Protein AF-0000000075241272 (afdb_homodimer)

Organism: NCBI:txid1561998

Radius of gyration: 40.74 Å; Cα contacts (8 Å, |Δi|>4): 513; chains: 2; bounding box: 91×80×160 Å

Secondary structure (DSSP, 8-state):
-HHHHHHHHHHHHHHHHHHH---SSEEEEE-HHHHHHHHHHT--HHHHHHHHHTS-EEEEE-HHHHHHHHHHGGGGHHHHHHHTTSEEP----SSPPPHHHHHHHHHHHHHHSS---EEE---HHHHHHHHTSTT--EEEEETTEEEEPPPPHHHHHHHHHHHHHHHHHHHHHHHHHHHH--------------GGGG----------------------------------/-HHHHHHHHHHHHHHHHHHH---SSEEEEE-HHHHHHHHHHT--HHHHHHHHHTS-EEEEE-HHHHHHHHHHGGGGHHHHHHHTTSEEP----SSPPPHHHHHHHHHHHHHHSSS--EEE---HHHHHHHHTSTT--EEEEETTEEEEPPPPHHHHHHHHHHHHHHHHHHHHHHHHHHHH--------------GGGG----------------------------------

InterPro domains:
  IPR006984 Fcf1/UTP23 [PF04900] (51-149)
  IPR029060 PIN-like domain superfamily [SSF88723] (24-150)
  IPR057776 UTP23, sensor motif region [PF24779] (184-202)

Structure (mmCIF, N/CA/C/O backbone):
data_AF-0000000075241272-model_v1
#
loop_
_entity.id
_entity.type
_entity.pdbx_description
1 polymer 'rRNA-processing protein UTP23 homolog'
#
loop_
_atom_site.group_PDB
_atom_site.id
_atom_site.type_symbol
_atom_site.label_atom_id
_atom_site.label_alt_id
_atom_site.label_comp_id
_atom_site.label_asym_id
_atom_site.label_entity_id
_atom_site.label_seq_id
_atom_site.pdbx_PDB_ins_code
_atom_site.Cartn_x
_atom_site.Cartn_y
_atom_site.Cartn_z
_atom_site.occupancy
_atom_site.B_iso_or_equiv
_atom_site.auth_seq_id
_atom_site.auth_comp_id
_atom_site.auth_asym_id
_atom_site.auth_atom_id
_atom_site.pdbx_PDB_model_num
ATOM 1 N N . MET A 1 1 ? 4.535 7.137 -20.078 1 69.31 1 MET A N 1
ATOM 2 C CA . MET A 1 1 ? 4.387 6.492 -18.781 1 69.31 1 MET A CA 1
ATOM 3 C C . MET A 1 1 ? 4.023 5.02 -18.938 1 69.31 1 MET A C 1
ATOM 5 O O . MET A 1 1 ? 4.617 4.156 -18.297 1 69.31 1 MET A O 1
ATOM 9 N N . LYS A 1 2 ? 3.197 4.777 -20 1 72.38 2 LYS A N 1
ATOM 10 C CA . LYS A 1 2 ? 2.754 3.408 -20.25 1 72.38 2 LYS A CA 1
ATOM 11 C C . LYS A 1 2 ? 3.891 2.557 -20.812 1 72.38 2 LYS A C 1
ATOM 13 O O . LYS A 1 2 ? 4.109 1.432 -20.359 1 72.38 2 LYS A O 1
ATOM 18 N N . VAL A 1 3 ? 4.551 3.158 -21.688 1 79.25 3 VAL A N 1
ATOM 19 C CA . VAL A 1 3 ? 5.648 2.443 -22.328 1 79.25 3 VAL A CA 1
ATOM 20 C C . VAL A 1 3 ? 6.715 2.094 -21.297 1 79.25 3 VAL A C 1
ATOM 22 O O . VAL A 1 3 ? 7.25 0.983 -21.297 1 79.25 3 VAL A O 1
ATOM 25 N N . LYS A 1 4 ? 7.008 2.971 -20.359 1 89.5 4 LYS A N 1
ATOM 26 C CA . LYS A 1 4 ? 8.023 2.729 -19.344 1 89.5 4 LYS A CA 1
ATOM 27 C C . LYS A 1 4 ? 7.598 1.605 -18.391 1 89.5 4 LYS A C 1
ATOM 29 O O . LYS A 1 4 ? 8.43 0.802 -17.969 1 89.5 4 LYS A O 1
ATOM 34 N N . ARG A 1 5 ? 6.34 1.539 -18.203 1 91.69 5 ARG A N 1
ATOM 35 C CA . ARG A 1 5 ? 5.789 0.512 -17.328 1 91.69 5 ARG A CA 1
ATOM 36 C C . ARG A 1 5 ? 5.945 -0.875 -17.938 1 91.69 5 ARG A C 1
ATOM 38 O O . ARG A 1 5 ? 6.355 -1.818 -17.266 1 91.69 5 ARG A O 1
ATOM 45 N N . LEU A 1 6 ? 5.68 -0.965 -19.219 1 94.31 6 LEU A N 1
ATOM 46 C CA . LEU A 1 6 ? 5.781 -2.244 -19.906 1 94.31 6 LEU A CA 1
ATOM 47 C C . LEU A 1 6 ? 7.238 -2.664 -20.062 1 94.31 6 LEU A C 1
ATOM 49 O O . LEU A 1 6 ? 7.566 -3.846 -19.938 1 94.31 6 LEU A O 1
ATOM 53 N N . LYS A 1 7 ? 8.07 -1.716 -20.359 1 94.81 7 LYS A N 1
ATOM 54 C CA . LYS A 1 7 ? 9.5 -2.002 -20.469 1 94.81 7 LYS A CA 1
ATOM 55 C C . LYS A 1 7 ? 10.055 -2.551 -19.156 1 94.81 7 LYS A C 1
ATOM 57 O O . LYS A 1 7 ? 10.836 -3.5 -19.156 1 94.81 7 LYS A O 1
ATOM 62 N N . ARG A 1 8 ? 9.633 -1.967 -18.031 1 96.56 8 ARG A N 1
ATOM 63 C CA . ARG A 1 8 ? 10.055 -2.432 -16.703 1 96.56 8 ARG A CA 1
ATOM 64 C C . ARG A 1 8 ? 9.562 -3.852 -16.453 1 96.56 8 ARG A C 1
ATOM 66 O O . ARG A 1 8 ? 10.312 -4.695 -15.953 1 96.56 8 ARG A O 1
ATOM 73 N N . ALA A 1 9 ? 8.328 -4.051 -16.766 1 97.12 9 ALA A N 1
ATOM 74 C CA . ALA A 1 9 ? 7.758 -5.379 -16.578 1 97.12 9 ALA A CA 1
ATOM 75 C C . ALA A 1 9 ? 8.539 -6.43 -17.375 1 97.12 9 ALA A C 1
ATOM 77 O O . ALA A 1 9 ? 8.852 -7.5 -16.844 1 97.12 9 ALA A O 1
ATOM 78 N N . ASN A 1 10 ? 8.836 -6.094 -18.578 1 96.19 10 ASN A N 1
ATOM 79 C CA . ASN A 1 10 ? 9.578 -7.012 -19.422 1 96.19 10 ASN A CA 1
ATOM 80 C C . ASN A 1 10 ? 10.969 -7.301 -18.859 1 96.19 10 ASN A C 1
ATOM 82 O O . ASN A 1 10 ? 11.445 -8.438 -18.922 1 96.19 10 ASN A O 1
ATOM 86 N N . ARG A 1 11 ? 11.602 -6.285 -18.359 1 97 11 ARG A N 1
ATOM 87 C CA . ARG A 1 11 ? 12.922 -6.457 -17.766 1 97 11 ARG A CA 1
ATOM 88 C C . ARG A 1 11 ? 12.852 -7.398 -16.562 1 97 11 ARG A C 1
ATOM 90 O O . ARG A 1 11 ? 13.688 -8.281 -16.406 1 97 11 ARG A O 1
ATOM 97 N N . LEU A 1 12 ? 11.844 -7.223 -15.766 1 98 12 LEU A N 1
ATOM 98 C CA . LEU A 1 12 ? 11.68 -8.039 -14.57 1 98 12 LEU A CA 1
ATOM 99 C C . LEU A 1 12 ? 11.367 -9.484 -14.945 1 98 12 LEU A C 1
ATOM 101 O O . LEU A 1 12 ? 11.953 -10.414 -14.391 1 98 12 LEU A O 1
ATOM 105 N N . LEU A 1 13 ? 10.484 -9.648 -15.914 1 97.56 13 LEU A N 1
ATOM 106 C CA . LEU A 1 13 ? 10.102 -11 -16.328 1 97.56 13 LEU A CA 1
ATOM 107 C C . LEU A 1 13 ? 11.273 -11.711 -16.984 1 97.56 13 LEU A C 1
ATOM 109 O O . LEU A 1 13 ? 11.438 -12.922 -16.828 1 97.56 13 LEU A O 1
ATOM 113 N N . THR A 1 14 ? 12.07 -10.953 -17.719 1 96.38 14 THR A N 1
ATOM 114 C CA . THR A 1 14 ? 13.266 -11.508 -18.328 1 96.38 14 THR A CA 1
ATOM 115 C C . THR A 1 14 ? 14.25 -11.992 -17.266 1 96.38 14 THR A C 1
ATOM 117 O O . THR A 1 14 ? 14.836 -13.07 -17.406 1 96.38 14 THR A O 1
ATOM 120 N N . PHE A 1 15 ? 14.43 -11.227 -16.266 1 97.31 15 PHE A N 1
ATOM 121 C CA . PHE A 1 15 ? 15.281 -11.633 -15.148 1 97.31 15 PHE A CA 1
ATOM 122 C C . PHE A 1 15 ? 14.82 -12.969 -14.57 1 97.31 15 PHE A C 1
ATOM 124 O O . PHE A 1 15 ? 15.633 -13.883 -14.391 1 97.31 15 PHE A O 1
ATOM 131 N N . TYR A 1 16 ? 13.484 -13.172 -14.328 1 96.94 16 TYR A N 1
ATOM 132 C CA . TYR A 1 16 ? 12.938 -14.383 -13.719 1 96.94 16 TYR A CA 1
ATOM 133 C C . TYR A 1 16 ? 12.992 -15.555 -14.695 1 96.94 16 TYR A C 1
ATOM 135 O O . TYR A 1 16 ? 13.172 -16.703 -14.281 1 96.94 16 TYR A O 1
ATOM 143 N N . LYS A 1 17 ? 12.82 -15.203 -15.922 1 95.06 17 LYS A N 1
ATOM 144 C CA . LYS A 1 17 ? 12.914 -16.234 -16.969 1 95.06 17 LYS A CA 1
ATOM 145 C C . LYS A 1 17 ? 14.305 -16.859 -16.984 1 95.06 17 LYS A C 1
ATOM 147 O O . LYS A 1 17 ? 14.438 -18.094 -16.922 1 95.06 17 LYS A O 1
ATOM 152 N N . TYR A 1 18 ? 15.297 -16.062 -16.922 1 93.75 18 TYR A N 1
ATOM 153 C CA . TYR A 1 18 ? 16.656 -16.547 -17.109 1 93.75 18 TYR A CA 1
ATOM 154 C C . TYR A 1 18 ? 17.234 -17.109 -15.82 1 93.75 18 TYR A C 1
ATOM 156 O O . TYR A 1 18 ? 18 -18.078 -15.844 1 93.75 18 TYR A O 1
ATOM 164 N N . ASN A 1 19 ? 16.875 -16.578 -14.75 1 93.25 19 ASN A N 1
ATOM 165 C CA . ASN A 1 19 ? 17.469 -17 -13.492 1 93.25 19 ASN A CA 1
ATOM 166 C C . ASN A 1 19 ? 16.656 -18.109 -12.828 1 93.25 19 ASN A C 1
ATOM 168 O O . ASN A 1 19 ? 17.188 -18.922 -12.078 1 93.25 19 ASN A O 1
ATOM 172 N N . PHE A 1 20 ? 15.359 -18.25 -13.125 1 94.69 20 PHE A N 1
ATOM 173 C CA . PHE A 1 20 ? 14.516 -19.156 -12.352 1 94.69 20 PHE A CA 1
ATOM 174 C C . PHE A 1 20 ? 13.555 -19.906 -13.258 1 94.69 20 PHE A C 1
ATOM 176 O O . PHE A 1 20 ? 12.609 -20.547 -12.781 1 94.69 20 PHE A O 1
ATOM 183 N N . LYS A 1 21 ? 13.68 -19.766 -14.531 1 93.81 21 LYS A N 1
ATOM 184 C CA . LYS A 1 21 ? 12.898 -20.5 -15.531 1 93.81 21 LYS A CA 1
ATOM 185 C C . LYS A 1 21 ? 11.414 -20.172 -15.398 1 93.81 21 LYS A C 1
ATOM 187 O O . LYS A 1 21 ? 10.57 -21.062 -15.477 1 93.81 21 LYS A O 1
ATOM 192 N N . PHE A 1 22 ? 11.133 -18.953 -15.086 1 96.06 22 PHE A N 1
ATOM 193 C CA . PHE A 1 22 ? 9.758 -18.469 -15.078 1 96.06 22 PHE A CA 1
ATOM 194 C C . PHE A 1 22 ? 9.281 -18.188 -16.5 1 96.06 22 PHE A C 1
ATOM 196 O O . PHE A 1 22 ? 9.5 -17.078 -17.016 1 96.06 22 PHE A O 1
ATOM 203 N N . LEU A 1 23 ? 8.555 -19.141 -17.062 1 95.5 23 LEU A N 1
ATOM 204 C CA . LEU A 1 23 ? 8.211 -19.109 -18.484 1 95.5 23 LEU A CA 1
ATOM 205 C C . LEU A 1 23 ? 6.699 -19.047 -18.672 1 95.5 23 LEU A C 1
ATOM 207 O O . LEU A 1 23 ? 5.941 -19.5 -17.828 1 95.5 23 LEU A O 1
ATOM 211 N N . PRO A 1 24 ? 6.273 -18.5 -19.812 1 95.44 24 PRO A N 1
ATOM 212 C CA . PRO A 1 24 ? 4.848 -18.547 -20.141 1 95.44 24 PRO A CA 1
ATOM 213 C C . PRO A 1 24 ? 4.375 -19.953 -20.516 1 95.44 24 PRO A C 1
ATOM 215 O O . PRO A 1 24 ? 5.176 -20.797 -20.938 1 95.44 24 PRO A O 1
ATOM 218 N N . PRO A 1 25 ? 3.08 -20.188 -20.484 1 97.31 25 PRO A N 1
ATOM 219 C CA . PRO A 1 25 ? 2.057 -19.281 -19.938 1 97.31 25 PRO A CA 1
ATOM 220 C C . PRO A 1 25 ? 2.254 -18.984 -18.453 1 97.31 25 PRO A C 1
ATOM 222 O O . PRO A 1 25 ? 2.512 -19.891 -17.672 1 97.31 25 PRO A O 1
ATOM 225 N N . TYR A 1 26 ? 2.152 -17.781 -18.125 1 98.12 26 TYR A N 1
ATOM 226 C CA . TYR A 1 26 ? 2.352 -17.375 -16.734 1 98.12 26 TYR A CA 1
ATOM 227 C C . TYR A 1 26 ? 1.168 -17.781 -15.867 1 98.12 26 TYR A C 1
ATOM 229 O O . TYR A 1 26 ? 0.014 -17.672 -16.297 1 98.12 26 TYR A O 1
ATOM 237 N N . ARG A 1 27 ? 1.448 -18.297 -14.727 1 98.25 27 ARG A N 1
ATOM 238 C CA . ARG A 1 27 ? 0.434 -18.609 -13.727 1 98.25 27 ARG A CA 1
ATOM 239 C C . ARG A 1 27 ? 0.416 -17.578 -12.609 1 98.25 27 ARG A C 1
ATOM 241 O O . ARG A 1 27 ? 1.373 -17.469 -11.844 1 98.25 27 ARG A O 1
ATOM 248 N N . VAL A 1 28 ? -0.649 -16.844 -12.539 1 98.69 28 VAL A N 1
ATOM 249 C CA . VAL A 1 28 ? -0.776 -15.781 -11.547 1 98.69 28 VAL A CA 1
ATOM 250 C C . VAL A 1 28 ? -1.727 -16.219 -10.43 1 98.69 28 VAL A C 1
ATOM 252 O O . VAL A 1 28 ? -2.912 -16.453 -10.68 1 98.69 28 VAL A O 1
ATOM 255 N N . LEU A 1 29 ? -1.22 -16.406 -9.242 1 98.56 29 LEU A N 1
ATOM 256 C CA . LEU A 1 29 ? -2.029 -16.734 -8.07 1 98.56 29 LEU A CA 1
ATOM 257 C C . LEU A 1 29 ? -2.555 -15.469 -7.398 1 98.56 29 LEU A C 1
ATOM 259 O O . LEU A 1 29 ? -1.774 -14.664 -6.887 1 98.56 29 LEU A O 1
ATOM 263 N N . VAL A 1 30 ? -3.822 -15.352 -7.359 1 98.44 30 VAL A N 1
ATOM 264 C CA . VAL A 1 30 ? -4.465 -14.141 -6.863 1 98.44 30 VAL A CA 1
ATOM 265 C C . VAL A 1 30 ? -5.098 -14.414 -5.5 1 98.44 30 VAL A C 1
ATOM 267 O O . VAL A 1 30 ? -5.762 -15.438 -5.309 1 98.44 30 VAL A O 1
ATOM 270 N N . ASP A 1 31 ? -4.891 -13.523 -4.559 1 97.81 31 ASP A N 1
ATOM 271 C CA . ASP A 1 31 ? -5.527 -13.703 -3.258 1 97.81 31 ASP A CA 1
ATOM 272 C C . ASP A 1 31 ? -6.719 -12.758 -3.098 1 97.81 31 ASP A C 1
ATOM 274 O O . ASP A 1 31 ? -7.09 -12.055 -4.039 1 97.81 31 ASP A O 1
ATOM 278 N N . GLY A 1 32 ? -7.328 -12.828 -1.951 1 97.06 32 GLY A N 1
ATOM 279 C CA . GLY A 1 32 ? -8.531 -12.055 -1.695 1 97.06 32 GLY A CA 1
ATOM 280 C C . GLY A 1 32 ? -8.281 -10.562 -1.644 1 97.06 32 GLY A C 1
ATOM 281 O O . GLY A 1 32 ? -9.086 -9.773 -2.139 1 97.06 32 GLY A O 1
ATOM 282 N N . THR A 1 33 ? -7.188 -10.117 -1.096 1 95.25 33 THR A N 1
ATOM 283 C CA . THR A 1 33 ? -6.883 -8.703 -0.965 1 95.25 33 THR A CA 1
ATOM 284 C C . THR A 1 33 ? -6.672 -8.062 -2.336 1 95.25 33 THR A C 1
ATOM 286 O O . THR A 1 33 ? -7.074 -6.922 -2.564 1 95.25 33 THR A O 1
ATOM 289 N N . PHE A 1 34 ? -6.078 -8.844 -3.166 1 98 34 PHE A N 1
ATOM 290 C CA . PHE A 1 34 ? -5.848 -8.375 -4.527 1 98 34 PHE A CA 1
ATOM 291 C C . PHE A 1 34 ? -7.168 -8.211 -5.27 1 98 34 PHE A C 1
ATOM 293 O O . PHE A 1 34 ? -7.383 -7.195 -5.945 1 98 34 PHE A O 1
ATOM 300 N N . CYS A 1 35 ? -8.062 -9.148 -5.137 1 97.81 35 CYS A N 1
ATOM 301 C CA . CYS A 1 35 ? -9.375 -9.078 -5.758 1 97.81 35 CYS A CA 1
ATOM 302 C C . CYS A 1 35 ? -10.18 -7.906 -5.211 1 97.81 35 CYS A C 1
ATOM 304 O O . CYS A 1 35 ? -10.875 -7.219 -5.961 1 97.81 35 CYS A O 1
ATOM 306 N N . ASN A 1 36 ? -10.062 -7.734 -3.971 1 93.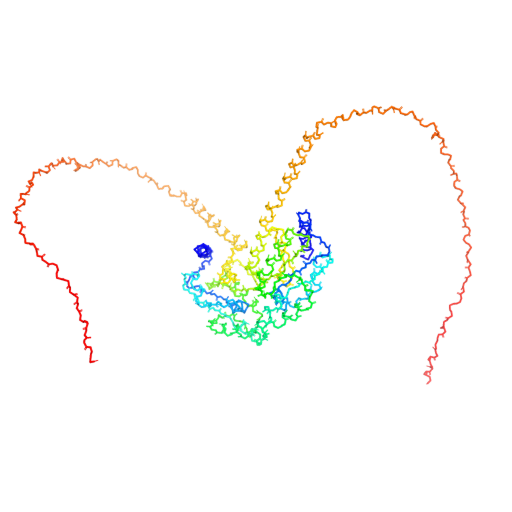69 36 ASN A N 1
ATOM 307 C CA . ASN A 1 36 ? -10.773 -6.621 -3.359 1 93.69 36 ASN A CA 1
ATOM 308 C C . ASN A 1 36 ? -10.25 -5.277 -3.861 1 93.69 36 ASN A C 1
ATOM 310 O O . ASN A 1 36 ? -11.031 -4.355 -4.113 1 93.69 36 ASN A O 1
ATOM 314 N N . ALA A 1 37 ? -8.961 -5.195 -3.967 1 94.81 37 ALA A N 1
ATOM 315 C CA . ALA A 1 37 ? -8.367 -3.975 -4.504 1 94.81 37 ALA A CA 1
ATOM 316 C C . ALA A 1 37 ? -8.812 -3.73 -5.941 1 94.81 37 ALA A C 1
ATOM 318 O O . ALA A 1 37 ? -9.102 -2.594 -6.328 1 94.81 37 ALA A O 1
ATOM 319 N N . ALA A 1 38 ? -8.812 -4.805 -6.684 1 96.88 38 ALA A N 1
ATOM 320 C CA . ALA A 1 38 ? -9.273 -4.707 -8.07 1 96.88 38 ALA A CA 1
ATOM 321 C C . ALA A 1 38 ? -10.703 -4.184 -8.141 1 96.88 38 ALA A C 1
ATOM 323 O O . ALA A 1 38 ? -11.031 -3.355 -8.992 1 96.88 38 ALA A O 1
ATOM 324 N N . LEU A 1 39 ? -11.531 -4.637 -7.254 1 93 39 LEU A N 1
ATOM 325 C CA . LEU A 1 39 ? -12.922 -4.223 -7.18 1 93 39 LEU A CA 1
ATOM 326 C C . LEU A 1 39 ? -13.039 -2.74 -6.848 1 93 39 LEU A C 1
ATOM 328 O O . LEU A 1 39 ? -13.805 -2.016 -7.484 1 93 39 LEU A O 1
ATOM 332 N N . GLN A 1 40 ? -12.266 -2.354 -5.93 1 87 40 GLN A N 1
ATOM 333 C CA . GLN A 1 40 ? -12.32 -0.967 -5.48 1 87 40 GLN A CA 1
ATOM 334 C C . GLN A 1 40 ? -11.836 -0.018 -6.574 1 87 40 GLN A C 1
ATOM 336 O O . GLN A 1 40 ? -12.367 1.081 -6.73 1 87 40 GLN A O 1
ATOM 341 N N . GLU A 1 41 ? -10.82 -0.5 -7.301 1 91.12 41 GLU A N 1
ATOM 342 C CA . GLU A 1 41 ? -10.227 0.332 -8.336 1 91.12 41 GLU A CA 1
ATOM 343 C C . GLU A 1 41 ? -10.898 0.097 -9.688 1 91.12 41 GLU A C 1
ATOM 345 O O . GLU A 1 41 ? -10.5 0.686 -10.695 1 91.12 41 GLU A O 1
ATOM 350 N N . LYS A 1 42 ? -11.875 -0.811 -9.719 1 92.81 42 LYS A N 1
ATOM 351 C CA . LYS A 1 42 ? -12.648 -1.129 -10.914 1 92.81 42 LYS A CA 1
ATOM 352 C C . LYS A 1 42 ? -11.734 -1.621 -12.039 1 92.81 42 LYS A C 1
ATOM 354 O O . LYS A 1 42 ? -11.844 -1.161 -13.18 1 92.81 42 LYS A O 1
ATOM 359 N N . LEU A 1 43 ? -10.852 -2.463 -11.633 1 96.12 43 LEU A N 1
ATOM 360 C CA . LEU A 1 43 ? -9.922 -3.057 -12.586 1 96.12 43 LEU A CA 1
ATOM 361 C C . LEU A 1 43 ? -10.414 -4.422 -13.047 1 96.12 43 LEU A C 1
ATOM 363 O O . LEU A 1 43 ? -10.836 -5.246 -12.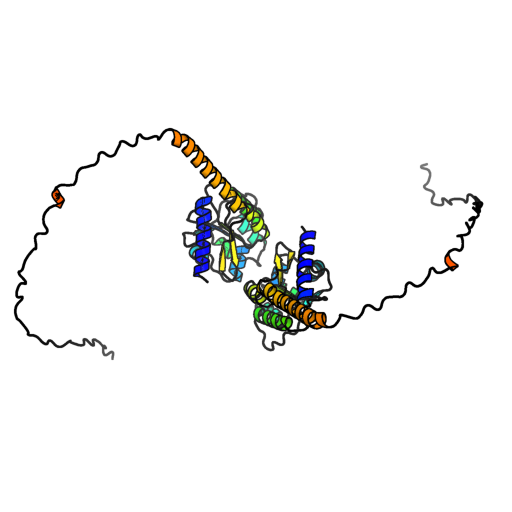234 1 96.12 43 LEU A O 1
ATOM 367 N N . ASN A 1 44 ? -10.445 -4.645 -14.344 1 96.44 44 ASN A N 1
ATOM 368 C CA . ASN A 1 44 ? -10.695 -5.965 -14.906 1 96.44 44 ASN A CA 1
ATOM 369 C C . ASN A 1 44 ? -9.422 -6.801 -14.984 1 96.44 44 ASN A C 1
ATOM 371 O O . ASN A 1 44 ? -8.633 -6.652 -15.914 1 96.44 44 ASN A O 1
ATOM 375 N N . LEU A 1 45 ? -9.289 -7.672 -14.117 1 97.56 45 LEU A N 1
ATOM 376 C CA . LEU A 1 45 ? -8.055 -8.43 -13.977 1 97.56 45 LEU A CA 1
ATOM 377 C C . LEU A 1 45 ? -7.836 -9.344 -15.18 1 97.56 45 LEU A C 1
ATOM 379 O O . LEU A 1 45 ? -6.703 -9.492 -15.648 1 97.56 45 LEU A O 1
ATOM 383 N N . ALA A 1 46 ? -8.859 -9.961 -15.641 1 96.38 46 ALA A N 1
ATOM 384 C CA . ALA A 1 46 ? -8.773 -10.898 -16.75 1 96.38 46 ALA A CA 1
ATOM 385 C C . ALA A 1 46 ? -8.289 -10.203 -18.016 1 96.38 46 ALA A C 1
ATOM 387 O O . ALA A 1 46 ? -7.684 -10.836 -18.891 1 96.38 46 ALA A O 1
ATOM 388 N N . GLU A 1 47 ? -8.508 -8.953 -18.078 1 96.31 47 GLU A N 1
ATOM 389 C CA . GLU A 1 47 ? -8.078 -8.18 -19.234 1 96.31 47 GLU A CA 1
ATOM 390 C C . GLU A 1 47 ? -6.73 -7.512 -18.984 1 96.31 47 GLU A C 1
ATOM 392 O O . GLU A 1 47 ? -5.848 -7.551 -19.844 1 96.31 47 GLU A O 1
ATOM 397 N N . GLN A 1 48 ? -6.535 -6.957 -17.812 1 97 48 GLN A N 1
ATOM 398 C CA . GLN A 1 48 ? -5.395 -6.09 -17.547 1 97 48 GLN A CA 1
ATOM 399 C C . GLN A 1 48 ? -4.121 -6.902 -17.328 1 97 48 GLN A C 1
ATOM 401 O O . GLN A 1 48 ? -3.045 -6.508 -17.781 1 97 48 GLN A O 1
ATOM 406 N N . ILE A 1 49 ? -4.254 -8.078 -16.719 1 98.06 49 ILE A N 1
ATOM 407 C CA . ILE A 1 49 ? -3.057 -8.812 -16.328 1 98.06 49 ILE A CA 1
ATOM 408 C C . ILE A 1 49 ? -2.395 -9.422 -17.547 1 98.06 49 ILE A C 1
ATOM 410 O O . ILE A 1 49 ? -1.194 -9.25 -17.781 1 98.06 49 ILE A O 1
ATOM 414 N N . PRO A 1 50 ? -3.141 -10.117 -18.438 1 97.31 50 PRO A N 1
ATOM 415 C CA . PRO A 1 50 ? -2.504 -10.633 -19.641 1 97.31 50 PRO A CA 1
ATOM 416 C C . PRO A 1 50 ? -1.912 -9.531 -20.516 1 97.31 50 PRO A C 1
ATOM 418 O O . PRO A 1 50 ? -0.85 -9.719 -21.125 1 97.31 50 PRO A O 1
ATOM 421 N N . LYS A 1 51 ? -2.531 -8.391 -20.562 1 95.56 51 LYS A N 1
ATOM 422 C CA . LYS A 1 51 ? -2.025 -7.262 -21.344 1 95.56 51 LYS A CA 1
ATOM 423 C C . LYS A 1 51 ? -0.722 -6.734 -20.75 1 95.56 51 LYS A C 1
ATOM 425 O O . LYS A 1 51 ? 0.198 -6.371 -21.484 1 95.56 51 LYS A O 1
ATOM 430 N N . TYR A 1 52 ? -0.707 -6.707 -19.469 1 97.62 52 TYR A N 1
ATOM 431 C CA . TYR A 1 52 ? 0.463 -6.188 -18.766 1 97.62 52 TYR A CA 1
ATOM 432 C C . TYR A 1 52 ? 1.645 -7.141 -18.891 1 97.62 52 TYR A C 1
ATOM 434 O O . TYR A 1 52 ? 2.787 -6.707 -19.062 1 97.62 52 TYR A O 1
ATOM 442 N N . LEU A 1 53 ? 1.383 -8.414 -18.859 1 97.25 53 LEU A N 1
ATOM 443 C CA . LEU A 1 53 ? 2.449 -9.414 -18.922 1 97.25 53 LEU A CA 1
ATOM 444 C C . LEU A 1 53 ? 2.818 -9.727 -20.359 1 97.25 53 LEU A C 1
ATOM 446 O O . LEU A 1 53 ? 3.863 -10.328 -20.625 1 97.25 53 LEU A O 1
ATOM 450 N N . THR A 1 54 ? 2.076 -9.352 -21.297 1 94 54 THR A N 1
ATOM 451 C CA . THR A 1 54 ? 2.273 -9.438 -22.75 1 94 54 THR A CA 1
ATOM 452 C C . THR A 1 54 ? 2.469 -10.891 -23.172 1 94 54 THR A C 1
ATOM 454 O O . THR A 1 54 ? 3.203 -11.172 -24.125 1 94 54 THR A O 1
ATOM 457 N N . GLU A 1 55 ? 2.066 -11.844 -22.406 1 94.81 55 GLU A N 1
ATOM 458 C CA . GLU A 1 55 ? 2.125 -13.273 -22.688 1 94.81 55 GLU A CA 1
ATOM 459 C C . GLU A 1 55 ? 0.859 -13.984 -22.203 1 94.81 55 GLU A C 1
ATOM 461 O O . GLU A 1 55 ? 0.048 -13.398 -21.484 1 94.81 55 GLU A O 1
ATOM 466 N N . GLU A 1 56 ? 0.687 -15.188 -22.703 1 96.31 56 GLU A N 1
ATOM 467 C CA . GLU A 1 56 ? -0.418 -15.992 -22.203 1 96.31 56 GLU A CA 1
ATOM 468 C C . GLU A 1 56 ? -0.344 -16.141 -20.688 1 96.31 56 GLU A C 1
ATOM 470 O O . GLU A 1 56 ? 0.735 -16.359 -20.125 1 96.31 56 GLU A O 1
ATOM 475 N N . THR A 1 57 ? -1.502 -15.969 -20.094 1 97.69 57 THR A N 1
ATOM 476 C CA . THR A 1 57 ? -1.531 -15.938 -18.641 1 97.69 57 THR A CA 1
ATOM 477 C C . THR A 1 57 ? -2.723 -16.719 -18.094 1 97.69 57 THR A C 1
ATOM 479 O O . THR A 1 57 ? -3.822 -16.641 -18.656 1 97.69 57 THR A O 1
ATOM 482 N N . HIS A 1 58 ? -2.514 -17.516 -17.078 1 98.12 58 HIS A N 1
ATOM 483 C CA . HIS A 1 58 ? -3.561 -18.203 -16.328 1 98.12 58 HIS A CA 1
ATOM 484 C C . HIS A 1 58 ? -3.793 -17.547 -14.977 1 98.12 58 HIS A C 1
ATOM 486 O O . HIS A 1 58 ? -2.898 -17.531 -14.133 1 98.12 58 HIS A O 1
ATOM 492 N N . LEU A 1 59 ? -4.945 -16.969 -14.867 1 98.56 59 LEU A N 1
ATOM 493 C CA . LEU A 1 59 ? -5.324 -16.438 -13.562 1 98.56 59 LEU A CA 1
ATOM 494 C C . LEU A 1 59 ? -5.855 -17.547 -12.664 1 98.56 59 LEU A C 1
ATOM 496 O O . LEU A 1 59 ? -6.758 -18.297 -13.055 1 98.56 59 LEU A O 1
ATOM 500 N N . MET A 1 60 ? -5.219 -17.609 -11.484 1 98.69 60 MET A N 1
ATOM 501 C CA . MET A 1 60 ? -5.547 -18.75 -10.625 1 98.69 60 MET A CA 1
ATOM 502 C C . MET A 1 60 ? -5.777 -18.281 -9.188 1 98.69 60 MET A C 1
ATOM 504 O O . MET A 1 60 ? -5.379 -17.188 -8.812 1 98.69 60 MET A O 1
ATOM 508 N N . THR A 1 61 ? -6.453 -19.047 -8.438 1 98.5 61 THR A N 1
ATOM 509 C CA . THR A 1 61 ? -6.633 -18.906 -6.996 1 98.5 61 THR A CA 1
ATOM 510 C C . THR A 1 61 ? -6.66 -20.281 -6.32 1 98.5 61 THR A C 1
ATOM 512 O O . THR A 1 61 ? -6.316 -21.297 -6.941 1 98.5 61 THR A O 1
ATOM 515 N N . THR A 1 62 ? -6.844 -20.328 -5.039 1 98 62 THR A N 1
ATOM 516 C CA . THR A 1 62 ? -6.879 -21.594 -4.32 1 98 62 THR A CA 1
ATOM 517 C C . THR A 1 62 ? -8.164 -21.719 -3.516 1 98 62 THR A C 1
ATOM 519 O O . THR A 1 62 ? -8.883 -20.734 -3.312 1 98 62 THR A O 1
ATOM 522 N N . ASN A 1 63 ? -8.367 -22.953 -3.137 1 96.69 63 ASN A N 1
ATOM 523 C CA . ASN A 1 63 ? -9.523 -23.188 -2.277 1 96.69 63 ASN A CA 1
ATOM 524 C C . ASN A 1 63 ? -9.375 -22.484 -0.932 1 96.69 63 ASN A C 1
ATOM 526 O O . ASN A 1 63 ? -10.367 -22.031 -0.353 1 96.69 63 ASN A O 1
ATOM 530 N N . CYS A 1 64 ? -8.164 -22.375 -0.445 1 98.06 64 CYS A N 1
ATOM 531 C CA . CYS A 1 64 ? -7.914 -21.688 0.821 1 98.06 64 CYS A CA 1
ATOM 532 C C . CYS A 1 64 ? -8.289 -20.219 0.733 1 98.06 64 CYS A C 1
ATOM 534 O O . CYS A 1 64 ? -8.883 -19.672 1.664 1 98.06 64 CYS A O 1
ATOM 536 N N . VAL A 1 65 ? -8.008 -19.625 -0.403 1 97.81 65 VAL A N 1
ATOM 537 C CA . VAL A 1 65 ? -8.344 -18.219 -0.62 1 97.81 65 VAL A CA 1
ATOM 538 C C . VAL A 1 65 ? -9.859 -18.047 -0.689 1 97.81 65 VAL A C 1
ATOM 540 O O . VAL A 1 65 ? -10.422 -17.156 -0.058 1 97.81 65 VAL A O 1
ATOM 543 N N . LEU A 1 66 ? -10.531 -18.938 -1.401 1 97.31 66 LEU A N 1
ATOM 544 C CA . LEU A 1 66 ? -11.984 -18.875 -1.561 1 97.31 66 LEU A CA 1
ATOM 545 C C . LEU A 1 66 ? -12.688 -19.062 -0.222 1 97.31 66 LEU A C 1
ATOM 547 O O . LEU A 1 66 ? -13.617 -18.328 0.107 1 97.31 66 LEU A O 1
ATOM 551 N N . LYS A 1 67 ? -12.211 -19.969 0.546 1 96.44 67 LYS A N 1
ATOM 552 C CA . LYS A 1 67 ? -12.812 -20.25 1.846 1 96.44 67 LYS A CA 1
ATOM 553 C C . LYS A 1 67 ? -12.633 -19.062 2.797 1 96.44 67 LYS A C 1
ATOM 555 O O . LYS A 1 67 ? -13.531 -18.75 3.574 1 96.44 67 LYS A O 1
ATOM 560 N N . GLU A 1 68 ? -11.453 -18.484 2.709 1 95.44 68 GLU A N 1
ATOM 561 C CA . GLU A 1 68 ? -11.203 -17.312 3.537 1 95.44 68 GLU A CA 1
ATOM 562 C C . GLU A 1 68 ? -12.141 -16.172 3.176 1 95.44 68 GLU A C 1
ATOM 564 O O . GLU A 1 68 ? -12.68 -15.5 4.059 1 95.44 68 GLU A O 1
ATOM 569 N N . LEU A 1 69 ? -12.359 -15.953 1.891 1 95.75 69 LEU A N 1
ATOM 570 C CA . LEU A 1 69 ? -13.242 -14.891 1.418 1 95.75 69 LEU A CA 1
ATOM 571 C C . LEU A 1 69 ? -14.688 -15.156 1.842 1 95.75 69 LEU A C 1
ATOM 573 O O . LEU A 1 69 ? -15.414 -14.219 2.199 1 95.75 69 LEU A O 1
ATOM 577 N N . GLU A 1 70 ? -15.07 -16.391 1.822 1 95.44 70 GLU A N 1
ATOM 578 C CA . GLU A 1 70 ? -16.422 -16.766 2.236 1 95.44 70 GLU A CA 1
ATOM 579 C C . GLU A 1 70 ? -16.641 -16.484 3.717 1 95.44 70 GLU A C 1
ATOM 581 O O . GLU A 1 70 ? -17.734 -16.047 4.113 1 95.44 70 GLU A O 1
ATOM 586 N N . LYS A 1 71 ? -15.609 -16.672 4.461 1 92.94 71 LYS A N 1
ATOM 587 C CA . LYS A 1 71 ? -15.695 -16.453 5.902 1 92.94 71 LYS A CA 1
ATOM 588 C C . LYS A 1 71 ? -15.914 -14.984 6.227 1 92.94 71 LYS A C 1
ATOM 590 O O . LYS A 1 71 ? -16.547 -14.656 7.23 1 92.94 71 LYS A O 1
ATOM 595 N N . PHE A 1 72 ? -15.391 -14.07 5.414 1 87 72 PHE A N 1
ATOM 596 C CA . PHE A 1 72 ? -15.5 -12.641 5.672 1 87 72 PHE A CA 1
ATOM 597 C C . PHE A 1 72 ? -16.906 -12.141 5.383 1 87 72 PHE A C 1
ATOM 599 O O . PHE A 1 72 ? -17.281 -11.055 5.828 1 87 72 PHE A O 1
ATOM 606 N N . GLY A 1 73 ? -17.75 -12.875 4.621 1 82.88 73 GLY A N 1
ATOM 607 C CA . GLY A 1 73 ? -19.156 -12.555 4.457 1 82.88 73 GLY A CA 1
ATOM 608 C C . GLY A 1 73 ? -19.406 -11.5 3.393 1 82.88 73 GLY A C 1
ATOM 609 O O . GLY A 1 73 ? -18.703 -11.453 2.379 1 82.88 73 GLY A O 1
ATOM 610 N N . PRO A 1 74 ? -20.422 -10.656 3.646 1 84.38 74 PRO A N 1
ATOM 611 C CA . PRO A 1 74 ? -20.922 -9.758 2.604 1 84.38 74 PRO A CA 1
ATOM 612 C C . PRO A 1 74 ? -19.938 -8.641 2.258 1 84.38 74 PRO A C 1
ATOM 614 O O . PRO A 1 74 ? -19.938 -8.133 1.134 1 84.38 74 PRO A O 1
ATOM 617 N N . LEU A 1 75 ? -19.125 -8.344 3.143 1 79.25 75 LEU A N 1
ATOM 618 C CA . LEU A 1 75 ? -18.188 -7.242 2.926 1 79.25 75 LEU A CA 1
ATOM 619 C C . LEU A 1 75 ? -17.219 -7.566 1.795 1 79.25 75 LEU A C 1
ATOM 621 O O . LEU A 1 75 ? -16.797 -6.668 1.063 1 79.25 75 LEU A O 1
ATOM 625 N N . LEU A 1 76 ? -16.938 -8.867 1.639 1 88.81 76 LEU A N 1
ATOM 626 C CA . LEU A 1 76 ? -15.969 -9.242 0.62 1 88.81 76 LEU A CA 1
ATOM 627 C C . LEU A 1 76 ? -16.609 -10.125 -0.444 1 88.81 76 LEU A C 1
ATOM 629 O O . LEU A 1 76 ? -15.914 -10.891 -1.122 1 88.81 76 LEU A O 1
ATOM 633 N N . TYR A 1 77 ? -17.906 -10 -0.516 1 92.31 77 TYR A N 1
ATOM 634 C CA . TYR A 1 77 ? -18.625 -10.828 -1.481 1 92.31 77 TYR A CA 1
ATOM 635 C C . TYR A 1 77 ? -18.188 -10.5 -2.906 1 92.31 77 TYR A C 1
ATOM 637 O O . TYR A 1 77 ? -18.016 -11.398 -3.732 1 92.31 77 TYR A O 1
ATOM 645 N N . GLY A 1 78 ? -18.094 -9.242 -3.232 1 92.88 78 GLY A N 1
ATOM 646 C CA . GLY A 1 78 ? -17.641 -8.867 -4.559 1 92.88 78 GLY A CA 1
ATOM 647 C C . GLY A 1 78 ? -16.281 -9.461 -4.918 1 92.88 78 GLY A C 1
ATOM 648 O O . GLY A 1 78 ? -16.094 -9.969 -6.027 1 92.88 78 GLY A O 1
ATOM 649 N N . ALA A 1 79 ? -15.367 -9.438 -3.986 1 95.5 79 ALA A N 1
ATOM 650 C CA . ALA A 1 79 ? -14.047 -10.031 -4.188 1 95.5 79 ALA A CA 1
ATOM 651 C C . ALA A 1 79 ? -14.148 -11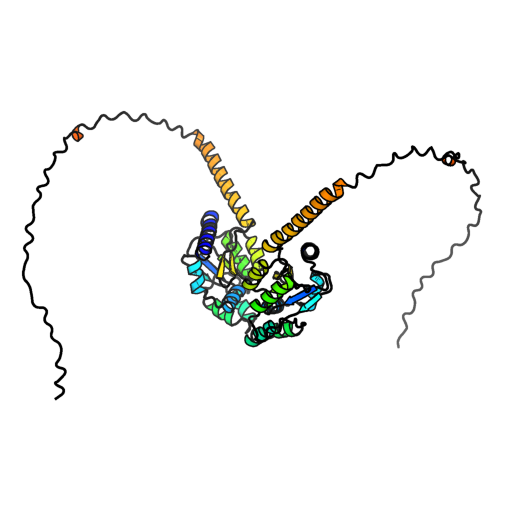.539 -4.398 1 95.5 79 ALA A C 1
ATOM 653 O O . ALA A 1 79 ? -13.422 -12.102 -5.227 1 95.5 79 ALA A O 1
ATOM 654 N N . LEU A 1 80 ? -15.031 -12.148 -3.67 1 97.12 80 LEU A N 1
ATOM 655 C CA . LEU A 1 80 ? -15.258 -13.586 -3.805 1 97.12 80 LEU A CA 1
ATOM 656 C C . LEU A 1 80 ? -15.75 -13.922 -5.207 1 97.12 80 LEU A C 1
ATOM 658 O O . LEU A 1 80 ? -15.289 -14.898 -5.812 1 97.12 80 LEU A O 1
ATOM 662 N N . VAL A 1 81 ? -16.609 -13.102 -5.711 1 97.12 81 VAL A N 1
ATOM 663 C CA . VAL A 1 81 ? -17.172 -13.328 -7.039 1 97.12 81 VAL A CA 1
ATOM 664 C C . VAL A 1 81 ? -16.078 -13.234 -8.086 1 97.12 81 VAL A C 1
ATOM 666 O O . VAL A 1 81 ? -16.016 -14.039 -9.016 1 97.12 81 VAL A O 1
ATOM 669 N N . ILE A 1 82 ? -15.188 -12.328 -7.934 1 97.5 82 ILE A N 1
ATOM 670 C CA . ILE A 1 82 ? -14.07 -12.164 -8.859 1 97.5 82 ILE A CA 1
ATOM 671 C C . ILE A 1 82 ? -13.156 -13.383 -8.781 1 97.5 82 ILE A C 1
ATOM 673 O O . ILE A 1 82 ? -12.805 -13.961 -9.812 1 97.5 82 ILE A O 1
ATOM 677 N N . ALA A 1 83 ? -12.812 -13.836 -7.586 1 98.06 83 ALA A N 1
ATOM 678 C CA . ALA A 1 83 ? -11.883 -14.945 -7.371 1 98.06 83 ALA A CA 1
ATOM 679 C C . ALA A 1 83 ? -12.445 -16.25 -7.926 1 98.06 83 ALA A C 1
ATOM 681 O O . ALA A 1 83 ? -11.703 -17.078 -8.453 1 98.06 83 ALA A O 1
ATOM 682 N N . LYS A 1 84 ? -13.711 -16.391 -7.871 1 97.75 84 LYS A N 1
ATOM 683 C CA . LYS A 1 84 ? -14.367 -17.625 -8.289 1 97.75 84 LYS A CA 1
ATOM 684 C C . LYS A 1 84 ? -14.312 -17.781 -9.805 1 97.75 84 LYS A C 1
ATOM 686 O O . LYS A 1 84 ? -14.555 -18.875 -10.328 1 97.75 84 LYS A O 1
ATOM 691 N N . GLN A 1 85 ? -14.023 -16.734 -10.461 1 97.44 85 GLN A N 1
ATOM 692 C CA . GLN A 1 85 ? -13.93 -16.797 -11.914 1 97.44 85 GLN A CA 1
ATOM 693 C C . GLN A 1 85 ? -12.602 -17.406 -12.359 1 97.44 85 GLN A C 1
ATOM 695 O O . GLN A 1 85 ? -12.438 -17.766 -13.531 1 97.44 85 GLN A O 1
ATOM 700 N N . PHE A 1 86 ? -11.734 -17.531 -11.492 1 98.19 86 PHE A N 1
ATOM 701 C CA . PHE A 1 86 ? -10.383 -17.938 -11.859 1 98.19 86 PHE A CA 1
ATOM 702 C C . PHE A 1 86 ? -10.195 -19.438 -11.633 1 98.19 86 PHE A C 1
ATOM 704 O O . PHE A 1 86 ? -10.969 -20.062 -10.914 1 98.19 86 PHE A O 1
ATOM 711 N N . GLU A 1 87 ? -9.172 -19.953 -12.336 1 98 87 GLU A N 1
ATOM 712 C CA . GLU A 1 87 ? -8.828 -21.359 -12.18 1 98 87 GLU A CA 1
ATOM 713 C C . GLU A 1 87 ? -8.359 -21.656 -10.758 1 98 87 GLU A C 1
ATOM 715 O O . GLU A 1 87 ? -7.793 -20.797 -10.094 1 98 87 GLU A O 1
ATOM 720 N N . ILE A 1 88 ? -8.562 -22.906 -10.375 1 97.5 88 ILE A N 1
ATOM 721 C CA . ILE A 1 88 ? -8.188 -23.297 -9.023 1 97.5 88 ILE A CA 1
ATOM 722 C C . ILE A 1 88 ? -6.852 -24.047 -9.062 1 97.5 88 ILE A C 1
ATOM 724 O O . ILE A 1 88 ? -6.715 -25.047 -9.758 1 97.5 88 ILE A O 1
ATOM 728 N N . ALA A 1 89 ? -5.863 -23.469 -8.398 1 96.69 89 ALA A N 1
ATOM 729 C CA . ALA A 1 89 ? -4.586 -24.156 -8.234 1 96.69 89 ALA A CA 1
ATOM 730 C C . ALA A 1 89 ? -4.656 -25.203 -7.117 1 96.69 89 ALA A C 1
ATOM 732 O O . ALA A 1 89 ? -5.27 -24.953 -6.074 1 96.69 89 ALA A O 1
ATOM 733 N N . GLU A 1 90 ? -4 -26.266 -7.328 1 92.5 90 GLU A N 1
ATOM 734 C CA . GLU A 1 90 ? -3.998 -27.328 -6.324 1 92.5 90 GLU A CA 1
ATOM 735 C C . GLU A 1 90 ? -2.992 -27.031 -5.215 1 92.5 90 GLU A C 1
ATOM 737 O O . GLU A 1 90 ? -1.781 -27.047 -5.445 1 92.5 90 GLU A O 1
ATOM 742 N N . CYS A 1 91 ? -3.396 -26.656 -3.988 1 90.44 91 CYS A N 1
ATOM 743 C CA . CYS A 1 91 ? -2.498 -26.391 -2.865 1 90.44 91 CYS A CA 1
ATOM 744 C C . CYS A 1 91 ? -2.471 -27.594 -1.911 1 90.44 91 CYS A C 1
ATOM 746 O O . CYS A 1 91 ? -1.577 -27.688 -1.07 1 90.44 91 CYS A O 1
ATOM 748 N N . ASN A 1 92 ? -3.18 -28.562 -1.971 1 86.12 92 ASN A N 1
ATOM 749 C CA . ASN A 1 92 ? -3.275 -29.828 -1.242 1 86.12 92 ASN A CA 1
ATOM 750 C C . ASN A 1 92 ? -3.414 -29.594 0.26 1 86.12 92 ASN A C 1
ATOM 752 O O . ASN A 1 92 ? -2.844 -30.344 1.062 1 86.12 92 ASN A O 1
ATOM 756 N N . HIS A 1 93 ? -4.008 -28.453 0.636 1 90.5 93 HIS A N 1
ATOM 757 C CA . HIS A 1 93 ? -4.352 -28.25 2.039 1 90.5 93 HIS A CA 1
ATOM 758 C C . HIS A 1 93 ? -5.734 -28.828 2.355 1 90.5 93 HIS A C 1
ATOM 760 O O . HIS A 1 93 ? -6.746 -28.312 1.87 1 90.5 93 HIS A O 1
ATOM 766 N N . HIS A 1 94 ? -5.84 -29.906 3.062 1 88.81 94 HIS A N 1
ATOM 767 C CA . HIS A 1 94 ? -7.105 -30.578 3.355 1 88.81 94 HIS A CA 1
ATOM 768 C C . HIS A 1 94 ? -7.977 -29.719 4.27 1 88.81 94 HIS A C 1
ATOM 770 O O . HIS A 1 94 ? -9.195 -29.688 4.113 1 88.81 94 HIS A O 1
ATOM 776 N N . THR A 1 95 ? -7.27 -29.125 5.242 1 91 95 THR A N 1
ATOM 777 C CA . THR A 1 95 ? -7.934 -28.109 6.051 1 91 95 THR A CA 1
ATOM 778 C C . THR A 1 95 ? -7.516 -26.703 5.605 1 91 95 THR A C 1
ATOM 780 O O . THR A 1 95 ? -6.324 -26.422 5.488 1 91 95 THR A O 1
ATOM 783 N N . PRO A 1 96 ? -8.539 -26.031 5.309 1 89.56 96 PRO A N 1
ATOM 784 C CA . PRO A 1 96 ? -8.203 -24.688 4.824 1 89.56 96 PRO A CA 1
ATOM 785 C C . PRO A 1 96 ? -7.293 -23.922 5.785 1 89.56 96 PRO A C 1
ATOM 787 O O . PRO A 1 96 ? -7.547 -23.906 6.992 1 89.56 96 PRO A O 1
ATOM 790 N N . LYS A 1 97 ? -6.246 -23.422 5.23 1 93.88 97 LYS A N 1
ATOM 791 C CA . LYS A 1 97 ? -5.34 -22.547 5.957 1 93.88 97 LYS A CA 1
ATOM 792 C C . LYS A 1 97 ? -5.594 -21.078 5.598 1 93.88 97 LYS A C 1
ATOM 794 O O . LYS A 1 97 ? -6.363 -20.781 4.676 1 93.88 97 LYS A O 1
ATOM 799 N N . ALA A 1 98 ? -4.961 -20.25 6.402 1 95.88 98 ALA A N 1
ATOM 800 C CA . ALA A 1 98 ? -4.988 -18.844 6.008 1 95.88 98 ALA A CA 1
ATOM 801 C C . ALA A 1 98 ? -4.434 -18.656 4.598 1 95.88 98 ALA A C 1
ATOM 803 O O . ALA A 1 98 ? -3.449 -19.297 4.223 1 95.88 98 ALA A O 1
ATOM 804 N N . ALA A 1 99 ? -5.145 -17.859 3.885 1 96.56 99 ALA A N 1
ATOM 805 C CA . ALA A 1 99 ? -4.75 -17.641 2.496 1 96.56 99 ALA A CA 1
ATOM 806 C C . ALA A 1 99 ? -3.271 -17.281 2.398 1 96.56 99 ALA A C 1
ATOM 808 O O . ALA A 1 99 ? -2.572 -17.734 1.493 1 96.56 99 ALA A O 1
ATOM 809 N N . SER A 1 100 ? -2.785 -16.484 3.311 1 97.12 100 SER A N 1
ATOM 810 C CA . SER A 1 100 ? -1.388 -16.062 3.303 1 97.12 100 SER A CA 1
ATOM 811 C C . SER A 1 100 ? -0.45 -17.25 3.463 1 97.12 100 SER A C 1
ATOM 813 O O . SER A 1 100 ? 0.553 -17.359 2.756 1 97.12 100 SER A O 1
ATOM 815 N N . ASP A 1 101 ? -0.753 -18.141 4.348 1 97.19 101 ASP A N 1
ATOM 816 C CA . ASP A 1 101 ? 0.065 -19.344 4.566 1 97.19 101 ASP A CA 1
ATOM 817 C C . ASP A 1 101 ? 0.013 -20.266 3.361 1 97.19 101 ASP A C 1
ATOM 819 O O . ASP A 1 101 ? 1.026 -20.859 2.984 1 97.19 101 ASP A O 1
ATOM 823 N N . CYS A 1 102 ? -1.116 -20.375 2.807 1 98.25 102 CYS A N 1
ATOM 824 C CA . CYS A 1 102 ? -1.315 -21.219 1.637 1 98.25 102 CYS A CA 1
ATOM 825 C C . CYS A 1 102 ? -0.469 -20.75 0.464 1 98.25 102 CYS A C 1
ATOM 827 O O . CYS A 1 102 ? 0.28 -21.531 -0.127 1 98.25 102 CYS A O 1
ATOM 829 N N . LEU A 1 103 ? -0.579 -19.453 0.189 1 98.12 103 LEU A N 1
ATOM 830 C CA . LEU A 1 103 ? 0.141 -18.891 -0.952 1 98.12 103 LEU A CA 1
ATOM 831 C C . LEU A 1 103 ? 1.647 -18.938 -0.72 1 98.12 103 LEU A C 1
ATOM 833 O O . LEU A 1 103 ? 2.416 -19.188 -1.654 1 98.12 103 LEU A O 1
ATOM 837 N N . ALA A 1 104 ? 2.078 -18.688 0.495 1 97.75 104 ALA A N 1
ATOM 838 C CA . ALA A 1 104 ? 3.498 -18.812 0.816 1 97.75 104 ALA A CA 1
ATOM 839 C C . ALA A 1 104 ? 3.98 -20.25 0.605 1 97.75 104 ALA A C 1
ATOM 841 O O . ALA A 1 104 ? 5.086 -20.469 0.103 1 97.75 104 ALA A O 1
ATOM 842 N N . HIS A 1 105 ? 3.143 -21.141 0.992 1 97.12 105 HIS A N 1
ATOM 843 C CA . HIS A 1 105 ? 3.471 -22.547 0.806 1 97.12 105 HIS A CA 1
ATOM 844 C C . HIS A 1 105 ? 3.623 -22.891 -0.673 1 97.12 105 HIS A C 1
ATOM 846 O O . HIS A 1 105 ? 4.574 -23.578 -1.063 1 97.12 105 HIS A O 1
ATOM 852 N N . LEU A 1 106 ? 2.717 -22.422 -1.471 1 97.19 106 LEU A N 1
ATOM 853 C CA . LEU A 1 106 ? 2.768 -22.688 -2.904 1 97.19 106 LEU A CA 1
ATOM 854 C C . LEU A 1 106 ? 3.986 -22.016 -3.535 1 97.19 106 LEU A C 1
ATOM 856 O O . LEU A 1 106 ? 4.613 -22.594 -4.43 1 97.19 106 LEU A O 1
ATOM 860 N N . ALA A 1 107 ? 4.285 -20.797 -3.076 1 97.5 107 ALA A N 1
ATOM 861 C CA . ALA A 1 107 ? 5.469 -20.094 -3.568 1 97.5 107 ALA A CA 1
ATOM 862 C C . ALA A 1 107 ? 6.738 -20.891 -3.279 1 97.5 107 ALA A C 1
ATOM 864 O O . ALA A 1 107 ? 7.613 -21.016 -4.141 1 97.5 107 ALA A O 1
ATOM 865 N N . ARG A 1 108 ? 6.871 -21.453 -2.098 1 96.19 108 ARG A N 1
ATOM 866 C CA . ARG A 1 108 ? 8.031 -22.25 -1.722 1 96.19 108 ARG A CA 1
ATOM 867 C C . ARG A 1 108 ? 8.141 -23.5 -2.594 1 96.19 108 ARG A C 1
ATOM 869 O O . ARG A 1 108 ? 9.234 -23.859 -3.039 1 96.19 108 ARG A O 1
ATOM 876 N N . ARG A 1 109 ? 7.035 -24.109 -2.805 1 95.31 109 ARG A N 1
ATOM 877 C CA . ARG A 1 109 ? 7.012 -25.297 -3.65 1 95.31 109 ARG A CA 1
ATOM 878 C C . ARG A 1 109 ? 7.414 -24.953 -5.082 1 95.31 109 ARG A C 1
ATOM 880 O O . ARG A 1 109 ? 8.141 -25.719 -5.723 1 95.31 109 ARG A O 1
ATOM 887 N N . ALA A 1 110 ? 6.93 -23.828 -5.512 1 94.56 110 ALA A N 1
ATOM 888 C CA . ALA A 1 110 ? 7.227 -23.391 -6.871 1 94.56 110 ALA A CA 1
ATOM 889 C C . ALA A 1 110 ? 8.711 -23.062 -7.031 1 94.56 110 ALA A C 1
ATOM 891 O O . ALA A 1 110 ? 9.289 -23.266 -8.102 1 94.56 110 ALA A O 1
ATOM 892 N N . ALA A 1 111 ? 9.297 -22.469 -5.988 1 89.31 111 ALA A N 1
ATOM 893 C CA . ALA A 1 111 ? 10.711 -22.094 -6.031 1 89.31 111 ALA A CA 1
ATOM 894 C C . ALA A 1 111 ? 11.586 -23.297 -6.348 1 89.31 111 ALA A C 1
ATOM 896 O O . ALA A 1 111 ? 12.594 -23.172 -7.055 1 89.31 111 ALA A O 1
ATOM 897 N N . SER A 1 112 ? 11.18 -24.438 -5.895 1 86.44 112 SER A N 1
ATOM 898 C CA . SER A 1 112 ? 11.977 -25.641 -6.078 1 86.44 112 SER A CA 1
ATOM 899 C C . SER A 1 112 ? 11.375 -26.547 -7.145 1 86.44 112 SER A C 1
ATOM 901 O O . SER A 1 112 ? 11.984 -27.531 -7.543 1 86.44 112 SER A O 1
ATOM 903 N N . GLY A 1 113 ? 10.25 -26.156 -7.598 1 87.69 113 GLY A N 1
ATOM 904 C CA . GLY A 1 113 ? 9.531 -27.062 -8.484 1 87.69 113 GLY A CA 1
ATOM 905 C C . GLY A 1 113 ? 9.516 -26.578 -9.93 1 87.69 113 GLY A C 1
ATOM 906 O O . GLY A 1 113 ? 10.172 -25.594 -10.266 1 87.69 113 GLY A O 1
ATOM 907 N N . LYS A 1 114 ? 8.781 -27.375 -10.68 1 88 114 LYS A N 1
ATOM 908 C CA . LYS A 1 114 ? 8.672 -27.109 -12.109 1 88 114 LYS A CA 1
ATOM 909 C C . LYS A 1 114 ? 7.613 -26.047 -12.383 1 88 114 LYS A C 1
ATOM 911 O O . LYS A 1 114 ? 7.801 -25.188 -13.242 1 88 114 LYS A O 1
ATOM 916 N N . THR A 1 115 ? 6.578 -26.094 -11.57 1 92.25 115 THR A N 1
ATOM 917 C CA . THR A 1 115 ? 5.5 -25.141 -11.75 1 92.25 115 THR A CA 1
ATOM 918 C C . THR A 1 115 ? 5.812 -23.828 -11.023 1 92.25 115 THR A C 1
ATOM 920 O O . THR A 1 115 ? 6.035 -23.828 -9.812 1 92.25 115 THR A O 1
ATOM 923 N N . LYS A 1 116 ? 5.828 -22.734 -11.789 1 96.31 116 LYS A N 1
ATOM 924 C CA . LYS A 1 116 ? 6.164 -21.438 -11.227 1 96.31 116 LYS A CA 1
ATOM 925 C C . LYS A 1 116 ? 4.926 -20.547 -11.125 1 96.31 116 LYS A C 1
ATOM 927 O O . LYS A 1 116 ? 4.023 -20.625 -11.961 1 96.31 116 LYS A O 1
ATOM 932 N N . TYR A 1 117 ? 4.914 -19.75 -10.102 1 97.94 117 TYR A N 1
ATOM 933 C CA . TYR A 1 117 ? 3.779 -18.859 -9.875 1 97.94 117 TYR A CA 1
ATOM 934 C C . TYR A 1 117 ? 4.242 -17.422 -9.711 1 97.94 117 TYR A C 1
ATOM 936 O O . TYR A 1 117 ? 5.316 -17.172 -9.164 1 97.94 117 TYR A O 1
ATOM 944 N N . LEU A 1 118 ? 3.516 -16.531 -10.219 1 98.56 118 LEU A N 1
ATOM 945 C CA . LEU A 1 118 ? 3.498 -15.125 -9.852 1 98.56 118 LEU A CA 1
ATOM 946 C C . LEU A 1 118 ? 2.402 -14.844 -8.828 1 98.56 118 LEU A C 1
ATOM 948 O O . LEU A 1 118 ? 1.243 -15.203 -9.039 1 98.56 118 LEU A O 1
ATOM 952 N N . ILE A 1 119 ? 2.734 -14.281 -7.73 1 98.81 119 ILE A N 1
ATOM 953 C CA . ILE A 1 119 ? 1.761 -14.109 -6.66 1 98.81 119 ILE A CA 1
ATOM 954 C C . ILE A 1 119 ? 1.254 -12.672 -6.652 1 98.81 119 ILE A C 1
ATOM 956 O O . ILE A 1 119 ? 2.049 -11.727 -6.629 1 98.81 119 ILE A O 1
ATOM 960 N N . ALA A 1 120 ? -0.04 -12.469 -6.711 1 98.88 120 ALA A N 1
ATOM 961 C CA . ALA A 1 120 ? -0.701 -11.164 -6.695 1 98.88 120 ALA A CA 1
ATOM 962 C C . ALA A 1 120 ? -1.414 -10.93 -5.367 1 98.88 120 ALA A C 1
ATOM 964 O O . ALA A 1 120 ? -2.377 -11.625 -5.039 1 98.88 120 ALA A O 1
ATOM 965 N N . THR A 1 121 ? -0.967 -9.969 -4.613 1 98.62 121 THR A N 1
ATOM 966 C CA . THR A 1 121 ? -1.502 -9.742 -3.275 1 98.62 121 THR A CA 1
ATOM 967 C C . THR A 1 121 ? -1.303 -8.289 -2.854 1 98.62 121 THR A C 1
ATOM 969 O O . THR A 1 121 ? -0.384 -7.617 -3.33 1 98.62 121 THR A O 1
ATOM 972 N N . GLN A 1 122 ? -2.193 -7.816 -2.062 1 96.62 122 GLN A N 1
ATOM 973 C CA . GLN A 1 122 ? -2.053 -6.512 -1.429 1 96.62 122 GLN A CA 1
ATOM 974 C C . GLN A 1 122 ? -1.658 -6.652 0.039 1 96.62 122 GLN A C 1
ATOM 976 O O . GLN A 1 122 ? -1.557 -5.656 0.759 1 96.62 122 GLN A O 1
ATOM 981 N N . ASP A 1 123 ? -1.452 -7.93 0.45 1 95.38 123 ASP A N 1
ATOM 982 C CA . ASP A 1 123 ? -1.115 -8.211 1.842 1 95.38 123 ASP A CA 1
ATOM 983 C C . ASP A 1 123 ? 0.358 -7.922 2.121 1 95.38 123 ASP A C 1
ATOM 985 O O . ASP A 1 123 ? 1.238 -8.641 1.647 1 95.38 123 ASP A O 1
ATOM 989 N N . ASP A 1 124 ? 0.583 -6.969 2.984 1 94.88 124 ASP A N 1
ATOM 990 C CA . ASP A 1 124 ? 1.953 -6.547 3.264 1 94.88 124 ASP A CA 1
ATOM 991 C C . ASP A 1 124 ? 2.738 -7.66 3.955 1 94.88 124 ASP A C 1
ATOM 993 O O . ASP A 1 124 ? 3.92 -7.863 3.666 1 94.88 124 ASP A O 1
ATOM 997 N N . GLU A 1 125 ? 2.107 -8.32 4.879 1 95.69 125 GLU A N 1
ATOM 998 C CA . GLU A 1 125 ? 2.791 -9.391 5.598 1 95.69 125 GLU A CA 1
ATOM 999 C C . GLU A 1 125 ? 3.18 -10.531 4.656 1 95.69 125 GLU A C 1
ATOM 1001 O O . GLU A 1 125 ? 4.305 -11.031 4.711 1 95.69 125 GLU A O 1
ATOM 1006 N N . LEU A 1 126 ? 2.242 -10.906 3.846 1 97.69 126 LEU A N 1
ATOM 1007 C CA . LEU A 1 126 ? 2.527 -11.945 2.861 1 97.69 126 LEU A CA 1
ATOM 1008 C C . LEU A 1 126 ? 3.621 -11.492 1.897 1 97.69 126 LEU A C 1
ATOM 1010 O O . LEU A 1 126 ? 4.516 -12.273 1.562 1 97.69 126 LEU A O 1
ATOM 1014 N N . THR A 1 127 ? 3.543 -10.242 1.448 1 97.94 127 THR A N 1
ATOM 1015 C CA . THR A 1 127 ? 4.531 -9.703 0.525 1 97.94 127 THR A CA 1
ATOM 1016 C C . THR A 1 127 ? 5.938 -9.812 1.113 1 97.94 127 THR A C 1
ATOM 1018 O O . THR A 1 127 ? 6.871 -10.227 0.428 1 97.94 127 THR A O 1
ATOM 1021 N N . GLU A 1 128 ? 6.113 -9.477 2.34 1 97 128 GLU A N 1
ATOM 1022 C CA . GLU A 1 128 ? 7.418 -9.555 2.992 1 97 128 GLU A CA 1
ATOM 1023 C C . GLU A 1 128 ? 7.902 -11 3.076 1 97 128 GLU A C 1
ATOM 1025 O O . GLU A 1 128 ? 9.086 -11.273 2.883 1 97 128 GLU A O 1
ATOM 1030 N N . LYS A 1 129 ? 6.984 -11.852 3.361 1 97.69 129 LYS A N 1
ATOM 1031 C CA . LYS A 1 129 ? 7.324 -13.266 3.387 1 97.69 129 LYS A CA 1
ATOM 1032 C C . LYS A 1 129 ? 7.758 -13.758 2.008 1 97.69 129 LYS A C 1
ATOM 1034 O O . LYS A 1 129 ? 8.75 -14.477 1.881 1 97.69 129 LYS A O 1
ATOM 1039 N N . LEU A 1 130 ? 7.02 -13.344 1.024 1 98.38 130 LEU A N 1
ATOM 1040 C CA . LEU A 1 130 ? 7.301 -13.773 -0.343 1 98.38 130 LEU A CA 1
ATOM 1041 C C . LEU A 1 130 ? 8.656 -13.242 -0.808 1 98.38 130 LEU A C 1
ATOM 1043 O O . LEU A 1 130 ? 9.344 -13.906 -1.585 1 98.38 130 LEU A O 1
ATOM 1047 N N . ARG A 1 131 ? 9.039 -12.07 -0.337 1 97.75 131 ARG A N 1
ATOM 1048 C CA . ARG A 1 131 ? 10.305 -11.453 -0.713 1 97.75 131 ARG A CA 1
ATOM 1049 C C . ARG A 1 131 ? 11.484 -12.258 -0.173 1 97.75 131 ARG A C 1
ATOM 1051 O O . ARG A 1 131 ? 12.617 -12.117 -0.652 1 97.75 131 ARG A O 1
ATOM 1058 N N . THR A 1 132 ? 11.227 -13.055 0.793 1 97.38 132 THR A N 1
ATOM 1059 C CA . THR A 1 132 ? 12.281 -13.883 1.366 1 97.38 132 THR A CA 1
ATOM 1060 C C . THR A 1 132 ? 12.398 -15.203 0.612 1 97.38 132 THR A C 1
ATOM 1062 O O . THR A 1 132 ? 13.367 -15.938 0.792 1 97.38 132 THR A O 1
ATOM 1065 N N . ILE A 1 133 ? 11.406 -15.531 -0.165 1 97.38 133 ILE A N 1
ATOM 1066 C CA . ILE A 1 133 ? 11.43 -16.75 -0.963 1 97.38 133 ILE A CA 1
ATOM 1067 C C . ILE A 1 133 ? 12.102 -16.469 -2.309 1 97.38 133 ILE A C 1
ATOM 1069 O O . ILE A 1 133 ? 11.531 -15.781 -3.158 1 97.38 133 ILE A O 1
ATOM 1073 N N . VAL A 1 134 ? 13.211 -17.047 -2.494 1 96 134 VAL A N 1
ATOM 1074 C CA . VAL A 1 134 ? 14.031 -16.781 -3.674 1 96 134 VAL A CA 1
ATOM 1075 C C . VAL A 1 134 ? 13.266 -17.203 -4.93 1 96 134 VAL A C 1
ATOM 1077 O O . VAL A 1 134 ? 12.688 -18.297 -4.98 1 96 134 VAL A O 1
ATOM 1080 N N . GLY A 1 135 ? 13.219 -16.297 -5.918 1 95.94 135 GLY A N 1
ATOM 1081 C CA . GLY A 1 135 ? 12.688 -16.641 -7.227 1 95.94 135 GLY A CA 1
ATOM 1082 C C . GLY A 1 135 ? 11.188 -16.453 -7.34 1 95.94 135 GLY A C 1
ATOM 1083 O O . GLY A 1 135 ? 10.539 -17.031 -8.211 1 95.94 135 GLY A O 1
ATOM 1084 N N . THR A 1 136 ? 10.633 -15.633 -6.449 1 97.62 136 THR A N 1
ATOM 1085 C CA . THR A 1 136 ? 9.18 -15.461 -6.43 1 97.62 136 THR A CA 1
ATOM 1086 C C . THR A 1 136 ? 8.805 -14.062 -6.914 1 97.62 136 THR A C 1
ATOM 1088 O O . THR A 1 136 ? 8.93 -13.086 -6.172 1 97.62 136 THR A O 1
ATOM 1091 N N . PRO A 1 137 ? 8.312 -13.953 -8.125 1 98.31 137 PRO A N 1
ATOM 1092 C CA . PRO A 1 137 ? 7.801 -12.648 -8.562 1 98.31 137 PRO A CA 1
ATOM 1093 C C . PRO A 1 137 ? 6.496 -12.266 -7.867 1 98.31 137 PRO A C 1
ATOM 1095 O O . PRO A 1 137 ? 5.652 -13.125 -7.609 1 98.31 137 PRO A O 1
ATOM 1098 N N . ILE A 1 138 ? 6.305 -11.016 -7.582 1 98.81 138 ILE A N 1
ATOM 1099 C CA . ILE A 1 138 ? 5.137 -10.508 -6.871 1 98.81 138 ILE A CA 1
ATOM 1100 C C . ILE A 1 138 ? 4.48 -9.398 -7.684 1 98.81 138 ILE A C 1
ATOM 1102 O O . ILE A 1 138 ? 5.168 -8.594 -8.32 1 98.81 138 ILE A O 1
ATOM 1106 N N . MET A 1 139 ? 3.207 -9.336 -7.66 1 98.69 139 MET A N 1
ATOM 1107 C CA . MET A 1 139 ? 2.406 -8.328 -8.352 1 98.69 139 MET A CA 1
ATOM 1108 C C . MET A 1 139 ? 1.459 -7.633 -7.383 1 98.69 139 MET A C 1
ATOM 1110 O O . MET A 1 139 ? 0.928 -8.258 -6.465 1 98.69 139 MET A O 1
ATOM 1114 N N . TYR A 1 140 ? 1.206 -6.359 -7.566 1 98.19 140 TYR A N 1
ATOM 1115 C CA . TYR A 1 140 ? 0.292 -5.586 -6.73 1 98.19 140 TYR A CA 1
ATOM 1116 C C . TYR A 1 140 ? -0.426 -4.52 -7.551 1 98.19 140 TYR A C 1
ATOM 1118 O O . TYR A 1 140 ? -0.124 -4.328 -8.734 1 98.19 140 TYR A O 1
ATOM 1126 N N . ILE A 1 141 ? -1.365 -3.93 -6.969 1 97.12 141 ILE A N 1
ATOM 1127 C CA . ILE A 1 141 ? -2.117 -2.854 -7.605 1 97.12 141 ILE A CA 1
ATOM 1128 C C . ILE A 1 141 ? -1.747 -1.518 -6.969 1 97.12 141 ILE A C 1
ATOM 1130 O O . ILE A 1 141 ? -1.753 -1.386 -5.742 1 97.12 141 ILE A O 1
ATOM 1134 N N . LYS A 1 142 ? -1.351 -0.609 -7.781 1 93.88 142 LYS A N 1
ATOM 1135 C CA . LYS A 1 142 ? -1.056 0.764 -7.383 1 93.88 142 LYS A CA 1
ATOM 1136 C C . LYS A 1 142 ? -1.396 1.745 -8.5 1 93.88 142 LYS A C 1
ATOM 1138 O O . LYS A 1 142 ? -1.139 1.471 -9.68 1 93.88 142 LYS A O 1
ATOM 1143 N N . PHE A 1 143 ? -2.047 2.91 -8.211 1 91.69 143 PHE A N 1
ATOM 1144 C CA . PHE A 1 143 ? -2.402 3.949 -9.172 1 91.69 143 PHE A CA 1
ATOM 1145 C C . PHE A 1 143 ? -3.361 3.41 -10.227 1 91.69 143 PHE A C 1
ATOM 1147 O O . PHE A 1 143 ? -3.186 3.664 -11.414 1 91.69 143 PHE A O 1
ATOM 1154 N N . LYS A 1 144 ? -4.199 2.568 -9.695 1 90.44 144 LYS A N 1
ATOM 1155 C CA . LYS A 1 144 ? -5.234 1.991 -10.547 1 90.44 144 LYS A CA 1
ATOM 1156 C C . LYS A 1 144 ? -4.625 1.165 -11.672 1 90.44 144 LYS A C 1
ATOM 1158 O O . LYS A 1 144 ? -5.137 1.16 -12.797 1 90.44 144 LYS A O 1
ATOM 1163 N N . THR A 1 145 ? -3.465 0.609 -11.359 1 95.44 145 THR A N 1
ATOM 1164 C CA . THR A 1 145 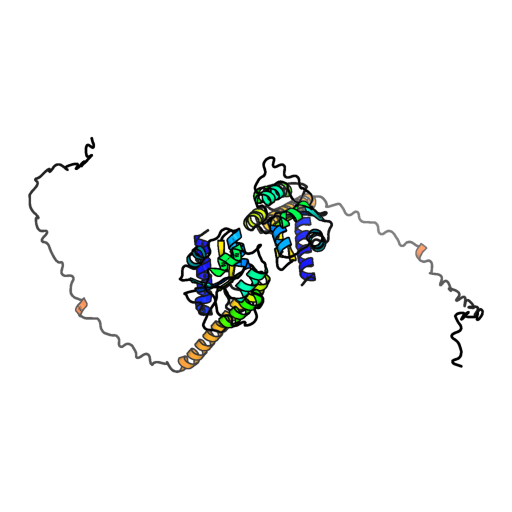? -2.77 -0.224 -12.336 1 95.44 145 THR A CA 1
ATOM 1165 C C . THR A 1 145 ? -2.094 -1.408 -11.648 1 95.44 145 THR A C 1
ATOM 1167 O O . THR A 1 145 ? -1.812 -1.36 -10.453 1 95.44 145 THR A O 1
ATOM 1170 N N . VAL A 1 146 ? -1.972 -2.492 -12.453 1 97.12 146 VAL A N 1
ATOM 1171 C CA . VAL A 1 146 ? -1.238 -3.656 -11.969 1 97.12 146 VAL A CA 1
ATOM 1172 C C . VAL A 1 146 ? 0.258 -3.455 -12.195 1 97.12 146 VAL A C 1
ATOM 1174 O O . VAL A 1 146 ? 0.673 -2.949 -13.242 1 97.12 146 VAL A O 1
ATOM 1177 N N . LEU A 1 147 ? 1.061 -3.779 -11.156 1 97.62 147 LEU A N 1
ATOM 1178 C CA . LEU A 1 147 ? 2.504 -3.584 -11.234 1 97.62 147 LEU A CA 1
ATOM 1179 C C . LEU A 1 147 ? 3.248 -4.789 -10.664 1 97.62 147 LEU A C 1
ATOM 1181 O O . LEU A 1 147 ? 2.779 -5.418 -9.719 1 97.62 147 LEU A O 1
ATOM 1185 N N . LEU A 1 148 ? 4.422 -5.074 -11.281 1 98.44 148 LEU A N 1
ATOM 1186 C CA . LEU A 1 148 ? 5.332 -6.074 -10.727 1 98.44 148 LEU A CA 1
ATOM 1187 C C . LEU A 1 148 ? 6.25 -5.453 -9.68 1 98.44 148 LEU A C 1
ATOM 1189 O O . LEU A 1 148 ? 6.73 -4.332 -9.859 1 98.44 148 LEU A O 1
ATOM 1193 N N . ASP A 1 149 ? 6.422 -6.172 -8.648 1 98.12 149 ASP A N 1
ATOM 1194 C CA . ASP A 1 149 ? 7.363 -5.742 -7.617 1 98.12 149 ASP A CA 1
ATOM 1195 C C . ASP A 1 149 ? 8.805 -5.859 -8.102 1 98.12 149 ASP A C 1
ATOM 1197 O O . ASP A 1 149 ? 9.102 -6.656 -9 1 98.12 149 ASP A O 1
ATOM 1201 N N . ASN A 1 150 ? 9.695 -5.098 -7.516 1 97.19 150 ASN A N 1
ATOM 1202 C CA . ASN A 1 150 ? 11.117 -5.246 -7.785 1 97.19 150 ASN A CA 1
ATOM 1203 C C . ASN A 1 150 ? 11.641 -6.598 -7.309 1 97.19 150 ASN A C 1
ATOM 1205 O O . ASN A 1 150 ? 11.047 -7.223 -6.43 1 97.19 150 ASN A O 1
ATOM 1209 N N . VAL A 1 151 ? 12.688 -6.945 -7.961 1 97.56 151 VAL A N 1
ATOM 1210 C CA . VAL A 1 151 ? 13.344 -8.18 -7.535 1 97.56 151 VAL A CA 1
ATOM 1211 C C . VAL A 1 151 ? 13.844 -8.031 -6.102 1 97.56 151 VAL A C 1
ATOM 1213 O O . VAL A 1 151 ? 14.508 -7.047 -5.766 1 97.56 151 VAL A O 1
ATOM 1216 N N . SER A 1 152 ? 13.484 -8.93 -5.27 1 97 152 SER A N 1
ATOM 1217 C CA . SER A 1 152 ? 13.852 -8.844 -3.861 1 97 152 SER A CA 1
ATOM 1218 C C . SER A 1 152 ? 15.359 -9.023 -3.672 1 97 152 SER A C 1
ATOM 1220 O O . SER A 1 152 ? 16.031 -9.594 -4.531 1 97 152 SER A O 1
ATOM 1222 N N . GLU A 1 153 ? 15.859 -8.57 -2.553 1 96 153 GLU A N 1
ATOM 1223 C CA . GLU A 1 153 ? 17.281 -8.734 -2.236 1 96 153 GLU A CA 1
ATOM 1224 C C . GLU A 1 153 ? 17.641 -10.211 -2.133 1 96 153 GLU A C 1
ATOM 1226 O O . GLU A 1 153 ? 18.719 -10.625 -2.576 1 96 153 GLU A O 1
ATOM 1231 N N . ALA A 1 154 ? 16.797 -10.992 -1.524 1 95.5 154 ALA A N 1
ATOM 1232 C CA . ALA A 1 154 ? 17.031 -12.43 -1.406 1 95.5 154 ALA A CA 1
ATOM 1233 C C . ALA A 1 154 ? 17.141 -13.078 -2.781 1 95.5 154 ALA A C 1
ATOM 1235 O O . ALA A 1 154 ? 18.031 -13.906 -3.006 1 95.5 154 ALA A O 1
ATOM 1236 N N . THR A 1 155 ? 16.312 -12.672 -3.697 1 95.38 155 THR A N 1
ATOM 1237 C CA . THR A 1 155 ? 16.312 -13.227 -5.043 1 95.38 155 THR A CA 1
ATOM 1238 C C . THR A 1 155 ? 17.562 -12.789 -5.812 1 95.38 155 THR A C 1
ATOM 1240 O O . THR A 1 155 ? 18.156 -13.586 -6.547 1 95.38 155 THR A O 1
ATOM 1243 N N . LYS A 1 156 ? 17.938 -11.523 -5.676 1 94.62 156 LYS A N 1
ATOM 1244 C CA . LYS A 1 156 ? 19.156 -11.039 -6.312 1 94.62 156 LYS A CA 1
ATOM 1245 C C . LYS A 1 156 ? 20.375 -11.828 -5.832 1 94.62 156 LYS A C 1
ATOM 1247 O O . LYS A 1 156 ? 21.203 -12.25 -6.641 1 94.62 156 LYS A O 1
ATOM 1252 N N . ALA A 1 157 ? 20.453 -12.031 -4.586 1 92.25 157 ALA A N 1
ATOM 1253 C CA . ALA A 1 157 ? 21.578 -12.75 -3.99 1 92.25 157 ALA A CA 1
ATOM 1254 C C . ALA A 1 157 ? 21.594 -14.219 -4.418 1 92.25 157 ALA A C 1
ATOM 1256 O O . ALA A 1 157 ? 22.656 -14.805 -4.613 1 92.25 157 ALA A O 1
ATOM 1257 N N . GLY A 1 158 ? 20.484 -14.75 -4.465 1 87.75 158 GLY A N 1
ATOM 1258 C CA . GLY A 1 158 ? 20.359 -16.156 -4.832 1 87.75 158 GLY A CA 1
ATOM 1259 C C . GLY A 1 158 ? 20.688 -16.422 -6.293 1 87.75 158 GLY A C 1
ATOM 1260 O O . GLY A 1 158 ? 20.984 -17.547 -6.668 1 87.75 158 GLY A O 1
ATOM 1261 N N . SER A 1 159 ? 20.5 -15.438 -7.129 1 83.5 159 SER A N 1
ATOM 1262 C CA . SER A 1 159 ? 20.766 -15.594 -8.555 1 83.5 159 SER A CA 1
ATOM 1263 C C . SER A 1 159 ? 22.266 -15.578 -8.836 1 83.5 159 SER A C 1
ATOM 1265 O O . SER A 1 159 ? 22.719 -16.172 -9.82 1 83.5 159 SER A O 1
ATOM 1267 N N . THR A 1 160 ? 23.109 -14.734 -8.164 1 73.25 160 THR A N 1
ATOM 1268 C CA . THR A 1 160 ? 24.547 -14.617 -8.367 1 73.25 160 THR A CA 1
ATOM 1269 C C . THR A 1 160 ? 25.25 -15.93 -8.031 1 73.25 160 THR A C 1
ATOM 1271 O O . THR A 1 160 ? 26.266 -16.266 -8.648 1 73.25 160 THR A O 1
ATOM 1274 N N . LYS A 1 161 ? 24.719 -16.516 -7.129 1 61.47 161 LYS A N 1
ATOM 1275 C CA . LYS A 1 161 ? 25.422 -17.734 -6.699 1 61.47 161 LYS A CA 1
ATOM 1276 C C . LYS A 1 161 ? 25.453 -18.766 -7.816 1 61.47 161 LYS A C 1
ATOM 1278 O O . LYS A 1 161 ? 26.469 -19.438 -8.016 1 61.47 161 LYS A O 1
ATOM 1283 N N . ASP A 1 162 ? 24.375 -18.734 -8.508 1 56.59 162 ASP A N 1
ATOM 1284 C CA . ASP A 1 162 ? 24.375 -19.734 -9.57 1 56.59 162 ASP A CA 1
ATOM 1285 C C . ASP A 1 162 ? 25.25 -19.281 -10.742 1 56.59 162 ASP A C 1
ATOM 1287 O O . ASP A 1 162 ? 25.875 -20.109 -11.414 1 56.59 162 ASP A O 1
ATOM 1291 N N . GLU A 1 163 ? 25.266 -17.891 -10.914 1 56.31 163 GLU A N 1
ATOM 1292 C CA . GLU A 1 163 ? 26.125 -17.391 -11.977 1 56.31 163 GLU A CA 1
ATOM 1293 C C . GLU A 1 163 ? 27.594 -17.641 -11.664 1 56.31 163 GLU A C 1
ATOM 1295 O O . GLU A 1 163 ? 28.375 -18 -12.555 1 56.31 163 GLU A O 1
ATOM 1300 N N . ASN A 1 164 ? 27.891 -17.359 -10.398 1 56.88 164 ASN A N 1
ATOM 1301 C CA . ASN A 1 164 ? 29.266 -17.609 -9.992 1 56.88 164 ASN A CA 1
ATOM 1302 C C . ASN A 1 164 ? 29.609 -19.094 -10.094 1 56.88 164 ASN A C 1
ATOM 1304 O O . ASN A 1 164 ? 30.734 -19.453 -10.461 1 56.88 164 ASN A O 1
ATOM 1308 N N . GLU A 1 165 ? 28.625 -19.844 -9.766 1 55.41 165 GLU A N 1
ATOM 1309 C CA . GLU A 1 165 ? 28.891 -21.281 -9.859 1 55.41 165 GLU A CA 1
ATOM 1310 C C . GLU A 1 165 ? 29.031 -21.734 -11.312 1 55.41 165 GLU A C 1
ATOM 1312 O O . GLU A 1 165 ? 29.891 -22.547 -11.641 1 55.41 165 GLU A O 1
ATOM 1317 N N . ILE A 1 166 ? 28.219 -21.062 -12.109 1 55.81 166 ILE A N 1
ATOM 1318 C CA . ILE A 1 166 ? 28.297 -21.406 -13.523 1 55.81 166 ILE A CA 1
ATOM 1319 C C . ILE A 1 166 ? 29.625 -20.891 -14.102 1 55.81 166 ILE A C 1
ATOM 1321 O O . ILE A 1 166 ? 30.281 -21.594 -14.875 1 55.81 166 ILE A O 1
ATOM 1325 N N . LYS A 1 167 ? 29.969 -19.688 -13.617 1 58.59 167 LYS A N 1
ATOM 1326 C CA . LYS A 1 167 ? 31.266 -19.172 -14.062 1 58.59 167 LYS A CA 1
ATOM 1327 C C . LYS A 1 167 ? 32.406 -20.047 -13.578 1 58.59 167 LYS A C 1
ATOM 1329 O O . LYS A 1 167 ? 33.344 -20.328 -14.32 1 58.59 167 LYS A O 1
ATOM 1334 N N . LYS A 1 168 ? 32.25 -20.469 -12.344 1 61.09 168 LYS A N 1
ATOM 1335 C CA . LYS A 1 168 ? 33.281 -21.312 -11.781 1 61.09 168 LYS A CA 1
ATOM 1336 C C . LYS A 1 168 ? 33.344 -22.656 -12.508 1 61.09 168 LYS A C 1
ATOM 1338 O O . LYS A 1 168 ? 34.438 -23.172 -12.773 1 61.09 168 LYS A O 1
ATOM 1343 N N . LEU A 1 169 ? 32.281 -23.047 -12.812 1 60.66 169 LEU A N 1
ATOM 1344 C CA . LEU A 1 169 ? 32.219 -24.312 -13.547 1 60.66 169 LEU A CA 1
ATOM 1345 C C . LEU A 1 169 ? 32.781 -24.141 -14.961 1 60.66 169 LEU A C 1
ATOM 1347 O O . LEU A 1 169 ? 33.5 -25 -15.453 1 60.66 169 LEU A O 1
ATOM 1351 N N . LYS A 1 170 ? 32.469 -22.938 -15.555 1 59.97 170 LYS A N 1
ATOM 1352 C CA . LYS A 1 170 ? 33 -22.641 -16.875 1 59.97 170 LYS A CA 1
ATOM 1353 C C . LYS A 1 170 ? 34.531 -22.453 -16.828 1 59.97 170 LYS A C 1
ATOM 1355 O O . LYS A 1 170 ? 35.219 -22.922 -17.719 1 59.97 170 LYS A O 1
ATOM 1360 N N . GLU A 1 171 ? 34.938 -21.781 -15.797 1 61.53 171 GLU A N 1
ATOM 1361 C CA . GLU A 1 171 ? 36.375 -21.578 -15.617 1 61.53 171 GLU A CA 1
ATOM 1362 C C . GLU A 1 171 ? 37.094 -22.906 -15.352 1 61.53 171 GLU A C 1
ATOM 1364 O O . GLU A 1 171 ? 38.188 -23.125 -15.859 1 61.53 171 GLU A O 1
ATOM 1369 N N . LEU A 1 172 ? 36.5 -23.734 -14.57 1 62.84 172 LEU A N 1
ATOM 1370 C CA . LEU A 1 172 ? 37.062 -25.062 -14.289 1 62.84 172 LEU A CA 1
ATOM 1371 C C . LEU A 1 172 ? 37.094 -25.906 -15.555 1 62.84 172 LEU A C 1
ATOM 1373 O O . LEU A 1 172 ? 38.062 -26.625 -15.789 1 62.84 172 LEU A O 1
ATOM 1377 N N . LYS A 1 173 ? 36.094 -25.812 -16.359 1 58.28 173 LYS A N 1
ATOM 1378 C CA . LYS A 1 173 ? 36.062 -26.5 -17.641 1 58.28 173 LYS A CA 1
ATOM 1379 C C . LYS A 1 173 ? 37.125 -25.938 -18.594 1 58.28 173 LYS A C 1
ATOM 1381 O O . LYS A 1 173 ? 37.781 -26.703 -19.297 1 58.28 173 LYS A O 1
ATOM 1386 N N . LYS A 1 174 ? 37.188 -24.594 -18.609 1 59.75 174 LYS A N 1
ATOM 1387 C CA . LYS A 1 174 ? 38.219 -23.969 -19.422 1 59.75 174 LYS A CA 1
ATOM 1388 C C . LYS A 1 174 ? 39.625 -24.422 -18.984 1 59.75 174 LYS A C 1
ATOM 1390 O O . LYS A 1 174 ? 40.5 -24.641 -19.812 1 59.75 174 LYS A O 1
ATOM 1395 N N . GLU A 1 175 ? 39.688 -24.391 -17.703 1 56.69 175 GLU A N 1
ATOM 1396 C CA . GLU A 1 175 ? 40.969 -24.812 -17.172 1 56.69 175 GLU A CA 1
ATOM 1397 C C . GLU A 1 175 ? 41.25 -26.281 -17.5 1 56.69 175 GLU A C 1
ATOM 1399 O O . GLU A 1 175 ? 42.406 -26.656 -17.734 1 56.69 175 GLU A O 1
ATOM 1404 N N . ILE A 1 176 ? 40.188 -27.047 -17.438 1 55.41 176 ILE A N 1
ATOM 1405 C CA . ILE A 1 176 ? 40.344 -28.469 -17.75 1 55.41 176 ILE A CA 1
ATOM 1406 C C . ILE A 1 176 ? 40.469 -28.656 -19.25 1 55.41 176 ILE A C 1
ATOM 1408 O O . ILE A 1 176 ? 41.344 -29.422 -19.719 1 55.41 176 ILE A O 1
ATOM 1412 N N . ILE A 1 177 ? 39.5 -27.938 -19.922 1 51.97 177 ILE A N 1
ATOM 1413 C CA . ILE A 1 177 ? 39.531 -28.094 -21.375 1 51.97 177 ILE A CA 1
ATOM 1414 C C . ILE A 1 177 ? 40.688 -27.266 -21.938 1 51.97 177 ILE A C 1
ATOM 1416 O O . ILE A 1 177 ? 41.219 -27.594 -23 1 51.97 177 ILE A O 1
ATOM 1420 N N . GLY A 1 178 ? 40.938 -26.172 -21.297 1 49.75 178 GLY A N 1
ATOM 1421 C CA . GLY A 1 178 ? 42.062 -25.391 -21.812 1 49.75 178 GLY A CA 1
ATOM 1422 C C . GLY A 1 178 ? 43.344 -26.188 -21.922 1 49.75 178 GLY A C 1
ATOM 1423 O O . GLY A 1 178 ? 44.344 -25.688 -22.438 1 49.75 178 GLY A O 1
ATOM 1424 N N . VAL A 1 179 ? 43.438 -27.219 -21.094 1 44.12 179 VAL A N 1
ATOM 1425 C CA . VAL A 1 179 ? 44.719 -27.891 -21.234 1 44.12 179 VAL A CA 1
ATOM 1426 C C . VAL A 1 179 ? 44.812 -28.516 -22.625 1 44.12 179 VAL A C 1
ATOM 1428 O O . VAL A 1 179 ? 45.875 -28.5 -23.25 1 44.12 179 VAL A O 1
ATOM 1431 N N . GLU A 1 180 ? 43.781 -29.297 -23.047 1 40.06 180 GLU A N 1
ATOM 1432 C CA . GLU A 1 180 ? 44.125 -30.203 -24.141 1 40.06 180 GLU A CA 1
ATOM 1433 C C . GLU A 1 180 ? 44.062 -29.5 -25.484 1 40.06 180 GLU A C 1
ATOM 1435 O O . GLU A 1 180 ? 44.531 -30.031 -26.5 1 40.06 180 GLU A O 1
ATOM 1440 N N . GLU A 1 181 ? 43.219 -28.484 -25.578 1 39.62 181 GLU A N 1
ATOM 1441 C CA . GLU A 1 181 ? 42.938 -28.188 -26.969 1 39.62 181 GLU A CA 1
ATOM 1442 C C . GLU A 1 181 ? 44.094 -27.453 -27.625 1 39.62 181 GLU A C 1
ATOM 1444 O O . GLU A 1 181 ? 44.156 -26.219 -27.594 1 39.62 181 GLU A O 1
ATOM 1449 N N . VAL A 1 182 ? 45.281 -27.656 -27.172 1 37.62 182 VAL A N 1
ATOM 1450 C CA . VAL A 1 182 ? 46.375 -27.172 -27.984 1 37.62 182 VAL A CA 1
ATOM 1451 C C . VAL A 1 182 ? 46.25 -27.688 -29.406 1 37.62 182 VAL A C 1
ATOM 1453 O O . VAL A 1 182 ? 46.5 -28.859 -29.688 1 37.62 182 VAL A O 1
ATOM 1456 N N . ILE A 1 183 ? 45.094 -27.547 -30.016 1 35.19 183 ILE A N 1
ATOM 1457 C CA . ILE A 1 183 ? 45.031 -27.922 -31.422 1 35.19 183 ILE A CA 1
ATOM 1458 C C . ILE A 1 183 ? 46.156 -27.234 -32.188 1 35.19 183 ILE A C 1
ATOM 1460 O O . ILE A 1 183 ? 46.312 -26.016 -32.094 1 35.19 183 ILE A O 1
ATOM 1464 N N . LYS A 1 184 ? 47.188 -28 -32.531 1 36.69 184 LYS A N 1
ATOM 1465 C CA . LYS A 1 184 ? 48.25 -27.688 -33.469 1 36.69 184 LYS A CA 1
ATOM 1466 C C . LYS A 1 184 ? 47.75 -26.906 -34.656 1 36.69 184 LYS A C 1
ATOM 1468 O O . LYS A 1 184 ? 46.875 -27.375 -35.406 1 36.69 184 LYS A O 1
ATOM 1473 N N . LYS A 1 185 ? 47.594 -25.562 -34.438 1 35.41 185 LYS A N 1
ATOM 1474 C CA . LYS A 1 185 ? 47.312 -24.641 -35.531 1 35.41 185 LYS A CA 1
ATOM 1475 C C . LYS A 1 185 ? 48.156 -24.969 -36.781 1 35.41 185 LYS A C 1
ATOM 1477 O O . LYS A 1 185 ? 49.375 -24.906 -36.719 1 35.41 185 LYS A O 1
ATOM 1482 N N . LYS A 1 186 ? 47.719 -26.016 -37.562 1 32.38 186 LYS A N 1
ATOM 1483 C CA . LYS A 1 186 ? 48.344 -26.297 -38.844 1 32.38 186 LYS A CA 1
ATOM 1484 C C . LYS A 1 186 ? 48.562 -25.031 -39.625 1 32.38 186 LYS A C 1
ATOM 1486 O O . LYS A 1 186 ? 47.656 -24.203 -39.75 1 32.38 186 LYS A O 1
ATOM 1491 N N . LYS A 1 187 ? 49.75 -24.516 -39.781 1 34.47 187 LYS A N 1
ATOM 1492 C CA . LYS A 1 187 ? 50.219 -23.422 -40.594 1 34.47 187 LYS A CA 1
ATOM 1493 C C . LYS A 1 187 ? 49.5 -23.328 -41.938 1 34.47 187 LYS A C 1
ATOM 1495 O O . LYS A 1 187 ? 49.344 -24.344 -42.625 1 34.47 187 LYS A O 1
ATOM 1500 N N . LYS A 1 188 ? 48.531 -22.359 -41.969 1 33.75 188 LYS A N 1
ATOM 1501 C CA . LYS A 1 188 ? 47.781 -21.984 -43.188 1 33.75 188 LYS A CA 1
ATOM 1502 C C . LYS A 1 188 ? 48.719 -21.891 -44.375 1 33.75 188 LYS A C 1
ATOM 1504 O O . LYS A 1 188 ? 49.688 -21.172 -44.375 1 33.75 188 LYS A O 1
ATOM 1509 N N . LYS A 1 189 ? 48.938 -22.953 -45.125 1 33.03 189 LYS A N 1
ATOM 1510 C CA . LYS A 1 189 ? 49.688 -22.844 -46.344 1 33.03 189 LYS A CA 1
ATOM 1511 C C . LYS A 1 189 ? 49.188 -21.656 -47.188 1 33.03 189 LYS A C 1
ATOM 1513 O O . LYS A 1 189 ? 48 -21.375 -47.219 1 33.03 189 LYS A O 1
ATOM 1518 N N . LYS A 1 190 ? 50 -20.547 -47.406 1 36.75 190 LYS A N 1
ATOM 1519 C CA . LYS A 1 190 ? 49.875 -19.359 -48.281 1 36.75 190 LYS A CA 1
ATOM 1520 C C . LYS A 1 190 ? 49.188 -19.703 -49.594 1 36.75 190 LYS A C 1
ATOM 1522 O O . LYS A 1 190 ? 49.688 -20.5 -50.375 1 36.75 190 LYS A O 1
ATOM 1527 N N . GLY A 1 191 ? 47.812 -19.984 -49.562 1 31.09 191 GLY A N 1
ATOM 1528 C CA . GLY A 1 191 ? 47.062 -20.266 -50.781 1 31.09 191 GLY A CA 1
ATOM 1529 C C . GLY A 1 191 ? 47.312 -19.25 -51.875 1 31.09 191 GLY A C 1
ATOM 1530 O O . GLY A 1 191 ? 47.562 -18.078 -51.594 1 31.09 191 GLY A O 1
ATOM 1531 N N . GLY A 1 192 ? 48.062 -19.484 -52.969 1 40.06 192 GLY A N 1
ATOM 1532 C CA . GLY A 1 192 ? 48.406 -18.703 -54.156 1 40.06 192 GLY A CA 1
ATOM 1533 C C . GLY A 1 192 ? 47.219 -18 -54.75 1 40.06 192 GLY A C 1
ATOM 1534 O O . GLY A 1 192 ? 46.062 -18.297 -54.406 1 40.06 192 GLY A O 1
ATOM 1535 N N . ALA A 1 193 ? 47.344 -16.703 -55.344 1 42.44 193 ALA A N 1
ATOM 1536 C CA . ALA A 1 193 ? 46.5 -15.727 -56.031 1 42.44 193 ALA A CA 1
ATOM 1537 C C . ALA A 1 193 ? 45.562 -16.406 -57.031 1 42.44 193 ALA A C 1
ATOM 1539 O O . ALA A 1 193 ? 45.938 -17.406 -57.656 1 42.44 193 ALA A O 1
ATOM 1540 N N . ASN A 1 194 ? 44.312 -16.391 -56.812 1 42.56 194 ASN A N 1
ATOM 1541 C CA . ASN A 1 194 ? 43.312 -16.953 -57.719 1 42.56 194 ASN A CA 1
ATOM 1542 C C . ASN A 1 194 ? 43.469 -16.438 -59.125 1 42.56 194 ASN A C 1
ATOM 1544 O O . ASN A 1 194 ? 43.625 -15.234 -59.344 1 42.56 194 ASN A O 1
ATOM 1548 N N . PRO A 1 195 ? 43.812 -17.125 -60.125 1 43.47 195 PRO A N 1
ATOM 1549 C CA . PRO A 1 195 ? 44.188 -16.766 -61.5 1 43.47 195 PRO A CA 1
ATOM 1550 C C . PRO A 1 195 ? 43.062 -15.984 -62.219 1 43.47 195 PRO A C 1
ATOM 1552 O O . PRO A 1 195 ? 43.344 -15.234 -63.156 1 43.47 195 PRO A O 1
ATOM 1555 N N . LEU A 1 196 ? 41.812 -16.359 -61.75 1 41.91 196 LEU A N 1
ATOM 1556 C CA . LEU A 1 196 ? 40.75 -15.945 -62.688 1 41.91 196 LEU A CA 1
ATOM 1557 C C . LEU A 1 196 ? 40.531 -14.438 -62.625 1 41.91 196 LEU A C 1
ATOM 1559 O O . LEU A 1 196 ? 39.719 -13.891 -63.375 1 41.91 196 LEU A O 1
ATOM 1563 N N . SER A 1 197 ? 40.906 -13.836 -61.562 1 37.34 197 SER A N 1
ATOM 1564 C CA . SER A 1 197 ? 40.438 -12.469 -61.438 1 37.34 197 SER A CA 1
ATOM 1565 C C . SER A 1 197 ? 41.094 -11.547 -62.469 1 37.34 197 SER A C 1
ATOM 1567 O O . SER A 1 197 ? 40.906 -10.328 -62.406 1 37.34 197 SER A O 1
ATOM 1569 N N . CYS A 1 198 ? 42.062 -11.992 -63.031 1 37.66 198 CYS A N 1
ATOM 1570 C CA . CYS A 1 198 ? 42.719 -10.992 -63.844 1 37.66 198 CYS A CA 1
ATOM 1571 C C . CYS A 1 198 ? 41.875 -10.594 -65.062 1 37.66 198 CYS A C 1
ATOM 1573 O O . CYS A 1 198 ? 42.375 -10.016 -66 1 37.66 198 CYS A O 1
ATOM 1575 N N . LYS A 1 199 ? 40.781 -11.32 -65.062 1 33.91 199 LYS A N 1
ATOM 1576 C CA . LYS A 1 199 ? 40.281 -11.102 -66.438 1 33.91 199 LYS A CA 1
ATOM 1577 C C . LYS A 1 199 ? 39.812 -9.656 -66.625 1 33.91 199 LYS A C 1
ATOM 1579 O O . LYS A 1 199 ? 39.25 -9.055 -65.688 1 33.91 199 LYS A O 1
ATOM 1584 N N . LYS A 1 200 ? 40.312 -8.945 -67.562 1 30.16 200 LYS A N 1
ATOM 1585 C CA . LYS A 1 200 ? 40.312 -7.578 -68.062 1 30.16 200 LYS A CA 1
ATOM 1586 C C . LYS A 1 200 ? 38.906 -7.086 -68.312 1 30.16 200 LYS A C 1
ATOM 1588 O O . LYS A 1 200 ? 38 -7.871 -68.625 1 30.16 200 LYS A O 1
ATOM 1593 N N . LYS A 1 201 ? 38.562 -5.902 -67.75 1 32.56 201 LYS A N 1
ATOM 1594 C CA . LYS A 1 201 ? 37.375 -5.074 -67.688 1 32.56 201 LYS A CA 1
ATOM 1595 C C . LYS A 1 201 ? 36.812 -4.875 -69.125 1 32.56 201 LYS A C 1
ATOM 1597 O O . LYS A 1 201 ? 37.469 -4.293 -69.938 1 32.56 201 LYS A O 1
ATOM 1602 N N . LEU A 1 202 ? 36.125 -5.961 -69.75 1 26.69 202 LEU A N 1
ATOM 1603 C CA . LEU A 1 202 ? 35.656 -5.777 -71.125 1 26.69 202 LEU A CA 1
ATOM 1604 C C . LEU A 1 202 ? 34.656 -4.625 -71.188 1 26.69 202 LEU A C 1
ATOM 1606 O O . LEU A 1 202 ? 33.719 -4.559 -70.438 1 26.69 202 LEU A O 1
ATOM 1610 N N . MET A 1 203 ? 35.031 -3.441 -71.688 1 25.81 203 MET A N 1
ATOM 1611 C CA . MET A 1 203 ? 34.375 -2.16 -71.938 1 25.81 203 MET A CA 1
ATOM 1612 C C . MET A 1 203 ? 33.125 -2.354 -72.812 1 25.81 203 MET A C 1
ATOM 1614 O O . MET A 1 203 ? 33.188 -2.789 -73.938 1 25.81 203 MET A O 1
ATOM 1618 N N . LYS A 1 204 ? 32.125 -3.078 -72.188 1 27.05 204 LYS A N 1
ATOM 1619 C CA . LYS A 1 204 ? 31 -3.305 -73.062 1 27.05 204 LYS A CA 1
ATOM 1620 C C . LYS A 1 204 ? 30.484 -1.991 -73.688 1 27.05 204 LYS A C 1
ATOM 1622 O O . LYS A 1 204 ? 30.25 -1.028 -72.938 1 27.05 204 LYS A O 1
ATOM 1627 N N . ALA A 1 205 ? 30.641 -1.755 -74.875 1 23.81 205 ALA A N 1
ATOM 1628 C CA . ALA A 1 205 ? 30.422 -0.679 -75.875 1 23.81 205 ALA A CA 1
ATOM 1629 C C . ALA A 1 205 ? 28.984 -0.17 -75.812 1 23.81 205 ALA A C 1
ATOM 1631 O O . ALA A 1 205 ? 28.125 -0.814 -75.188 1 23.81 205 ALA A O 1
ATOM 1632 N N . THR A 1 206 ? 28.391 0.23 -76.938 1 21.89 206 THR A N 1
ATOM 1633 C CA . THR A 1 206 ? 27.812 1.364 -77.688 1 21.89 206 THR A CA 1
ATOM 1634 C C . THR A 1 206 ? 26.297 1.337 -77.562 1 21.89 206 THR A C 1
ATOM 1636 O O . THR A 1 206 ? 25.656 2.379 -77.375 1 21.89 206 THR A O 1
ATOM 1639 N N . VAL A 1 207 ? 25.422 0.27 -77.875 1 25.41 207 VAL A N 1
ATOM 1640 C CA . VAL A 1 207 ? 24.531 0.592 -79 1 25.41 207 VAL A CA 1
ATOM 1641 C C . VAL A 1 207 ? 23.25 1.217 -78.438 1 25.41 207 VAL A C 1
ATOM 1643 O O . VAL A 1 207 ? 22.516 0.592 -77.688 1 25.41 207 VAL A O 1
ATOM 1646 N N . GLU A 1 208 ? 23.25 2.404 -78 1 24.09 208 GLU A N 1
ATOM 1647 C CA . GLU A 1 208 ? 22.047 3.109 -77.5 1 24.09 208 GLU A CA 1
ATOM 1648 C C . GLU A 1 208 ? 20.922 3.006 -78.562 1 24.09 208 GLU A C 1
ATOM 1650 O O . GLU A 1 208 ? 21.062 3.463 -79.688 1 24.09 208 GLU A O 1
ATOM 1655 N N . ALA A 1 209 ? 20.203 1.921 -78.5 1 24.36 209 ALA A N 1
ATOM 1656 C CA . ALA A 1 209 ? 19.156 1.741 -79.5 1 24.36 209 ALA A CA 1
ATOM 1657 C C . ALA A 1 209 ? 18.188 2.928 -79.5 1 24.36 209 ALA A C 1
ATOM 1659 O O . ALA A 1 209 ? 17.844 3.447 -78.438 1 24.36 209 ALA A O 1
ATOM 1660 N N . VAL A 1 210 ? 17.844 3.533 -80.562 1 23.47 210 VAL A N 1
ATOM 1661 C CA . VAL A 1 210 ? 17.125 4.617 -81.25 1 23.47 210 VAL A CA 1
ATOM 1662 C C . VAL A 1 210 ? 15.625 4.441 -81 1 23.47 210 VAL A C 1
ATOM 1664 O O . VAL A 1 210 ? 14.992 3.588 -81.625 1 23.47 210 VAL A O 1
ATOM 1667 N N . ARG A 1 211 ? 15.18 4.148 -79.688 1 22.61 211 ARG A N 1
ATOM 1668 C CA . ARG A 1 211 ? 13.734 3.924 -79.688 1 22.61 211 ARG A CA 1
ATOM 1669 C C . ARG A 1 211 ? 12.992 5.078 -80.312 1 22.61 211 ARG A C 1
ATOM 1671 O O . ARG A 1 211 ? 13.219 6.242 -80 1 22.61 211 ARG A O 1
ATOM 1678 N N . THR A 1 212 ? 12.148 4.789 -81.25 1 20.19 212 THR A N 1
ATOM 1679 C CA . THR A 1 212 ? 11.344 5.406 -82.312 1 20.19 212 THR A CA 1
ATOM 1680 C C . THR A 1 212 ? 10.203 6.23 -81.75 1 20.19 212 THR A C 1
ATOM 1682 O O . THR A 1 212 ? 9.852 6.047 -80.562 1 20.19 212 THR A O 1
ATOM 1685 N N . GLY A 1 213 ? 9.008 6.523 -82.5 1 19.61 213 GLY A N 1
ATOM 1686 C CA . GLY A 1 213 ? 8.242 7.676 -82.938 1 19.61 213 GLY A CA 1
ATOM 1687 C C . GLY A 1 213 ? 7.105 8.039 -82 1 19.61 213 GLY A C 1
ATOM 1688 O O . GLY A 1 213 ? 6.945 9.203 -81.625 1 19.61 213 GLY A O 1
ATOM 1689 N N . GLU A 1 214 ? 5.953 7.195 -81.688 1 21.45 214 GLU A N 1
ATOM 1690 C CA . GLU A 1 214 ? 4.656 7.723 -82.125 1 21.45 214 GLU A CA 1
ATOM 1691 C C . GLU A 1 214 ? 3.992 8.516 -81 1 21.45 214 GLU A C 1
ATOM 1693 O O . GLU A 1 214 ? 3.988 8.078 -79.812 1 21.45 214 GLU A O 1
ATOM 1698 N N . ARG A 1 215 ? 3.541 9.766 -81.125 1 21.94 215 ARG A N 1
ATOM 1699 C CA . ARG A 1 215 ? 3.088 10.93 -80.375 1 21.94 215 ARG A CA 1
ATOM 1700 C C . ARG A 1 215 ? 1.714 10.68 -79.75 1 21.94 215 ARG A C 1
ATOM 1702 O O . ARG A 1 215 ? 1.354 11.305 -78.75 1 21.94 215 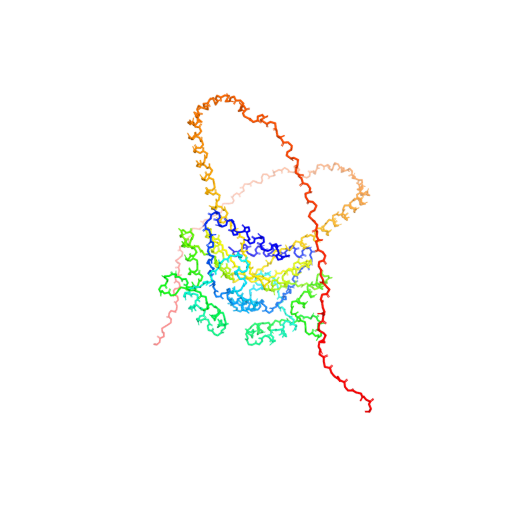ARG A O 1
ATOM 1709 N N . THR A 1 216 ? 0.606 9.852 -80.125 1 21.12 216 THR A N 1
ATOM 1710 C CA . THR A 1 216 ? -0.602 10.625 -80.438 1 21.12 216 THR A CA 1
ATOM 1711 C C . THR A 1 216 ? -1.334 10.945 -79.125 1 21.12 216 THR A C 1
ATOM 1713 O O . THR A 1 216 ? -1.729 12.086 -78.875 1 21.12 216 THR A O 1
ATOM 1716 N N . ALA A 1 217 ? -2.25 10.031 -78.438 1 22.25 217 ALA A N 1
ATOM 1717 C CA . ALA A 1 217 ? -3.689 10.195 -78.25 1 22.25 217 ALA A CA 1
ATOM 1718 C C . ALA A 1 217 ? -4.004 10.766 -76.875 1 22.25 217 ALA A C 1
ATOM 1720 O O . ALA A 1 217 ? -3.461 10.312 -75.875 1 22.25 217 ALA A O 1
ATOM 1721 N N . THR A 1 218 ? -4.887 11.883 -76.688 1 22.77 218 THR A N 1
ATOM 1722 C CA . THR A 1 218 ? -5.301 12.883 -75.688 1 22.77 218 THR A CA 1
ATOM 1723 C C . THR A 1 218 ? -6.387 12.32 -74.812 1 22.77 218 THR A C 1
ATOM 1725 O O . THR A 1 218 ? -6.949 13.047 -73.938 1 22.77 218 THR A O 1
ATOM 1728 N N . GLY A 1 219 ? -6.691 11.047 -74.438 1 20.95 219 GLY A N 1
ATOM 1729 C CA . GLY A 1 219 ? -8.031 10.656 -74.062 1 20.95 219 GLY A CA 1
ATOM 1730 C C . GLY A 1 219 ? -8.398 11.156 -72.688 1 20.95 219 GLY A C 1
ATOM 1731 O O . GLY A 1 219 ? -7.527 11.352 -71.812 1 20.95 219 GLY A O 1
ATOM 1732 N N . LYS A 1 220 ? -9.773 11.742 -72.438 1 26.95 220 LYS A N 1
ATOM 1733 C CA . LYS A 1 220 ? -10.633 12.438 -71.5 1 26.95 220 LYS A CA 1
ATOM 1734 C C . LYS A 1 220 ? -10.969 11.539 -70.312 1 26.95 220 LYS A C 1
ATOM 1736 O O . LYS A 1 220 ? -11.32 10.375 -70.5 1 26.95 220 LYS A O 1
ATOM 1741 N N . ARG A 1 221 ? -10.742 11.828 -69.062 1 28.05 221 ARG A N 1
ATOM 1742 C CA . ARG A 1 221 ? -10.797 11.117 -67.812 1 28.05 221 ARG A CA 1
ATOM 1743 C C . ARG A 1 221 ? -12.227 11.062 -67.25 1 28.05 221 ARG A C 1
ATOM 1745 O O . ARG A 1 221 ? -12.867 12.094 -67.062 1 28.05 221 ARG A O 1
ATOM 1752 N N . LYS A 1 222 ? -13.164 10.156 -67.5 1 27.61 222 LYS A N 1
ATOM 1753 C CA . LYS A 1 222 ? -14.57 9.891 -67.25 1 27.61 222 LYS A CA 1
ATOM 1754 C C . LYS A 1 222 ? -14.812 9.797 -65.75 1 27.61 222 LYS A C 1
ATOM 1756 O O . LYS A 1 222 ? -14.148 9.023 -65.062 1 27.61 222 LYS A O 1
ATOM 1761 N N . ARG A 1 223 ? -15.461 10.812 -65 1 28.52 223 ARG A N 1
ATOM 1762 C CA . ARG A 1 223 ? -15.852 11.078 -63.656 1 28.52 223 ARG A CA 1
ATOM 1763 C C . ARG A 1 223 ? -17.031 10.203 -63.25 1 28.52 223 ARG A C 1
ATOM 1765 O O . ARG A 1 223 ? -18.094 10.266 -63.875 1 28.52 223 ARG A O 1
ATOM 1772 N N . THR A 1 224 ? -17.031 8.969 -62.781 1 23.16 224 THR A N 1
ATOM 1773 C CA . THR A 1 224 ? -18.109 7.988 -62.656 1 23.16 224 THR A CA 1
ATOM 1774 C C . THR A 1 224 ? -18.984 8.32 -61.438 1 23.16 224 THR A C 1
ATOM 1776 O O . THR A 1 224 ? -18.562 8.164 -60.281 1 23.16 224 THR A O 1
ATOM 1779 N N . LYS A 1 225 ? -19.703 9.492 -61.312 1 28.59 225 LYS A N 1
ATOM 1780 C CA . LYS A 1 225 ? -20.594 9.789 -60.188 1 28.59 225 LYS A CA 1
ATOM 1781 C C . LYS A 1 225 ? -21.781 8.836 -60.188 1 28.59 225 LYS A C 1
ATOM 1783 O O . LYS A 1 225 ? -22.609 8.844 -61.094 1 28.59 225 LYS A O 1
ATOM 1788 N N . LYS A 1 226 ? -21.734 7.594 -59.719 1 26.97 226 LYS A N 1
ATOM 1789 C CA . LYS A 1 226 ? -22.859 6.684 -59.938 1 26.97 226 LYS A CA 1
ATOM 1790 C C . LYS A 1 226 ? -24.109 7.176 -59.188 1 26.97 226 LYS A C 1
ATOM 1792 O O . LYS A 1 226 ? -24.016 8.055 -58.344 1 26.97 226 LYS A O 1
ATOM 1797 N N . LYS A 1 227 ? -24.984 6.293 -58.469 1 25.56 227 LYS A N 1
ATOM 1798 C CA . LYS A 1 227 ? -26.328 5.738 -58.531 1 25.56 227 LYS A CA 1
ATOM 1799 C C . LYS A 1 227 ? -27.219 6.336 -57.438 1 25.56 227 LYS A C 1
ATOM 1801 O O . LYS A 1 227 ? -27 6.082 -56.25 1 25.56 227 LYS A O 1
ATOM 1806 N N . ALA A 1 228 ? -27.422 7.641 -57.219 1 31.58 228 ALA A N 1
ATOM 1807 C CA . ALA A 1 228 ? -28.375 8.086 -56.219 1 31.58 228 ALA A CA 1
ATOM 1808 C C . ALA A 1 228 ? -29.781 7.574 -56.531 1 31.58 228 ALA A C 1
ATOM 1810 O O . ALA A 1 228 ? -30.375 7.961 -57.531 1 31.58 228 ALA A O 1
ATOM 1811 N N . THR A 1 229 ? -30.172 6.324 -56.344 1 26.69 229 THR A N 1
ATOM 1812 C CA . THR A 1 229 ? -31.453 5.742 -56.688 1 26.69 229 THR A CA 1
ATOM 1813 C C . THR A 1 229 ? -32.594 6.496 -56 1 26.69 229 THR A C 1
ATOM 1815 O O . THR A 1 229 ? -32.531 6.805 -54.812 1 26.69 229 THR A O 1
ATOM 1818 N N . THR A 1 230 ? -33.625 6.957 -56.719 1 27.55 230 THR A N 1
ATOM 1819 C CA . THR A 1 230 ? -34.875 7.695 -56.844 1 27.55 230 THR A CA 1
ATOM 1820 C C . THR A 1 230 ? -35.969 7.066 -55.938 1 27.55 230 THR A C 1
ATOM 1822 O O . THR A 1 230 ? -36.469 5.984 -56.25 1 27.55 230 THR A O 1
ATOM 1825 N N . VAL A 1 231 ? -35.812 6.73 -54.625 1 28.98 231 VAL A N 1
ATOM 1826 C CA . VAL A 1 231 ? -37.031 6.148 -54.062 1 28.98 231 VAL A CA 1
ATOM 1827 C C . VAL A 1 231 ? -38.219 7.055 -54.344 1 28.98 231 VAL A C 1
ATOM 1829 O O . VAL A 1 231 ? -38.062 8.273 -54.5 1 28.98 231 VAL A O 1
ATOM 1832 N N . GLU A 1 232 ? -39.656 6.5 -54.344 1 24.84 232 GLU A N 1
ATOM 1833 C CA . GLU A 1 232 ? -41 7.062 -54.344 1 24.84 232 GLU A CA 1
ATOM 1834 C C . GLU A 1 232 ? -41.125 8.203 -53.312 1 24.84 232 GLU A C 1
ATOM 1836 O O . GLU A 1 232 ? -40.594 8.102 -52.219 1 24.84 232 GLU A O 1
ATOM 1841 N N . MET B 1 1 ? 12.086 -4.18 17.094 1 69.31 1 MET B N 1
ATOM 1842 C CA . MET B 1 1 ? 11.367 -3.693 15.922 1 69.31 1 MET B CA 1
ATOM 1843 C C . MET B 1 1 ? 10.57 -2.438 16.25 1 69.31 1 MET B C 1
ATOM 1845 O O . MET B 1 1 ? 10.617 -1.452 15.516 1 69.31 1 MET B O 1
ATOM 1849 N N . LYS B 1 2 ? 10.023 -2.475 17.5 1 72.5 2 LYS B N 1
ATOM 1850 C CA . LYS B 1 2 ? 9.211 -1.341 17.953 1 72.5 2 LYS B CA 1
ATOM 1851 C C . LYS B 1 2 ? 10.078 -0.116 18.219 1 72.5 2 LYS B C 1
ATOM 1853 O O . LYS B 1 2 ? 9.75 0.991 17.781 1 72.5 2 LYS B O 1
ATOM 1858 N N . VAL B 1 3 ? 11.133 -0.406 18.828 1 80.19 3 VAL B N 1
ATOM 1859 C CA . VAL B 1 3 ? 12.039 0.68 19.188 1 80.19 3 VAL B CA 1
ATOM 1860 C C . VAL B 1 3 ? 12.578 1.341 17.922 1 80.19 3 VAL B C 1
ATOM 1862 O O . VAL B 1 3 ? 12.664 2.568 17.828 1 80.19 3 VAL B O 1
ATOM 1865 N N . LYS B 1 4 ? 12.883 0.587 16.891 1 89.69 4 LYS B N 1
ATOM 1866 C CA . LYS B 1 4 ? 13.422 1.127 15.648 1 89.69 4 LYS B CA 1
ATOM 1867 C C . LYS B 1 4 ? 12.383 1.98 14.922 1 89.69 4 LYS B C 1
ATOM 1869 O O . LYS B 1 4 ? 12.719 3.008 14.336 1 89.69 4 LYS B O 1
ATOM 1874 N N . ARG B 1 5 ? 11.18 1.577 15.086 1 91.62 5 ARG B N 1
ATOM 1875 C CA . ARG B 1 5 ? 10.078 2.299 14.453 1 91.62 5 ARG B CA 1
ATOM 1876 C C . ARG B 1 5 ? 9.906 3.68 15.078 1 91.62 5 ARG B C 1
ATOM 1878 O O . ARG B 1 5 ? 9.75 4.672 14.367 1 91.62 5 ARG B O 1
ATOM 1885 N N . LEU B 1 6 ? 9.977 3.736 16.391 1 94.5 6 LEU B N 1
ATOM 1886 C CA . LEU B 1 6 ? 9.805 5 17.094 1 94.5 6 LEU B CA 1
ATOM 1887 C C . LEU B 1 6 ? 11 5.918 16.859 1 94.5 6 LEU B C 1
ATOM 1889 O O . LEU B 1 6 ? 10.844 7.133 16.719 1 94.5 6 LEU B O 1
ATOM 1893 N N . LYS B 1 7 ? 12.18 5.34 16.844 1 94.88 7 LYS B N 1
ATOM 1894 C CA . LYS B 1 7 ? 13.383 6.121 16.578 1 94.88 7 LYS B CA 1
ATOM 1895 C C . LYS B 1 7 ? 13.312 6.77 15.195 1 94.88 7 LYS B C 1
ATOM 1897 O O . LYS B 1 7 ? 13.68 7.934 15.031 1 94.88 7 LYS B O 1
ATOM 1902 N N . ARG B 1 8 ? 12.82 6.02 14.211 1 96.56 8 ARG B N 1
ATOM 1903 C CA . ARG B 1 8 ? 12.672 6.539 12.859 1 96.56 8 ARG B CA 1
ATOM 1904 C C . ARG B 1 8 ? 11.656 7.676 12.82 1 96.56 8 ARG B C 1
ATOM 1906 O O . ARG B 1 8 ? 11.891 8.703 12.18 1 96.56 8 ARG B O 1
ATOM 1913 N N . ALA B 1 9 ? 10.562 7.438 13.477 1 97.25 9 ALA B N 1
ATOM 1914 C CA . ALA B 1 9 ? 9.531 8.469 13.523 1 97.25 9 ALA B CA 1
ATOM 1915 C C . ALA B 1 9 ? 10.07 9.758 14.125 1 97.25 9 ALA B C 1
ATOM 1917 O O . ALA B 1 9 ? 9.82 10.852 13.602 1 97.25 9 ALA B O 1
ATOM 1918 N N . ASN B 1 10 ? 10.789 9.609 15.172 1 96.25 10 ASN B N 1
ATOM 1919 C CA . ASN B 1 10 ? 11.367 10.781 15.836 1 96.25 10 ASN B CA 1
ATOM 1920 C C . ASN B 1 10 ? 12.344 11.508 14.922 1 96.25 10 ASN B C 1
ATOM 1922 O O . ASN B 1 10 ? 12.383 12.742 14.906 1 96.25 10 ASN B O 1
ATOM 1926 N N . ARG B 1 11 ? 13.148 10.766 14.219 1 97.06 11 ARG B N 1
ATOM 1927 C CA . ARG B 1 11 ? 14.094 11.359 13.281 1 97.06 11 ARG B CA 1
ATOM 1928 C C . ARG B 1 11 ? 13.367 12.156 12.203 1 97.06 11 ARG B C 1
ATOM 1930 O O . ARG B 1 11 ? 13.766 13.273 11.867 1 97.06 11 ARG B O 1
ATOM 1937 N N . LEU B 1 12 ? 12.32 11.594 11.719 1 98 12 LEU B N 1
ATOM 1938 C CA . LEU B 1 12 ? 11.547 12.242 10.664 1 98 12 LEU B CA 1
ATOM 1939 C C . LEU B 1 12 ? 10.859 13.5 11.188 1 98 12 LEU B C 1
ATOM 1941 O O . LEU B 1 12 ? 10.906 14.555 10.539 1 98 12 LEU B O 1
ATOM 1945 N N . LEU B 1 13 ? 10.273 13.391 12.359 1 97.62 13 LEU B N 1
ATOM 1946 C CA . LEU B 1 13 ? 9.57 14.531 12.93 1 97.62 13 LEU B CA 1
ATOM 1947 C C . LEU B 1 13 ? 10.547 15.648 13.289 1 97.62 13 LEU B C 1
ATOM 1949 O O . LEU B 1 13 ? 10.219 16.828 13.156 1 97.62 13 LEU B O 1
ATOM 1953 N N . THR B 1 14 ? 11.727 15.234 13.727 1 96.62 14 THR B N 1
ATOM 1954 C CA . THR B 1 14 ? 12.766 16.203 14.023 1 96.62 14 THR B CA 1
ATOM 1955 C C . THR B 1 14 ? 13.18 16.969 12.758 1 96.62 14 THR B C 1
ATOM 1957 O O . THR B 1 14 ? 13.367 18.188 12.789 1 96.62 14 THR B O 1
ATOM 1960 N N . PHE B 1 15 ? 13.312 16.297 11.711 1 97.5 15 PHE B N 1
ATOM 1961 C CA . PHE B 1 15 ? 13.617 16.922 10.422 1 97.5 15 PHE B CA 1
ATOM 1962 C C . PHE B 1 15 ? 12.57 17.984 10.078 1 97.5 15 PHE B C 1
ATOM 1964 O O . PHE B 1 15 ? 12.914 19.109 9.727 1 97.5 15 PHE B O 1
ATOM 1971 N N . TYR B 1 16 ? 11.25 17.672 10.203 1 97.19 16 TYR B N 1
ATOM 1972 C CA . TYR B 1 16 ? 10.172 18.578 9.836 1 97.19 16 TYR B CA 1
ATOM 1973 C C . TYR B 1 16 ? 10.07 19.75 10.82 1 97.19 16 TYR B C 1
ATOM 1975 O O . TYR B 1 16 ? 9.711 20.859 10.445 1 97.19 16 TYR B O 1
ATOM 1983 N N . LYS B 1 17 ? 10.367 19.406 12.031 1 95.38 17 LYS B N 1
ATOM 1984 C CA . LYS B 1 17 ? 10.375 20.453 13.055 1 95.38 17 LYS B CA 1
ATOM 1985 C C . LYS B 1 17 ? 11.398 21.531 12.719 1 95.38 17 LYS B C 1
ATOM 1987 O O . LYS B 1 17 ? 11.062 22.719 12.695 1 95.38 17 LYS B O 1
ATOM 1992 N N . TYR B 1 18 ? 12.562 21.125 12.336 1 94.12 18 TYR B N 1
ATOM 1993 C CA . TYR B 1 18 ? 13.672 22.062 12.172 1 94.12 18 TYR B CA 1
ATOM 1994 C C . TYR B 1 18 ? 13.617 22.734 10.812 1 94.12 18 TYR B C 1
ATOM 1996 O O . TYR B 1 18 ? 13.961 23.922 10.672 1 94.12 18 TYR B O 1
ATOM 2004 N N . ASN B 1 19 ? 13.164 22.078 9.852 1 93.75 19 ASN B N 1
ATOM 2005 C CA . ASN B 1 19 ? 13.203 22.625 8.508 1 93.75 19 ASN B CA 1
ATOM 2006 C C . ASN B 1 19 ? 11.898 23.328 8.148 1 93.75 19 ASN B C 1
ATOM 2008 O O . ASN B 1 19 ? 11.883 24.25 7.324 1 93.75 19 ASN B O 1
ATOM 2012 N N . PHE B 1 20 ? 10.773 23 8.812 1 94.94 20 PHE B N 1
ATOM 2013 C CA . PHE B 1 20 ? 9.484 23.516 8.352 1 94.94 20 PHE B CA 1
ATOM 2014 C C . PHE B 1 20 ? 8.609 23.922 9.539 1 94.94 20 PHE B C 1
ATOM 2016 O O . PHE B 1 20 ? 7.414 24.156 9.375 1 94.94 20 PHE B O 1
ATOM 2023 N N . LYS B 1 21 ? 9.117 23.906 10.711 1 94 21 LYS B N 1
ATOM 2024 C CA . LYS B 1 21 ? 8.438 24.359 11.93 1 94 21 LYS B CA 1
ATOM 2025 C C . LYS B 1 21 ? 7.191 23.516 12.195 1 94 21 LYS B C 1
ATOM 2027 O O . LYS B 1 21 ? 6.141 24.047 12.547 1 94 21 LYS B O 1
ATOM 2032 N N . PHE B 1 22 ? 7.301 22.266 11.883 1 96.19 22 PHE B N 1
ATOM 2033 C CA . PHE B 1 22 ? 6.246 21.328 12.234 1 96.19 22 PHE B CA 1
ATOM 2034 C C . PHE B 1 22 ? 6.316 20.953 13.711 1 96.19 22 PHE B C 1
ATOM 2036 O O . PHE B 1 22 ? 7.043 20.031 14.094 1 96.19 22 PHE B O 1
ATOM 2043 N N . LEU B 1 23 ? 5.473 21.609 14.531 1 95.56 23 LEU B N 1
ATOM 2044 C CA . LEU B 1 23 ? 5.566 21.531 15.984 1 95.56 23 LEU B CA 1
ATOM 2045 C C . LEU B 1 23 ? 4.293 20.938 16.578 1 95.56 23 LEU B C 1
ATOM 2047 O O . LEU B 1 23 ? 3.217 21.047 15.992 1 95.56 23 LEU B O 1
ATOM 2051 N N . PRO B 1 24 ? 4.41 20.328 17.766 1 95.56 24 PRO B N 1
ATOM 2052 C CA . PRO B 1 24 ? 3.211 19.875 18.484 1 95.56 24 PRO B CA 1
ATOM 2053 C C . PRO B 1 24 ? 2.387 21.031 19.031 1 95.56 24 PRO B C 1
ATOM 2055 O O . PRO B 1 24 ? 2.924 22.125 19.266 1 95.56 24 PRO B O 1
ATOM 2058 N N . PRO B 1 25 ? 1.148 20.812 19.344 1 97.38 25 PRO B N 1
ATOM 2059 C CA . PRO B 1 25 ? 0.412 19.578 19.078 1 97.38 25 PRO B CA 1
ATOM 2060 C C . PRO B 1 25 ? 0.283 19.281 17.578 1 97.38 25 PRO B C 1
ATOM 2062 O O . PRO B 1 25 ? -0.037 20.188 16.797 1 97.38 25 PRO B O 1
ATOM 2065 N N . TYR B 1 26 ? 0.53 18.109 17.234 1 98.12 26 TYR B N 1
ATOM 2066 C CA . TYR B 1 26 ? 0.475 17.719 15.828 1 98.12 26 TYR B CA 1
ATOM 2067 C C . TYR B 1 26 ? -0.967 17.641 15.344 1 98.12 26 TYR B C 1
ATOM 2069 O O . TYR B 1 26 ? -1.844 17.156 16.062 1 98.12 26 TYR B O 1
ATOM 2077 N N . ARG B 1 27 ? -1.214 18.156 14.195 1 98.31 27 ARG B N 1
ATOM 2078 C CA . ARG B 1 27 ? -2.51 18.047 13.531 1 98.31 27 ARG B CA 1
ATOM 2079 C C . ARG B 1 27 ? -2.461 17.031 12.406 1 98.31 27 ARG B C 1
ATOM 2081 O O . ARG B 1 27 ? -1.781 17.234 11.398 1 98.31 27 ARG B O 1
ATOM 2088 N N . VAL B 1 28 ? -3.172 15.953 12.586 1 98.69 28 VAL B N 1
ATOM 2089 C CA . VAL B 1 28 ? -3.178 14.867 11.609 1 98.69 28 VAL B CA 1
ATOM 2090 C C . VAL B 1 28 ? -4.488 14.875 10.828 1 98.69 28 VAL B C 1
ATOM 2092 O O . VAL B 1 28 ? -5.562 14.68 11.406 1 98.69 28 VAL B O 1
ATOM 2095 N N . LEU B 1 29 ? -4.434 1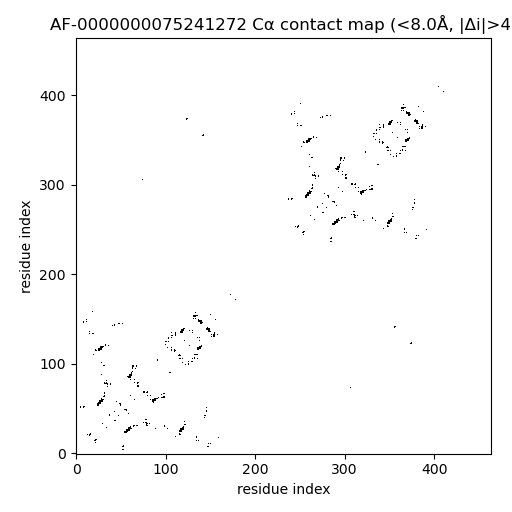5.18 9.555 1 98.56 29 LEU B N 1
ATOM 2096 C CA . LEU B 1 29 ? -5.598 15.141 8.672 1 98.56 29 LEU B CA 1
ATOM 2097 C C . LEU B 1 29 ? -5.805 13.742 8.094 1 98.56 29 LEU B C 1
ATOM 2099 O O . LEU B 1 29 ? -4.957 13.25 7.352 1 98.56 29 LEU B O 1
ATOM 2103 N N . VAL B 1 30 ? -6.891 13.164 8.406 1 98.5 30 VAL B N 1
ATOM 2104 C CA . VAL B 1 30 ? -7.168 11.781 8.039 1 98.5 30 VAL B CA 1
ATOM 2105 C C . VAL B 1 30 ? -8.211 11.742 6.922 1 98.5 30 VAL B C 1
ATOM 2107 O O . VAL B 1 30 ? -9.211 12.453 6.977 1 98.5 30 VAL B O 1
ATOM 2110 N N . ASP B 1 31 ? -7.965 10.938 5.906 1 97.75 31 ASP B N 1
ATOM 2111 C CA . ASP B 1 31 ? -8.953 10.812 4.844 1 97.75 31 ASP B CA 1
ATOM 2112 C C . ASP B 1 31 ? -9.727 9.5 4.961 1 97.75 31 ASP B C 1
ATOM 2114 O O . ASP B 1 31 ? -9.555 8.766 5.934 1 97.75 31 ASP B O 1
ATOM 2118 N N . GLY B 1 32 ? -10.609 9.297 4.027 1 97 32 GLY B N 1
ATOM 2119 C CA . GLY B 1 32 ? -11.484 8.133 4.07 1 97 32 GLY B CA 1
ATOM 2120 C C . GLY B 1 32 ? -10.742 6.82 3.871 1 97 32 GLY B C 1
ATOM 2121 O O . GLY B 1 32 ? -11.047 5.824 4.527 1 97 32 GLY B O 1
ATOM 2122 N N . THR B 1 33 ? -9.758 6.785 3.014 1 95.38 33 THR B N 1
ATOM 2123 C CA . THR B 1 33 ? -9.016 5.562 2.73 1 95.38 33 THR B CA 1
ATOM 2124 C C . THR B 1 33 ? -8.211 5.117 3.955 1 95.38 33 THR B C 1
ATOM 2126 O O . THR B 1 33 ? -8.078 3.922 4.211 1 95.38 33 THR B O 1
ATOM 2129 N N . PHE B 1 34 ? -7.742 6.062 4.637 1 98.12 34 PHE B N 1
ATOM 2130 C CA . PHE B 1 34 ? -6.996 5.781 5.855 1 98.12 34 PHE B CA 1
ATOM 2131 C C . PHE B 1 34 ? -7.906 5.188 6.922 1 98.12 34 PHE B C 1
ATOM 2133 O O . PHE B 1 34 ? -7.551 4.203 7.57 1 98.12 34 PHE B O 1
ATOM 2140 N N . CYS B 1 35 ? -9.07 5.75 7.094 1 97.81 35 CYS B N 1
ATOM 2141 C CA . CYS B 1 35 ? -10.047 5.246 8.055 1 97.81 35 CYS B CA 1
ATOM 2142 C C . CYS B 1 35 ? -10.492 3.836 7.691 1 97.81 35 CYS B C 1
ATOM 2144 O O . CYS B 1 35 ? -10.656 2.986 8.57 1 97.81 35 CYS B O 1
ATOM 2146 N N . ASN B 1 36 ? -10.672 3.664 6.457 1 93.69 36 ASN B N 1
ATOM 2147 C CA . ASN B 1 36 ? -11.078 2.336 6.008 1 93.69 36 ASN B CA 1
ATOM 2148 C C . ASN B 1 36 ? -9.992 1.298 6.273 1 93.69 36 ASN B C 1
ATOM 2150 O O . ASN B 1 36 ? -10.289 0.173 6.68 1 93.69 36 ASN B O 1
ATOM 2154 N N . ALA B 1 37 ? -8.789 1.68 6.004 1 94.81 37 ALA B N 1
ATOM 2155 C CA . ALA B 1 37 ? -7.672 0.784 6.289 1 94.81 37 ALA B CA 1
ATOM 2156 C C . ALA B 1 37 ? -7.59 0.469 7.781 1 94.81 37 ALA B C 1
ATOM 2158 O O . ALA B 1 37 ? -7.336 -0.673 8.172 1 94.81 37 ALA B O 1
ATOM 2159 N N . ALA B 1 38 ? -7.785 1.511 8.562 1 96.94 38 ALA B N 1
ATOM 2160 C CA . ALA B 1 38 ? -7.777 1.322 10.016 1 96.94 38 ALA B CA 1
ATOM 2161 C C . ALA B 1 38 ? -8.852 0.33 10.445 1 96.94 38 ALA B C 1
ATOM 2163 O O . ALA B 1 38 ? -8.609 -0.519 11.305 1 96.94 38 ALA B O 1
ATOM 2164 N N . LEU B 1 39 ? -9.984 0.422 9.852 1 93.06 39 LEU B N 1
ATOM 2165 C CA . LEU B 1 39 ? -11.109 -0.463 10.133 1 93.06 39 LEU B CA 1
ATOM 2166 C C . LEU B 1 39 ? -10.773 -1.904 9.766 1 93.06 39 LEU B C 1
ATOM 2168 O O . LEU B 1 39 ? -11.031 -2.824 10.547 1 93.06 39 LEU B O 1
ATOM 2172 N N . GLN B 1 40 ? -10.203 -2.041 8.648 1 87.19 40 GLN B N 1
ATOM 2173 C CA . GLN B 1 40 ? -9.875 -3.377 8.156 1 87.19 40 GLN B CA 1
ATOM 2174 C C . GLN B 1 40 ? -8.805 -4.035 9.023 1 87.19 40 GLN B C 1
ATOM 2176 O O . GLN B 1 40 ? -8.852 -5.246 9.266 1 87.19 40 GLN B O 1
ATOM 2181 N N . GLU B 1 41 ? -7.867 -3.188 9.477 1 91.31 41 GLU B N 1
ATOM 2182 C CA . GLU B 1 41 ? -6.754 -3.699 10.266 1 91.31 41 GLU B CA 1
ATOM 2183 C C . GLU B 1 41 ? -7.07 -3.654 11.758 1 91.31 41 GLU B C 1
ATOM 2185 O O . GLU B 1 41 ? -6.227 -4.004 12.586 1 91.31 41 GLU B O 1
ATOM 2190 N N . LYS B 1 42 ? -8.25 -3.16 12.109 1 92.94 42 LYS B N 1
ATOM 2191 C CA . LYS B 1 42 ? -8.727 -3.078 13.484 1 92.94 42 LYS B CA 1
ATOM 2192 C C . LYS B 1 42 ? -7.781 -2.232 14.344 1 92.94 42 LYS B C 1
ATOM 2194 O O . LYS B 1 42 ? -7.398 -2.639 15.438 1 92.94 42 LYS B O 1
ATOM 2199 N N . LEU B 1 43 ? -7.41 -1.152 13.742 1 96.19 43 LEU B N 1
ATOM 2200 C CA . LEU B 1 43 ? -6.527 -0.215 14.438 1 96.19 43 LEU B CA 1
ATOM 2201 C C . LEU B 1 43 ? -7.332 0.906 15.086 1 96.19 43 LEU B C 1
ATOM 2203 O O . LEU B 1 43 ? -8.227 1.481 14.461 1 96.19 43 LEU B O 1
ATOM 2207 N N . ASN B 1 44 ? -7.086 1.165 16.359 1 96.5 44 ASN B N 1
ATOM 2208 C CA . ASN B 1 44 ? -7.633 2.334 17.031 1 96.5 44 ASN B CA 1
ATOM 2209 C C . ASN B 1 44 ? -6.77 3.572 16.797 1 96.5 44 ASN B C 1
ATOM 2211 O O . ASN B 1 44 ? -5.75 3.76 17.469 1 96.5 44 ASN B O 1
ATOM 2215 N N . LEU B 1 45 ? -7.191 4.383 15.977 1 97.69 45 LEU B N 1
ATOM 2216 C CA . LEU B 1 45 ? -6.395 5.527 15.547 1 97.69 45 LEU B CA 1
ATOM 2217 C C . LEU B 1 45 ? -6.191 6.512 16.688 1 97.69 45 LEU B C 1
ATOM 2219 O O . LEU B 1 45 ? -5.109 7.082 16.844 1 97.69 45 LEU B O 1
ATOM 2223 N N . ALA B 1 46 ? -7.207 6.758 17.438 1 96.44 46 ALA B N 1
ATOM 2224 C CA . ALA B 1 46 ? -7.164 7.711 18.547 1 96.44 46 ALA B CA 1
ATOM 2225 C C . ALA B 1 46 ? -6.129 7.297 19.594 1 96.44 46 ALA B C 1
ATOM 2227 O O . ALA B 1 46 ? -5.57 8.148 20.297 1 96.44 46 ALA B O 1
ATOM 2228 N N . GLU B 1 47 ? -5.867 6.066 19.641 1 96.38 47 GLU B N 1
ATOM 2229 C CA . GLU B 1 47 ? -4.891 5.551 20.594 1 96.38 47 GLU B CA 1
ATOM 2230 C C . GLU B 1 47 ? -3.518 5.391 19.953 1 96.38 47 GLU B C 1
ATOM 2232 O O . GLU B 1 47 ? -2.504 5.781 20.531 1 96.38 47 GLU B O 1
ATOM 2237 N N . GLN B 1 48 ? -3.459 4.898 18.734 1 97.06 48 GLN B N 1
ATOM 2238 C CA . GLN B 1 48 ? -2.211 4.48 18.109 1 97.06 48 GLN B CA 1
ATOM 2239 C C . GLN B 1 48 ? -1.42 5.684 17.609 1 97.06 48 GLN B C 1
ATOM 2241 O O . GLN B 1 48 ? -0.193 5.719 17.719 1 97.06 48 GLN B O 1
ATOM 2246 N N . ILE B 1 49 ? -2.121 6.699 17.109 1 98.12 49 ILE B N 1
ATOM 2247 C CA . ILE B 1 49 ? -1.42 7.785 16.438 1 98.12 49 ILE B CA 1
ATOM 2248 C C . ILE B 1 49 ? -0.706 8.656 17.484 1 98.12 49 ILE B C 1
ATOM 2250 O O . ILE B 1 49 ? 0.489 8.93 17.344 1 98.12 49 ILE B O 1
ATOM 2254 N N . PRO B 1 50 ? -1.388 9.078 18.562 1 97.38 50 PRO B N 1
ATOM 2255 C CA . PRO B 1 50 ? -0.669 9.852 19.578 1 97.38 50 PRO B CA 1
ATOM 2256 C C . PRO B 1 50 ? 0.493 9.07 20.203 1 97.38 50 PRO B C 1
ATOM 2258 O O . PRO B 1 50 ? 1.541 9.656 20.484 1 97.38 50 PRO B O 1
ATOM 2261 N N . LYS B 1 51 ? 0.363 7.797 20.359 1 95.69 51 LYS B N 1
ATOM 2262 C CA . LYS B 1 51 ? 1.43 6.961 20.891 1 95.69 51 LYS B CA 1
ATOM 2263 C C . LYS B 1 51 ? 2.619 6.902 19.938 1 95.69 51 LYS B C 1
ATOM 2265 O O . LYS B 1 51 ? 3.771 6.926 20.375 1 95.69 51 LYS B O 1
ATOM 2270 N N . TYR B 1 52 ? 2.295 6.816 18.719 1 97.75 52 TYR B N 1
ATOM 2271 C CA . TYR B 1 52 ? 3.33 6.715 17.688 1 97.75 52 TYR B CA 1
ATOM 2272 C C . TYR B 1 52 ? 4.082 8.031 17.547 1 97.75 52 TYR B C 1
ATOM 2274 O O . TYR B 1 52 ? 5.301 8.039 17.359 1 97.75 52 TYR B O 1
ATOM 2282 N N . LEU B 1 53 ? 3.373 9.133 17.641 1 97.38 53 LEU B N 1
ATOM 2283 C CA . LEU B 1 53 ? 3.99 10.445 17.453 1 97.38 53 LEU B CA 1
ATOM 2284 C C . LEU B 1 53 ? 4.605 10.945 18.75 1 97.38 53 LEU B C 1
ATOM 2286 O O . LEU B 1 53 ? 5.398 11.891 18.75 1 97.38 53 LEU B O 1
ATOM 2290 N N . THR B 1 54 ? 4.336 10.375 19.844 1 94.31 54 THR B N 1
ATOM 2291 C CA . THR B 1 54 ? 4.879 10.602 21.188 1 94.31 54 THR B CA 1
ATOM 2292 C C . THR B 1 54 ? 4.656 12.047 21.609 1 94.31 54 THR B C 1
ATOM 2294 O O . THR B 1 54 ? 5.484 12.625 22.312 1 94.31 54 THR B O 1
ATOM 2297 N N . GLU B 1 55 ? 3.748 12.75 21.031 1 95.06 55 GLU B N 1
ATOM 2298 C CA . GLU B 1 55 ? 3.367 14.125 21.359 1 95.06 55 GLU B CA 1
ATOM 2299 C C . GLU B 1 55 ? 1.853 14.305 21.297 1 95.06 55 GLU B C 1
ATOM 2301 O O . GLU B 1 55 ? 1.139 13.43 20.797 1 95.06 55 GLU B O 1
ATOM 2306 N N . GLU B 1 56 ? 1.393 15.391 21.891 1 96.44 56 GLU B N 1
ATOM 2307 C CA . GLU B 1 56 ? -0.021 15.727 21.75 1 96.44 56 GLU B CA 1
ATOM 2308 C C . GLU B 1 56 ? -0.425 15.812 20.281 1 96.44 56 GLU B C 1
ATOM 2310 O O . GLU B 1 56 ? 0.312 16.375 19.469 1 96.44 56 GLU B O 1
ATOM 2315 N N . THR B 1 57 ? -1.556 15.211 20.031 1 97.81 57 THR B N 1
ATOM 2316 C CA . THR B 1 57 ? -1.971 15.094 18.641 1 97.81 57 THR B CA 1
ATOM 2317 C C . THR B 1 57 ? -3.463 15.383 18.484 1 97.81 57 THR B C 1
ATOM 2319 O O . THR B 1 57 ? -4.266 14.945 19.312 1 97.81 57 THR B O 1
ATOM 2322 N N . HIS B 1 58 ? -3.84 16.125 17.484 1 98.19 58 HIS B N 1
ATOM 2323 C CA . HIS B 1 58 ? -5.227 16.359 17.094 1 98.19 58 HIS B CA 1
ATOM 2324 C C . HIS B 1 58 ? -5.57 15.602 15.82 1 98.19 58 HIS B C 1
ATOM 2326 O O . HIS B 1 58 ? -5 15.859 14.758 1 98.19 58 HIS B O 1
ATOM 2332 N N . LEU B 1 59 ? -6.414 14.656 16 1 98.56 59 LEU B N 1
ATOM 2333 C CA . LEU B 1 59 ? -6.926 13.961 14.828 1 98.56 59 LEU B CA 1
ATOM 2334 C C . LEU B 1 59 ? -8.039 14.766 14.172 1 98.56 59 LEU B C 1
ATOM 2336 O O . LEU B 1 59 ? -9 15.156 14.836 1 98.56 59 LEU B O 1
ATOM 2340 N N . MET B 1 60 ? -7.824 14.992 12.867 1 98.75 60 MET B N 1
ATOM 2341 C CA . MET B 1 60 ? -8.758 15.891 12.195 1 98.75 60 MET B CA 1
ATOM 2342 C C . MET B 1 60 ? -9.195 15.305 10.852 1 98.75 60 MET B C 1
ATOM 2344 O O . MET B 1 60 ? -8.555 14.398 10.328 1 98.75 60 MET B O 1
ATOM 2348 N N . THR B 1 61 ? -10.281 15.734 10.359 1 98.5 61 THR B N 1
ATOM 2349 C CA . THR B 1 61 ? -10.789 15.469 9.016 1 98.5 61 THR B CA 1
ATOM 2350 C C . THR B 1 61 ? -11.484 16.703 8.453 1 98.5 61 THR B C 1
ATOM 2352 O O . THR B 1 61 ? -11.375 17.797 9.008 1 98.5 61 THR B O 1
ATOM 2355 N N . THR B 1 62 ? -12.008 16.609 7.273 1 98.06 62 THR B N 1
ATOM 2356 C CA . THR B 1 62 ? -12.688 17.75 6.664 1 98.06 62 THR B CA 1
ATOM 2357 C C . THR B 1 62 ? -14.109 17.375 6.254 1 98.06 62 THR B C 1
ATOM 2359 O O . THR B 1 62 ? -14.453 16.188 6.203 1 98.06 62 THR B O 1
ATOM 2362 N N . ASN B 1 63 ? -14.844 18.422 6.008 1 96.69 63 ASN B N 1
ATOM 2363 C CA . ASN B 1 63 ? -16.188 18.188 5.512 1 96.69 63 ASN B CA 1
ATOM 2364 C C . ASN B 1 63 ? -16.188 17.516 4.141 1 96.69 63 ASN B C 1
ATOM 2366 O O . ASN B 1 63 ? -17.062 16.719 3.832 1 96.69 63 ASN B O 1
ATOM 2370 N N . CYS B 1 64 ? -15.188 17.828 3.338 1 98.06 64 CYS B N 1
ATOM 2371 C CA . CYS B 1 64 ? -15.07 17.219 2.018 1 98.06 64 CYS B CA 1
ATOM 2372 C C . CYS B 1 64 ? -14.859 15.719 2.127 1 98.06 64 CYS B C 1
ATOM 2374 O O . CYS B 1 64 ? -15.445 14.945 1.367 1 98.06 64 CYS B O 1
ATOM 2376 N N . VAL B 1 65 ? -14.086 15.297 3.1 1 97.88 65 VAL B N 1
ATOM 2377 C CA . VAL B 1 65 ? -13.82 13.875 3.326 1 97.88 65 VAL B CA 1
ATOM 2378 C C . VAL B 1 65 ? -15.094 13.188 3.803 1 97.88 65 VAL B C 1
ATOM 2380 O O . VAL B 1 65 ? -15.453 12.117 3.303 1 97.88 65 VAL B O 1
ATOM 2383 N N . LEU B 1 66 ? -15.812 13.812 4.719 1 97.31 66 LEU B N 1
ATOM 2384 C CA . LEU B 1 66 ? -17.031 13.242 5.266 1 97.31 66 LEU B CA 1
ATOM 2385 C C . LEU B 1 66 ? -18.109 13.094 4.188 1 97.31 66 LEU B C 1
ATOM 2387 O O . LEU B 1 66 ? -18.766 12.055 4.086 1 97.31 66 LEU B O 1
ATOM 2391 N N . LYS B 1 67 ? -18.219 14.086 3.354 1 96.44 67 LYS B N 1
ATOM 2392 C CA . LYS B 1 67 ? -19.219 14.062 2.287 1 96.44 67 LYS B CA 1
ATOM 2393 C C . LYS B 1 67 ? -18.891 12.977 1.261 1 96.44 67 LYS B C 1
ATOM 2395 O O . LYS B 1 67 ? -19.797 12.312 0.744 1 96.44 67 LYS B O 1
ATOM 2400 N N . GLU B 1 68 ? -17.609 12.859 0.988 1 95.44 68 GLU B N 1
ATOM 2401 C CA . GLU B 1 68 ? -17.203 11.812 0.06 1 95.44 68 GLU B CA 1
ATOM 2402 C C . GLU B 1 68 ? -17.531 10.43 0.606 1 95.44 68 GLU B C 1
ATOM 2404 O O . GLU B 1 68 ? -18.016 9.562 -0.129 1 95.44 68 GLU B O 1
ATOM 2409 N N . LEU B 1 69 ? -17.281 10.203 1.89 1 95.81 69 LEU B N 1
ATOM 2410 C CA . LEU B 1 69 ? -17.562 8.922 2.529 1 95.81 69 LEU B CA 1
ATOM 2411 C C . LEU B 1 69 ? -19.062 8.633 2.533 1 95.81 69 LEU B C 1
ATOM 2413 O O . LEU B 1 69 ? -19.469 7.484 2.34 1 95.81 69 LEU B O 1
ATOM 2417 N N . GLU B 1 70 ? -19.828 9.648 2.729 1 95.5 70 GLU B N 1
ATOM 2418 C CA . GLU B 1 70 ? -21.281 9.5 2.725 1 95.5 70 GLU B CA 1
ATOM 2419 C C . GLU B 1 70 ? -21.797 9.07 1.35 1 95.5 70 GLU B C 1
ATOM 2421 O O . GLU B 1 70 ? -22.719 8.266 1.247 1 95.5 70 GLU B O 1
ATOM 2426 N N . LYS B 1 71 ? -21.156 9.586 0.359 1 92.88 71 LYS B N 1
ATOM 2427 C CA . LYS B 1 71 ? -21.547 9.281 -1.013 1 92.88 71 LYS B CA 1
ATOM 2428 C C . LYS B 1 71 ? -21.312 7.809 -1.341 1 92.88 71 LYS B C 1
ATOM 2430 O O . LYS B 1 71 ? -22.031 7.223 -2.146 1 92.88 71 LYS B O 1
ATOM 2435 N N . PHE B 1 72 ? -20.297 7.18 -0.75 1 87 72 PHE B N 1
ATOM 2436 C CA . PHE B 1 72 ? -19.953 5.797 -1.043 1 87 72 PHE B CA 1
ATOM 2437 C C . PHE B 1 72 ? -20.938 4.84 -0.386 1 87 72 PHE B C 1
ATOM 2439 O O . PHE B 1 72 ? -21.016 3.664 -0.753 1 87 72 PHE B O 1
ATOM 2446 N N . GLY B 1 73 ? -21.75 5.27 0.603 1 82.94 73 GLY B N 1
ATOM 2447 C CA . GLY B 1 73 ? -22.844 4.484 1.136 1 82.94 73 GLY B CA 1
ATOM 2448 C C . GLY B 1 73 ? -22.406 3.463 2.168 1 82.94 73 GLY B C 1
ATOM 2449 O O . GLY B 1 73 ? -21.484 3.719 2.945 1 82.94 73 GLY B O 1
ATOM 2450 N N . PRO B 1 74 ? -23.062 2.295 2.148 1 84.31 74 PRO B N 1
ATOM 2451 C CA . PRO B 1 74 ? -22.906 1.324 3.234 1 84.31 74 PRO B CA 1
ATOM 2452 C C . PRO B 1 74 ? -21.531 0.661 3.236 1 84.31 74 PRO B C 1
ATOM 2454 O O . PRO B 1 74 ? -21.047 0.241 4.289 1 84.31 74 PRO B O 1
ATOM 2457 N N . LEU B 1 75 ? -20.922 0.631 2.148 1 79.25 75 LEU B N 1
ATOM 2458 C CA . LEU B 1 75 ? -19.641 -0.048 2.041 1 79.25 75 LEU B CA 1
ATOM 2459 C C . LEU B 1 75 ? -18.578 0.66 2.877 1 79.25 75 LEU B C 1
ATOM 2461 O O . LEU B 1 75 ? -17.672 0.016 3.412 1 79.25 75 LEU B O 1
ATOM 2465 N N . LEU B 1 76 ? -18.766 1.978 3.027 1 88.75 76 LEU B N 1
ATOM 2466 C CA . LEU B 1 76 ? -17.75 2.732 3.754 1 88.75 76 LEU B CA 1
ATOM 2467 C C . LEU B 1 76 ? -18.359 3.381 5 1 88.75 76 LEU B C 1
ATOM 2469 O O . LEU B 1 76 ? -17.828 4.375 5.5 1 88.75 76 LEU B O 1
ATOM 2473 N N . TYR B 1 77 ? -19.438 2.818 5.418 1 92.56 77 TYR B N 1
ATOM 2474 C CA . TYR B 1 77 ? -20.109 3.377 6.586 1 92.56 77 TYR B CA 1
ATOM 2475 C C . TYR B 1 77 ? -19.219 3.295 7.816 1 92.56 77 TYR B C 1
ATOM 2477 O O . TYR B 1 77 ? -19.156 4.234 8.617 1 92.56 77 TYR B O 1
ATOM 2485 N N . GLY B 1 78 ? -18.594 2.156 8.039 1 92.81 78 GLY B N 1
ATOM 2486 C CA . GLY B 1 78 ? -17.688 2.031 9.164 1 92.81 78 GLY B CA 1
ATOM 2487 C C . GLY B 1 78 ? -16.594 3.084 9.172 1 92.81 78 GLY B C 1
ATOM 2488 O O . GLY B 1 78 ? -16.297 3.676 10.211 1 92.81 78 GLY B O 1
ATOM 2489 N N . ALA B 1 79 ? -16.016 3.348 8.023 1 95.44 79 ALA B N 1
ATOM 2490 C CA . ALA B 1 79 ? -15 4.379 7.887 1 95.44 79 ALA B CA 1
ATOM 2491 C C . ALA B 1 79 ? -15.562 5.762 8.203 1 95.44 79 ALA B C 1
ATOM 2493 O O . ALA B 1 79 ? -14.898 6.586 8.828 1 95.44 79 ALA B O 1
ATOM 2494 N N . LEU B 1 80 ? -16.781 5.996 7.766 1 97.19 80 LEU B N 1
ATOM 2495 C CA . LEU B 1 80 ? -17.469 7.254 8.039 1 97.19 80 LEU B CA 1
ATOM 2496 C C . LEU B 1 80 ? -17.641 7.469 9.539 1 97.19 80 LEU B C 1
ATOM 2498 O O . LEU B 1 80 ? -17.406 8.57 10.039 1 97.19 80 LEU B O 1
ATOM 2502 N N . VAL B 1 81 ? -17.969 6.422 10.219 1 97.12 81 VAL B N 1
ATOM 2503 C CA . VAL B 1 81 ? -18.188 6.492 11.664 1 97.12 81 VAL B CA 1
ATOM 2504 C C . VAL B 1 81 ? -16.875 6.855 12.367 1 97.12 81 VAL B C 1
ATOM 2506 O O . VAL B 1 81 ? -16.875 7.672 13.289 1 97.12 81 VAL B O 1
ATOM 2509 N N . ILE B 1 82 ? -15.812 6.312 11.922 1 97.5 82 ILE B N 1
ATOM 2510 C CA . ILE B 1 82 ? -14.508 6.605 12.492 1 97.5 82 ILE B CA 1
ATOM 2511 C C . ILE B 1 82 ? -14.141 8.062 12.234 1 97.5 82 ILE B C 1
ATOM 2513 O O . ILE B 1 82 ? -13.758 8.789 13.156 1 97.5 82 ILE B O 1
ATOM 2517 N N . ALA B 1 83 ? -14.32 8.547 11.016 1 98.06 83 ALA B N 1
ATOM 2518 C CA . ALA B 1 83 ? -13.953 9.898 10.617 1 98.06 83 ALA B CA 1
ATOM 2519 C C . ALA B 1 83 ? -14.766 10.938 11.375 1 98.06 83 ALA B C 1
ATOM 2521 O O . ALA B 1 83 ? -14.258 12.008 11.719 1 98.06 83 ALA B O 1
ATOM 2522 N N . LYS B 1 84 ? -15.961 10.625 11.672 1 97.81 84 LYS B N 1
ATOM 2523 C CA . LYS B 1 84 ? -16.875 11.562 12.32 1 97.81 84 LYS B CA 1
ATOM 2524 C C . LYS B 1 84 ? -16.469 11.812 13.766 1 97.81 84 LYS B C 1
ATOM 2526 O O . LYS B 1 84 ? -16.922 12.766 14.391 1 97.81 84 LYS B O 1
ATOM 2531 N N . GLN B 1 85 ? -15.648 10.977 14.266 1 97.5 85 GLN B N 1
ATOM 2532 C CA . GLN B 1 85 ? -15.188 11.141 15.641 1 97.5 85 GLN B CA 1
ATOM 2533 C C . GLN B 1 85 ? -14.094 12.203 15.734 1 97.5 85 GLN B C 1
ATOM 2535 O O . GLN B 1 85 ? -13.75 12.648 16.828 1 97.5 85 GLN B O 1
ATOM 2540 N N . PHE B 1 86 ? -13.609 12.586 14.656 1 98.19 86 PHE B N 1
ATOM 2541 C CA . PHE B 1 86 ? -12.453 13.469 14.656 1 98.19 86 PHE B CA 1
ATOM 2542 C C . PHE B 1 86 ? -12.883 14.922 14.469 1 98.19 86 PHE B C 1
ATOM 2544 O O . PHE B 1 86 ? -14 15.188 14.023 1 98.19 86 PHE B O 1
ATOM 2551 N N . GLU B 1 87 ? -11.953 15.781 14.883 1 98.06 87 GLU B N 1
ATOM 2552 C CA . GLU B 1 87 ? -12.195 17.219 14.719 1 98.06 87 GLU B CA 1
ATOM 2553 C C . GLU B 1 87 ? -12.273 17.594 13.242 1 98.06 87 GLU B C 1
ATOM 2555 O O . GLU B 1 87 ? -11.633 16.969 12.398 1 98.06 87 GLU B O 1
ATOM 2560 N N . ILE B 1 88 ? -13.008 18.656 12.984 1 97.56 88 ILE B N 1
ATOM 2561 C CA . ILE B 1 88 ? -13.18 19.094 11.609 1 97.56 88 ILE B CA 1
ATOM 2562 C C . ILE B 1 88 ? -12.242 20.266 11.32 1 97.56 88 ILE B C 1
ATOM 2564 O O . ILE B 1 88 ? -12.289 21.297 12.008 1 97.56 88 ILE B O 1
ATOM 2568 N N . ALA B 1 89 ? -11.336 20.062 10.391 1 96.75 89 ALA B N 1
ATOM 2569 C CA . ALA B 1 89 ? -10.477 21.156 9.922 1 96.75 89 ALA B CA 1
ATOM 2570 C C . ALA B 1 89 ? -11.219 22.031 8.922 1 96.75 89 ALA B C 1
ATOM 2572 O O . ALA B 1 89 ? -11.969 21.547 8.078 1 96.75 89 ALA B O 1
ATOM 2573 N N . GLU B 1 90 ? -10.961 23.281 9 1 92.62 90 GLU B N 1
ATOM 2574 C CA . GLU B 1 90 ? -11.609 24.234 8.094 1 92.62 90 GLU B CA 1
ATOM 2575 C C . GLU B 1 90 ? -10.922 24.25 6.734 1 92.62 90 GLU B C 1
ATOM 2577 O O . GLU B 1 90 ? -9.781 24.719 6.621 1 92.62 90 GLU B O 1
ATOM 2582 N N . CYS B 1 91 ? -11.492 23.703 5.645 1 90.44 91 CYS B N 1
ATOM 2583 C CA . CYS B 1 91 ? -10.914 23.719 4.309 1 90.44 91 CYS B CA 1
ATOM 2584 C C . CYS B 1 91 ? -11.562 24.797 3.449 1 90.44 91 CYS B C 1
ATOM 2586 O O . CYS B 1 91 ? -11.039 25.172 2.4 1 90.44 91 CYS B O 1
ATOM 2588 N N . ASN B 1 92 ? -12.531 25.453 3.746 1 86.06 92 ASN B N 1
ATOM 2589 C CA . ASN B 1 92 ? -13.258 26.562 3.135 1 86.06 92 ASN B CA 1
ATOM 2590 C C . ASN B 1 92 ? -13.711 26.219 1.718 1 86.06 92 ASN B C 1
ATOM 2592 O O . ASN B 1 92 ? -13.688 27.078 0.83 1 86.06 92 ASN B O 1
ATOM 2596 N N . HIS B 1 93 ? -13.945 24.906 1.475 1 90.62 93 HIS B N 1
ATOM 2597 C CA . HIS B 1 93 ? -14.562 24.531 0.21 1 90.62 93 HIS B CA 1
ATOM 2598 C C . HIS B 1 93 ? -16.078 24.547 0.311 1 90.62 93 HIS B C 1
ATOM 2600 O O . HIS B 1 93 ? -16.672 23.719 1.017 1 90.62 93 HIS B O 1
ATOM 2606 N N . HIS B 1 94 ? -16.766 25.5 -0.28 1 88.81 94 HIS B N 1
ATOM 2607 C CA . HIS B 1 94 ? -18.219 25.641 -0.184 1 88.81 94 HIS B CA 1
ATOM 2608 C C . HIS B 1 94 ? -18.938 24.484 -0.87 1 88.81 94 HIS B C 1
ATOM 2610 O O . HIS B 1 94 ? -19.984 24.031 -0.393 1 88.81 94 HIS B O 1
ATOM 2616 N N . THR B 1 95 ? -18.359 24.141 -2.01 1 91.06 95 THR B N 1
ATOM 2617 C CA . THR B 1 95 ? -18.812 22.922 -2.66 1 91.06 95 THR B CA 1
ATOM 2618 C C . THR B 1 95 ? -17.828 21.781 -2.42 1 91.06 95 THR B C 1
ATOM 2620 O O . THR B 1 95 ? -16.625 21.938 -2.646 1 91.06 95 THR B O 1
ATOM 2623 N N . PRO B 1 96 ? -18.422 20.797 -1.896 1 89.5 96 PRO B N 1
ATOM 2624 C CA . PRO B 1 96 ? -17.5 19.688 -1.598 1 89.5 96 PRO B CA 1
ATOM 2625 C C . PRO B 1 96 ? -16.688 19.266 -2.812 1 89.5 96 PRO B C 1
ATOM 2627 O O . PRO B 1 96 ? -17.234 19.094 -3.904 1 89.5 96 PRO B O 1
ATOM 2630 N N . LYS B 1 97 ? -15.414 19.188 -2.58 1 93.88 97 LYS B N 1
ATOM 2631 C CA . LYS B 1 97 ? -14.484 18.656 -3.57 1 93.88 97 LYS B CA 1
ATOM 2632 C C . LYS B 1 97 ? -14.094 17.219 -3.238 1 93.88 97 LYS B C 1
ATOM 2634 O O . LYS B 1 97 ? -14.414 16.719 -2.16 1 93.88 97 LYS B O 1
ATOM 2639 N N . ALA B 1 98 ? -13.445 16.641 -4.238 1 95.88 98 ALA B N 1
ATOM 2640 C CA . ALA B 1 98 ? -12.859 15.344 -3.928 1 95.88 98 ALA B CA 1
ATOM 2641 C C . ALA B 1 98 ? -11.914 15.438 -2.736 1 95.88 98 ALA B C 1
ATOM 2643 O O . ALA B 1 98 ? -11.156 16.406 -2.611 1 95.88 98 ALA B O 1
ATOM 2644 N N . ALA B 1 99 ? -12.078 14.477 -1.901 1 96.56 99 ALA B N 1
ATOM 2645 C CA . ALA B 1 99 ? -11.266 14.477 -0.686 1 96.56 99 ALA B CA 1
ATOM 2646 C C . ALA B 1 99 ? -9.789 14.664 -1.012 1 96.56 99 ALA B C 1
ATOM 2648 O O . ALA B 1 99 ? -9.078 15.391 -0.312 1 96.56 99 ALA B O 1
ATOM 2649 N N . SER B 1 100 ? -9.312 14.039 -2.07 1 97.12 100 SER B N 1
ATOM 2650 C CA . SER B 1 100 ? -7.914 14.148 -2.465 1 97.12 100 SER B CA 1
ATOM 2651 C C . SER B 1 100 ? -7.543 15.586 -2.816 1 97.12 100 SER B C 1
ATOM 2653 O O . SER B 1 100 ? -6.492 16.078 -2.406 1 97.12 100 SER B O 1
ATOM 2655 N N . ASP B 1 101 ? -8.375 16.281 -3.535 1 97.25 101 ASP B N 1
ATOM 2656 C CA . ASP B 1 101 ? -8.133 17.672 -3.91 1 97.25 101 ASP B CA 1
ATOM 2657 C C . ASP B 1 101 ? -8.18 18.578 -2.689 1 97.25 101 ASP B C 1
ATOM 2659 O O . ASP B 1 101 ? -7.383 19.516 -2.576 1 97.25 101 ASP B O 1
ATOM 2663 N N . CYS B 1 102 ? -9.07 18.312 -1.84 1 98.31 102 CYS B N 1
ATOM 2664 C CA . CYS B 1 102 ? -9.234 19.094 -0.618 1 98.31 102 CYS B CA 1
ATOM 2665 C C . CYS B 1 102 ? -7.984 19 0.252 1 98.31 102 CYS B C 1
ATOM 2667 O O . CYS B 1 102 ? -7.43 20.031 0.658 1 98.31 102 CYS B O 1
ATOM 2669 N N . LEU B 1 103 ? -7.547 17.766 0.472 1 98.19 103 LEU B N 1
ATOM 2670 C CA . LEU B 1 103 ? -6.395 17.562 1.342 1 98.19 103 LEU B CA 1
ATOM 2671 C C . LEU B 1 103 ? -5.129 18.141 0.71 1 98.19 103 LEU B C 1
ATOM 2673 O O . LEU B 1 103 ? -4.273 18.688 1.409 1 98.19 103 LEU B O 1
ATOM 2677 N N . ALA B 1 104 ? -4.988 17.984 -0.588 1 97.81 104 ALA B N 1
ATOM 2678 C CA . ALA B 1 104 ? -3.857 18.594 -1.278 1 97.81 104 ALA B CA 1
ATOM 2679 C C . ALA B 1 104 ? -3.879 20.109 -1.132 1 97.81 104 ALA B C 1
ATOM 2681 O O . ALA B 1 104 ? -2.832 20.734 -0.941 1 97.81 104 ALA B O 1
ATOM 2682 N N . HIS B 1 105 ? -5.059 20.641 -1.225 1 97.19 105 HIS B N 1
ATOM 2683 C CA . HIS B 1 105 ? -5.219 22.078 -1.062 1 97.19 105 HIS B CA 1
ATOM 2684 C C . HIS B 1 105 ? -4.797 22.531 0.335 1 97.19 105 HIS B C 1
ATOM 2686 O O . HIS B 1 105 ? -4.082 23.531 0.485 1 97.19 105 HIS B O 1
ATOM 2692 N N . LEU B 1 106 ? -5.211 21.812 1.324 1 97.25 106 LEU B N 1
ATOM 2693 C CA . LEU B 1 106 ? -4.867 22.141 2.703 1 97.25 106 LEU B CA 1
ATOM 2694 C C . LEU B 1 106 ? -3.369 21.984 2.939 1 97.25 106 LEU B C 1
ATOM 2696 O O . LEU B 1 106 ? -2.766 22.781 3.66 1 97.25 106 LEU B O 1
ATOM 2700 N N . ALA B 1 107 ? -2.797 20.922 2.346 1 97.56 107 ALA B N 1
ATOM 2701 C CA . ALA B 1 107 ? -1.355 20.719 2.457 1 97.56 107 ALA B CA 1
ATOM 2702 C C . ALA B 1 107 ? -0.587 21.906 1.874 1 97.56 107 ALA B C 1
ATOM 2704 O O . ALA B 1 107 ? 0.389 22.375 2.465 1 97.56 107 ALA B O 1
ATOM 2705 N N . ARG B 1 108 ? -0.985 22.406 0.734 1 96.31 108 ARG B N 1
ATOM 2706 C CA . ARG B 1 108 ? -0.337 23.547 0.097 1 96.31 108 ARG B CA 1
ATOM 2707 C C . ARG B 1 108 ? -0.44 24.797 0.972 1 96.31 108 ARG B C 1
ATOM 2709 O O . ARG B 1 108 ? 0.531 25.547 1.117 1 96.31 108 ARG B O 1
ATOM 2716 N N . ARG B 1 109 ? -1.593 24.969 1.52 1 95.38 109 ARG B N 1
ATOM 2717 C CA . ARG B 1 109 ? -1.808 26.109 2.404 1 95.38 109 ARG B CA 1
ATOM 2718 C C . ARG B 1 109 ? -0.931 26.016 3.648 1 95.38 109 ARG B C 1
ATOM 2720 O O . ARG B 1 109 ? -0.375 27.016 4.105 1 95.38 109 ARG B O 1
ATOM 2727 N N . ALA B 1 110 ? -0.83 24.812 4.129 1 94.69 110 ALA B N 1
ATOM 2728 C CA . ALA B 1 110 ? -0.033 24.578 5.332 1 94.69 110 ALA B CA 1
ATOM 2729 C C . ALA B 1 110 ? 1.45 24.812 5.059 1 94.69 110 ALA B C 1
ATOM 2731 O O . ALA B 1 110 ? 2.186 25.266 5.941 1 94.69 110 ALA B O 1
ATOM 2732 N N . ALA B 1 111 ? 1.883 24.422 3.863 1 89.56 111 ALA B N 1
ATOM 2733 C CA . ALA B 1 111 ? 3.287 24.578 3.494 1 89.56 111 ALA B CA 1
ATOM 2734 C C . ALA B 1 111 ? 3.73 26.031 3.627 1 89.56 111 ALA B C 1
ATOM 2736 O O . ALA B 1 111 ? 4.863 26.312 4.023 1 89.56 111 ALA B O 1
ATOM 2737 N N . SER B 1 112 ? 2.84 26.938 3.365 1 86.62 112 SER B N 1
ATOM 2738 C CA . SER B 1 112 ? 3.17 28.359 3.393 1 86.62 112 SER B CA 1
ATOM 2739 C C . SER B 1 112 ? 2.6 29.031 4.637 1 86.62 112 SER B C 1
ATOM 2741 O O . SER B 1 112 ? 2.906 30.188 4.91 1 86.62 112 SER B O 1
ATOM 2743 N N . GLY B 1 113 ? 1.857 28.281 5.359 1 87.81 113 GLY B N 1
ATOM 2744 C CA . GLY B 1 113 ? 1.136 28.891 6.461 1 87.81 113 GLY B CA 1
ATOM 2745 C C . GLY B 1 113 ? 1.687 28.516 7.82 1 87.81 113 GLY B C 1
ATOM 2746 O O . GLY B 1 113 ? 2.717 27.844 7.914 1 87.81 113 GLY B O 1
ATOM 2747 N N . LYS B 1 114 ? 0.963 29.047 8.781 1 88.25 114 LYS B N 1
ATOM 2748 C CA . LYS B 1 114 ? 1.354 28.812 10.172 1 88.25 114 LYS B CA 1
ATOM 2749 C C . LYS B 1 114 ? 0.86 27.453 10.664 1 88.25 114 LYS B C 1
ATOM 2751 O O . LYS B 1 114 ? 1.567 26.75 11.398 1 88.25 114 LYS B O 1
ATOM 2756 N N . THR B 1 115 ? -0.302 27.109 10.188 1 92.5 115 THR B N 1
ATOM 2757 C CA . THR B 1 115 ? -0.873 25.844 10.602 1 92.5 115 THR B CA 1
ATOM 2758 C C . THR B 1 115 ? -0.33 24.703 9.742 1 92.5 115 THR B C 1
ATOM 2760 O O . THR B 1 115 ? -0.467 24.719 8.516 1 92.5 115 THR B O 1
ATOM 2763 N N . LYS B 1 116 ? 0.286 23.719 10.406 1 96.56 116 LYS B N 1
ATOM 2764 C CA . LYS B 1 116 ? 0.893 22.594 9.703 1 96.56 116 LYS B CA 1
ATOM 2765 C C . LYS B 1 116 ? 0.077 21.328 9.898 1 96.56 116 LYS B C 1
ATOM 2767 O O . LYS B 1 116 ? -0.535 21.125 10.953 1 96.56 116 LYS B O 1
ATOM 2772 N N . TYR B 1 117 ? 0.082 20.531 8.867 1 98 117 TYR B N 1
ATOM 2773 C CA . TYR B 1 117 ? -0.674 19.297 8.922 1 98 117 TYR B CA 1
ATOM 2774 C C . TYR B 1 117 ? 0.206 18.109 8.555 1 98 117 TYR B C 1
ATOM 2776 O O . TYR B 1 117 ? 1.108 18.219 7.719 1 98 117 TYR B O 1
ATOM 2784 N N . LEU B 1 118 ? 0.02 17.031 9.203 1 98.56 118 LEU B N 1
ATOM 2785 C CA . LEU B 1 118 ? 0.406 15.695 8.773 1 98.56 118 LEU B CA 1
ATOM 2786 C C . LEU B 1 118 ? -0.753 14.992 8.078 1 98.56 118 LEU B C 1
ATOM 2788 O O . LEU B 1 118 ? -1.859 14.922 8.617 1 98.56 118 LEU B O 1
ATOM 2792 N N . ILE B 1 119 ? -0.555 14.531 6.902 1 98.81 119 ILE B N 1
ATOM 2793 C CA . ILE B 1 119 ? -1.657 13.969 6.129 1 98.81 119 ILE B CA 1
ATOM 2794 C C . ILE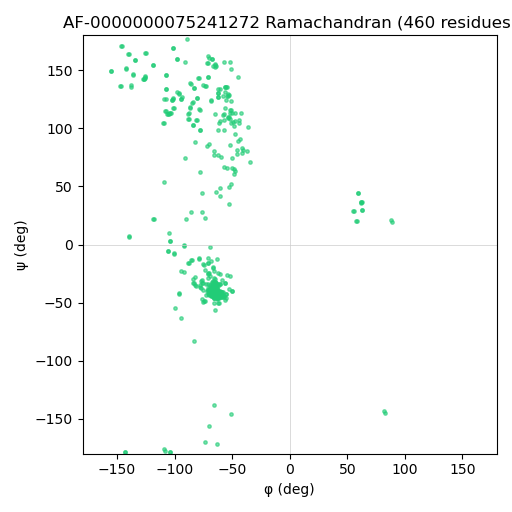 B 1 119 ? -1.6 12.445 6.18 1 98.81 119 ILE B C 1
ATOM 2796 O O . ILE B 1 119 ? -0.559 11.852 5.895 1 98.81 119 ILE B O 1
ATOM 2800 N N . ALA B 1 120 ? -2.664 11.797 6.586 1 98.88 120 ALA B N 1
ATOM 2801 C CA . ALA B 1 120 ? -2.795 10.352 6.684 1 98.88 120 ALA B CA 1
ATOM 2802 C C . ALA B 1 120 ? -3.713 9.805 5.59 1 98.88 120 ALA B C 1
ATOM 2804 O O . ALA B 1 120 ? -4.91 10.102 5.574 1 98.88 120 ALA B O 1
ATOM 2805 N N . THR B 1 121 ? -3.186 9.031 4.695 1 98.62 121 THR B N 1
ATOM 2806 C CA . THR B 1 121 ? -3.949 8.562 3.545 1 98.62 121 THR B CA 1
ATOM 2807 C C . THR B 1 121 ? -3.373 7.258 3.008 1 98.62 121 THR B C 1
ATOM 2809 O O . THR B 1 121 ? -2.184 6.98 3.18 1 98.62 121 THR B O 1
ATOM 2812 N N . GLN B 1 122 ? -4.211 6.453 2.467 1 96.62 122 GLN B N 1
ATOM 2813 C CA . GLN B 1 122 ? -3.799 5.254 1.747 1 96.62 122 GLN B CA 1
ATOM 2814 C C . GLN B 1 122 ? -3.906 5.453 0.238 1 96.62 122 GLN B C 1
ATOM 2816 O O . GLN B 1 122 ? -3.654 4.527 -0.536 1 96.62 122 GLN B O 1
ATOM 2821 N N . ASP B 1 123 ? -4.297 6.703 -0.152 1 95.31 123 ASP B N 1
ATOM 2822 C CA . ASP B 1 123 ? -4.48 7.02 -1.565 1 95.31 123 ASP B CA 1
ATOM 2823 C C . ASP B 1 123 ? -3.139 7.258 -2.254 1 95.31 123 ASP B C 1
ATOM 2825 O O . ASP B 1 123 ? -2.475 8.266 -2.002 1 95.31 123 ASP B O 1
ATOM 2829 N N . ASP B 1 124 ? -2.828 6.395 -3.203 1 94.81 124 ASP B N 1
ATOM 2830 C CA . ASP B 1 124 ? -1.532 6.473 -3.871 1 94.81 124 ASP B CA 1
ATOM 2831 C C . ASP B 1 124 ? -1.417 7.758 -4.691 1 94.81 124 ASP B C 1
ATOM 2833 O O . ASP B 1 124 ? -0.357 8.383 -4.723 1 94.81 124 ASP B O 1
ATOM 2837 N N . GLU B 1 125 ? -2.473 8.102 -5.371 1 95.56 125 GLU B N 1
ATOM 2838 C CA . GLU B 1 125 ? -2.439 9.305 -6.188 1 95.56 125 GLU B CA 1
ATOM 2839 C C . GLU B 1 125 ? -2.234 10.547 -5.332 1 95.56 125 GLU B C 1
ATOM 2841 O O . GLU B 1 125 ? -1.421 11.414 -5.664 1 95.56 125 GLU B O 1
ATOM 2846 N N . LEU B 1 126 ? -2.988 10.617 -4.266 1 97.69 126 LEU B N 1
ATOM 2847 C CA . LEU B 1 126 ? -2.832 11.742 -3.344 1 97.69 126 LEU B CA 1
ATOM 2848 C C . LEU B 1 126 ? -1.431 11.758 -2.744 1 97.69 126 LEU B C 1
ATOM 2850 O O . LEU B 1 126 ? -0.814 12.82 -2.625 1 97.69 126 LEU B O 1
ATOM 2854 N N . THR B 1 127 ? -0.925 10.586 -2.369 1 98 127 THR B N 1
ATOM 2855 C CA . THR B 1 127 ? 0.406 10.477 -1.782 1 98 127 THR B CA 1
ATOM 2856 C C . THR B 1 127 ? 1.46 11.055 -2.725 1 98 127 THR B C 1
ATOM 2858 O O . THR B 1 127 ? 2.33 11.812 -2.299 1 98 127 THR B O 1
ATOM 2861 N N . GLU B 1 128 ? 1.382 10.734 -3.969 1 97.06 128 GLU B N 1
ATOM 2862 C CA . GLU B 1 128 ? 2.338 11.242 -4.945 1 97.06 128 GLU B CA 1
ATOM 2863 C C . GLU B 1 128 ? 2.234 12.758 -5.082 1 97.06 128 GLU B C 1
ATOM 2865 O O . GLU B 1 128 ? 3.25 13.445 -5.211 1 97.06 128 GLU B O 1
ATOM 2870 N N . LYS B 1 129 ? 1.023 13.219 -5.059 1 97.69 129 LYS B N 1
ATOM 2871 C CA . LYS B 1 129 ? 0.815 14.664 -5.098 1 97.69 129 LYS B CA 1
ATOM 2872 C C . LYS B 1 129 ? 1.411 15.344 -3.867 1 97.69 129 LYS B C 1
ATOM 2874 O O . LYS B 1 129 ? 2.072 16.375 -3.98 1 97.69 129 LYS B O 1
ATOM 2879 N N . LEU B 1 130 ? 1.17 14.742 -2.742 1 98.44 130 LEU B N 1
ATOM 2880 C CA . LEU B 1 130 ? 1.647 15.305 -1.483 1 98.44 130 LEU B CA 1
ATOM 2881 C C . LEU B 1 130 ? 3.172 15.32 -1.438 1 98.44 130 LEU B C 1
ATOM 2883 O O . LEU B 1 130 ? 3.77 16.219 -0.847 1 98.44 130 LEU B O 1
ATOM 2887 N N . ARG B 1 131 ? 3.807 14.344 -2.062 1 97.81 131 ARG B N 1
ATOM 2888 C CA . ARG B 1 131 ? 5.262 14.242 -2.084 1 97.81 131 ARG B CA 1
ATOM 2889 C C . ARG B 1 131 ? 5.879 15.391 -2.883 1 97.81 131 ARG B C 1
ATOM 2891 O O . ARG B 1 131 ? 7.066 15.68 -2.738 1 97.81 131 ARG B O 1
ATOM 2898 N N . THR B 1 132 ? 5.094 15.984 -3.695 1 97.44 132 THR B N 1
ATOM 2899 C CA . THR B 1 132 ? 5.582 17.109 -4.492 1 97.44 132 THR B CA 1
ATOM 2900 C C . THR B 1 132 ? 5.43 18.422 -3.727 1 97.44 132 THR B C 1
ATOM 2902 O O . THR B 1 132 ? 5.984 19.438 -4.129 1 97.44 132 THR B O 1
ATOM 2905 N N . ILE B 1 133 ? 4.645 18.422 -2.684 1 97.5 133 ILE B N 1
ATOM 2906 C CA . ILE B 1 133 ? 4.453 19.609 -1.854 1 97.5 133 ILE B CA 1
ATOM 2907 C C . ILE B 1 133 ? 5.516 19.641 -0.76 1 97.5 133 ILE B C 1
ATOM 2909 O O . ILE B 1 133 ? 5.488 18.844 0.171 1 97.5 133 ILE B O 1
ATOM 2913 N N . VAL B 1 134 ? 6.363 20.578 -0.854 1 96.19 134 VAL B N 1
ATOM 2914 C CA . VAL B 1 134 ? 7.512 20.688 0.04 1 96.19 134 VAL B CA 1
ATOM 2915 C C . VAL B 1 134 ? 7.031 20.875 1.479 1 96.19 134 VAL B C 1
ATOM 2917 O O . VAL B 1 134 ? 6.145 21.672 1.746 1 96.19 134 VAL B O 1
ATOM 2920 N N . GLY B 1 135 ? 7.578 20.062 2.393 1 96.19 135 GLY B N 1
ATOM 2921 C CA . GLY B 1 135 ? 7.344 20.266 3.812 1 96.19 135 GLY B CA 1
ATOM 2922 C C . GLY B 1 135 ? 6.109 19.547 4.324 1 96.19 135 GLY B C 1
ATOM 2923 O O . GLY B 1 135 ? 5.57 19.891 5.375 1 96.19 135 GLY B O 1
ATOM 2924 N N . THR B 1 136 ? 5.656 18.547 3.578 1 97.75 136 THR B N 1
ATOM 2925 C CA . THR B 1 136 ? 4.422 17.859 3.951 1 97.75 136 THR B CA 1
ATOM 2926 C C . THR B 1 136 ? 4.719 16.453 4.445 1 97.75 136 THR B C 1
ATOM 2928 O O . THR B 1 136 ? 4.98 15.547 3.646 1 97.75 136 THR B O 1
ATOM 2931 N N . PRO B 1 137 ? 4.656 16.234 5.734 1 98.31 137 PRO B N 1
ATOM 2932 C CA . PRO B 1 137 ? 4.785 14.859 6.223 1 98.31 137 PRO B CA 1
ATOM 2933 C C . PRO B 1 137 ? 3.564 14 5.891 1 98.31 137 PRO B C 1
ATOM 2935 O O . PRO B 1 137 ? 2.434 14.492 5.922 1 98.31 137 PRO B O 1
ATOM 2938 N N . ILE B 1 138 ? 3.754 12.75 5.605 1 98.81 138 ILE B N 1
ATOM 2939 C CA . ILE B 1 138 ? 2.699 11.828 5.211 1 98.81 138 ILE B CA 1
ATOM 2940 C C . ILE B 1 138 ? 2.729 10.594 6.109 1 98.81 138 ILE B C 1
ATOM 2942 O O . ILE B 1 138 ? 3.803 10.117 6.492 1 98.81 138 ILE B O 1
ATOM 2946 N N . MET B 1 139 ? 1.599 10.086 6.438 1 98.69 139 MET B N 1
ATOM 2947 C CA . MET B 1 139 ? 1.432 8.891 7.266 1 98.69 139 MET B CA 1
ATOM 2948 C C . MET B 1 139 ? 0.569 7.852 6.559 1 98.69 139 MET B C 1
ATOM 2950 O O . MET B 1 139 ? -0.383 8.203 5.859 1 98.69 139 MET B O 1
ATOM 2954 N N . TYR B 1 140 ? 0.856 6.586 6.734 1 98.19 140 TYR B N 1
ATOM 2955 C CA . TYR B 1 140 ? 0.085 5.496 6.145 1 98.19 140 TYR B CA 1
ATOM 2956 C C . TYR B 1 140 ? 0.045 4.289 7.078 1 98.19 140 TYR B C 1
ATOM 2958 O O . TYR B 1 140 ? 0.704 4.281 8.117 1 98.19 140 TYR B O 1
ATOM 2966 N N . ILE B 1 141 ? -0.741 3.367 6.73 1 97.25 141 ILE B N 1
ATOM 2967 C CA . ILE B 1 141 ? -0.854 2.131 7.496 1 97.25 141 ILE B CA 1
ATOM 2968 C C . ILE B 1 141 ? -0.23 0.979 6.711 1 97.25 141 ILE B C 1
ATOM 2970 O O . ILE B 1 141 ? -0.533 0.788 5.531 1 97.25 141 ILE B O 1
ATOM 2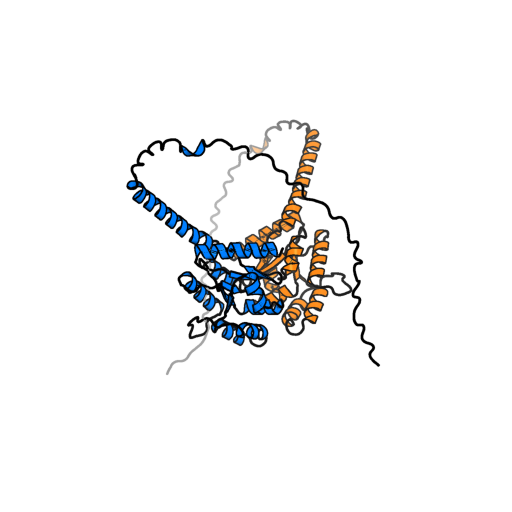974 N N . LYS B 1 142 ? 0.67 0.319 7.336 1 93.94 142 LYS B N 1
ATOM 2975 C CA . LYS B 1 142 ? 1.307 -0.882 6.805 1 93.94 142 LYS B CA 1
ATOM 2976 C C . LYS B 1 142 ? 1.658 -1.858 7.922 1 93.94 142 LYS B C 1
ATOM 2978 O O . LYS B 1 142 ? 2.115 -1.448 8.992 1 93.94 142 LYS B O 1
ATOM 2983 N N . PHE B 1 143 ? 1.414 -3.201 7.762 1 91.81 143 PHE B N 1
ATOM 2984 C CA . PHE B 1 143 ? 1.729 -4.25 8.727 1 91.81 143 PHE B CA 1
ATOM 2985 C C . PHE B 1 143 ? 0.972 -4.031 10.031 1 91.81 143 PHE B C 1
ATOM 2987 O O . PHE B 1 143 ? 1.545 -4.152 11.117 1 91.81 143 PHE B O 1
ATOM 2994 N N . LYS B 1 144 ? -0.213 -3.564 9.805 1 90.81 144 LYS B N 1
ATOM 2995 C CA . LYS B 1 144 ? -1.107 -3.352 10.945 1 90.81 144 LYS B CA 1
ATOM 2996 C C . LYS B 1 144 ? -0.543 -2.305 11.898 1 90.81 144 LYS B C 1
ATOM 2998 O O . LYS B 1 144 ? -0.685 -2.43 13.117 1 90.81 144 LYS B O 1
ATOM 3003 N N . THR B 1 145 ? 0.21 -1.38 11.312 1 95.5 145 THR B N 1
ATOM 3004 C CA . THR B 1 145 ? 0.808 -0.305 12.094 1 95.5 145 THR B CA 1
ATOM 3005 C C . THR B 1 145 ? 0.793 1.006 11.312 1 95.5 145 THR B C 1
ATOM 3007 O O . THR B 1 145 ? 0.727 1.002 10.086 1 95.5 145 THR B O 1
ATOM 3010 N N . VAL B 1 146 ? 0.73 2.1 12.102 1 97.12 146 VAL B N 1
ATOM 3011 C CA . VAL B 1 146 ? 0.837 3.42 11.492 1 97.12 146 VAL B CA 1
ATOM 3012 C C . VAL B 1 146 ? 2.307 3.775 11.281 1 97.12 146 VAL B C 1
ATOM 3014 O O . VAL B 1 146 ? 3.146 3.504 12.141 1 97.12 146 VAL B O 1
ATOM 3017 N N . LEU B 1 147 ? 2.625 4.305 10.078 1 97.69 147 LEU B N 1
ATOM 3018 C CA . LEU B 1 147 ? 4.004 4.641 9.742 1 97.69 147 LEU B CA 1
ATOM 3019 C C . LEU B 1 147 ? 4.078 6.004 9.055 1 97.69 147 LEU B C 1
ATOM 3021 O O . LEU B 1 147 ? 3.168 6.379 8.312 1 97.69 147 LEU B O 1
ATOM 3025 N N . LEU B 1 148 ? 5.203 6.703 9.336 1 98.44 148 LEU B N 1
ATOM 3026 C CA . LEU B 1 148 ? 5.504 7.934 8.609 1 98.44 148 LEU B CA 1
ATOM 3027 C C . LEU B 1 148 ? 6.254 7.633 7.316 1 98.44 148 LEU B C 1
ATOM 3029 O O . LEU B 1 148 ? 7.133 6.766 7.289 1 98.44 148 LEU B O 1
ATOM 3033 N N . ASP B 1 149 ? 5.879 8.32 6.316 1 98.12 149 ASP B N 1
ATOM 3034 C CA . ASP B 1 149 ? 6.582 8.203 5.043 1 98.12 149 ASP B CA 1
ATOM 3035 C C . ASP B 1 149 ? 7.965 8.852 5.117 1 98.12 149 ASP B C 1
ATOM 3037 O O . ASP B 1 149 ? 8.195 9.742 5.938 1 98.12 149 ASP B O 1
ATOM 3041 N N . ASN B 1 150 ? 8.867 8.422 4.266 1 97.25 150 ASN B N 1
ATOM 3042 C CA . ASN B 1 150 ? 10.156 9.078 4.137 1 97.25 150 ASN B CA 1
ATOM 3043 C C . ASN B 1 150 ? 10.016 10.508 3.613 1 97.25 150 ASN B C 1
ATOM 3045 O O . ASN B 1 150 ? 9.016 10.836 2.969 1 97.25 150 ASN B O 1
ATOM 3049 N N . VAL B 1 151 ? 11.008 11.234 3.982 1 97.62 151 VAL B N 1
ATOM 3050 C CA . VAL B 1 151 ? 11.039 12.602 3.461 1 97.62 151 VAL B CA 1
ATOM 3051 C C . VAL B 1 151 ? 11.141 12.57 1.938 1 97.62 151 VAL B C 1
ATOM 3053 O O . VAL B 1 151 ? 11.992 11.875 1.378 1 97.62 151 VAL B O 1
ATOM 3056 N N . SER B 1 152 ? 10.266 13.234 1.287 1 96.94 152 SER B N 1
ATOM 3057 C CA . SER B 1 152 ? 10.234 13.211 -0.172 1 96.94 152 SER B CA 1
ATOM 3058 C C . SER B 1 152 ? 11.461 13.906 -0.758 1 96.94 152 SER B C 1
ATOM 3060 O O . SER B 1 152 ? 12.102 14.719 -0.088 1 96.94 152 SER B O 1
ATOM 3062 N N . GLU B 1 153 ? 11.75 13.602 -2.002 1 96.12 153 GLU B N 1
ATOM 3063 C CA . GLU B 1 153 ? 12.867 14.25 -2.688 1 96.12 153 GLU B CA 1
ATOM 3064 C C . GLU B 1 153 ? 12.648 15.75 -2.809 1 96.12 153 GLU B C 1
ATOM 3066 O O . GLU B 1 153 ? 13.586 16.531 -2.658 1 96.12 153 GLU B O 1
ATOM 3071 N N . ALA B 1 154 ? 11.438 16.172 -3.117 1 95.75 154 ALA B N 1
ATOM 3072 C CA . ALA B 1 154 ? 11.102 17.578 -3.219 1 95.75 154 ALA B CA 1
ATOM 3073 C C . ALA B 1 154 ? 11.359 18.297 -1.899 1 95.75 154 ALA B C 1
ATOM 3075 O O . ALA B 1 154 ? 11.922 19.406 -1.885 1 95.75 154 ALA B O 1
ATOM 3076 N N . THR B 1 155 ? 11.016 17.672 -0.813 1 95.62 155 THR B N 1
ATOM 3077 C CA . THR B 1 155 ? 11.195 18.25 0.51 1 95.62 155 THR B CA 1
ATOM 3078 C C . THR B 1 155 ? 12.672 18.328 0.876 1 95.62 155 THR B C 1
ATOM 3080 O O . THR B 1 155 ? 13.125 19.312 1.46 1 95.62 155 THR B O 1
ATOM 3083 N N . LYS B 1 156 ? 13.422 17.266 0.564 1 94.94 156 LYS B N 1
ATOM 3084 C CA . LYS B 1 156 ? 14.859 17.281 0.81 1 94.94 156 LYS B CA 1
ATOM 3085 C C . LYS B 1 156 ? 15.531 18.422 0.059 1 94.94 156 LYS B C 1
ATOM 3087 O O . LYS B 1 156 ? 16.344 19.156 0.627 1 94.94 156 LYS B O 1
ATOM 3092 N N . ALA B 1 157 ? 15.188 18.578 -1.137 1 92.62 157 ALA B N 1
ATOM 3093 C CA . ALA B 1 157 ? 15.766 19.625 -1.979 1 92.62 157 ALA B CA 1
ATOM 3094 C C . ALA B 1 157 ? 15.375 21 -1.488 1 92.62 157 ALA B C 1
ATOM 3096 O O . ALA B 1 157 ? 16.172 21.953 -1.562 1 92.62 157 ALA B O 1
ATOM 3097 N N . GLY B 1 158 ? 14.195 21.125 -1.074 1 88.19 158 GLY B N 1
ATOM 3098 C CA . GLY B 1 158 ? 13.688 22.406 -0.607 1 88.19 158 GLY B CA 1
ATOM 3099 C C . GLY B 1 158 ? 14.281 22.828 0.722 1 88.19 158 GLY B C 1
ATOM 3100 O O . GLY B 1 158 ? 14.25 24.016 1.068 1 88.19 158 GLY B O 1
ATOM 3101 N N . SER B 1 159 ? 14.703 21.922 1.498 1 84.12 159 SER B N 1
ATOM 3102 C CA . SER B 1 159 ? 15.289 22.219 2.801 1 84.12 159 SER B CA 1
ATOM 3103 C C . SER B 1 159 ? 16.719 22.734 2.66 1 84.12 159 SER B C 1
ATOM 3105 O O . SER B 1 159 ? 17.188 23.5 3.514 1 84.12 159 SER B O 1
ATOM 3107 N N . THR B 1 160 ? 17.562 22.234 1.729 1 73.62 160 THR B N 1
ATOM 3108 C CA . THR B 1 160 ? 18.953 22.625 1.518 1 73.62 160 THR B CA 1
ATOM 3109 C C . THR B 1 160 ? 19.031 24.094 1.081 1 73.62 160 THR B C 1
ATOM 3111 O O . THR B 1 160 ? 20.016 24.781 1.372 1 73.62 160 THR B O 1
ATOM 3114 N N . LYS B 1 161 ? 18.141 24.453 0.369 1 60.81 161 LYS B N 1
ATOM 3115 C CA . LYS B 1 161 ? 18.234 25.812 -0.162 1 60.81 161 LYS B CA 1
ATOM 3116 C C . LYS B 1 161 ? 18.219 26.844 0.961 1 60.81 161 LYS B C 1
ATOM 3118 O O . LYS B 1 161 ? 18.953 27.844 0.905 1 60.81 161 LYS B O 1
ATOM 3123 N N . ASP B 1 162 ? 17.422 26.438 1.911 1 56.25 162 ASP B N 1
ATOM 3124 C CA . ASP B 1 162 ? 17.375 27.406 3 1 56.25 162 ASP B CA 1
ATOM 3125 C C . ASP B 1 162 ? 18.656 27.344 3.848 1 56.25 162 ASP B C 1
ATOM 3127 O O . ASP B 1 162 ? 19.094 28.359 4.371 1 56.25 162 ASP B O 1
ATOM 3131 N N . GLU B 1 163 ? 19.203 26.031 3.938 1 57.06 163 GLU B N 1
ATOM 3132 C CA . GLU B 1 163 ? 20.438 25.891 4.684 1 57.06 163 GLU B CA 1
ATOM 3133 C C . GLU B 1 163 ? 21.594 26.625 3.988 1 57.06 163 GLU B C 1
ATOM 3135 O O . GLU B 1 163 ? 22.406 27.266 4.645 1 57.06 163 GLU B O 1
ATOM 3140 N N . ASN B 1 164 ? 21.562 26.406 2.668 1 57.53 164 ASN B N 1
ATOM 3141 C CA . ASN B 1 164 ? 22.594 27.109 1.913 1 57.53 164 ASN B CA 1
ATOM 3142 C C . ASN B 1 164 ? 22.438 28.625 1.996 1 57.53 164 ASN B C 1
ATOM 3144 O O . ASN B 1 164 ? 23.438 29.344 2.061 1 57.53 164 ASN B O 1
ATOM 3148 N N . GLU B 1 165 ? 21.172 28.938 1.985 1 55.16 165 GLU B N 1
ATOM 3149 C CA . GLU B 1 165 ? 20.953 30.375 2.072 1 55.16 165 GLU B CA 1
ATOM 3150 C C . GLU B 1 165 ? 21.344 30.906 3.445 1 55.16 165 GLU B C 1
ATOM 3152 O O . GLU B 1 165 ? 21.906 32 3.551 1 55.16 165 GLU B O 1
ATOM 3157 N N . ILE B 1 166 ? 21.047 30.047 4.418 1 55.88 166 ILE B N 1
ATOM 3158 C CA . ILE B 1 166 ? 21.422 30.469 5.766 1 55.88 166 ILE B CA 1
ATOM 3159 C C . ILE B 1 166 ? 22.938 30.469 5.914 1 55.88 166 ILE B C 1
ATOM 3161 O O . ILE B 1 166 ? 23.516 31.391 6.504 1 55.88 166 ILE B O 1
ATOM 3165 N N . LYS B 1 167 ? 23.531 29.422 5.301 1 58.91 167 LYS B N 1
ATOM 3166 C CA . LYS B 1 167 ? 24.984 29.406 5.332 1 58.91 167 LYS B CA 1
ATOM 3167 C C . LYS B 1 167 ? 25.562 30.609 4.59 1 58.91 167 LYS B C 1
ATOM 3169 O O . LYS B 1 167 ? 26.531 31.219 5.051 1 58.91 167 LYS B O 1
ATOM 3174 N N . LYS B 1 168 ? 24.922 30.891 3.475 1 61.06 168 LYS B N 1
ATOM 3175 C CA . LYS B 1 168 ? 25.406 32 2.686 1 61.06 168 LYS B CA 1
ATOM 3176 C C . LYS B 1 168 ? 25.219 33.344 3.432 1 61.06 168 LYS B C 1
ATOM 3178 O O . LYS B 1 168 ? 26.094 34.188 3.406 1 61.06 168 LYS B O 1
ATOM 3183 N N . LEU B 1 169 ? 24.172 33.312 4.07 1 60.41 169 LEU B N 1
ATOM 3184 C CA . LEU B 1 169 ? 23.891 34.531 4.852 1 60.41 169 LEU B CA 1
ATOM 3185 C C . LEU B 1 169 ? 24.859 34.625 6.035 1 60.41 169 LEU B C 1
ATOM 3187 O O . LEU B 1 169 ? 25.344 35.719 6.352 1 60.41 169 LEU B O 1
ATOM 3191 N N . LYS B 1 170 ? 25.109 33.438 6.613 1 60.94 170 LYS B N 1
ATOM 3192 C CA . LYS B 1 170 ? 26.062 33.406 7.723 1 60.94 170 LYS B CA 1
ATOM 3193 C C . LYS B 1 170 ? 27.469 33.75 7.246 1 60.94 170 LYS B C 1
ATOM 3195 O O . LYS B 1 170 ? 28.203 34.5 7.918 1 60.94 170 LYS B O 1
ATOM 3200 N N . GLU B 1 171 ? 27.812 33.25 6.109 1 61.72 171 GLU B N 1
ATOM 3201 C CA . GLU B 1 171 ? 29.125 33.531 5.52 1 61.72 171 GLU B CA 1
ATOM 3202 C C . GLU B 1 171 ? 29.234 35 5.133 1 61.72 171 GLU B C 1
ATOM 3204 O O . GLU B 1 171 ? 30.281 35.625 5.32 1 61.72 171 GLU B O 1
ATOM 3209 N N . LEU B 1 172 ? 28.172 35.531 4.605 1 63.03 172 LEU B N 1
ATOM 3210 C CA . LEU B 1 172 ? 28.125 36.938 4.246 1 63.03 172 LEU B CA 1
ATOM 3211 C C . LEU B 1 172 ? 28.219 37.844 5.488 1 63.03 172 LEU B C 1
ATOM 3213 O O . LEU B 1 172 ? 28.922 38.844 5.48 1 63.03 172 LEU B O 1
ATOM 3217 N N . LYS B 1 173 ? 27.562 37.438 6.547 1 58.31 173 LYS B N 1
ATOM 3218 C CA . LYS B 1 173 ? 27.641 38.125 7.828 1 58.31 173 LYS B CA 1
ATOM 3219 C C . LYS B 1 173 ? 29.047 38.031 8.414 1 58.31 173 LYS B C 1
ATOM 3221 O O . LYS B 1 173 ? 29.578 39 8.945 1 58.31 173 LYS B O 1
ATOM 3226 N N . LYS B 1 174 ? 29.578 36.781 8.359 1 59.88 174 LYS B N 1
ATOM 3227 C CA . LYS B 1 174 ? 30.953 36.625 8.82 1 59.88 174 LYS B CA 1
ATOM 3228 C C . LYS B 1 174 ? 31.922 37.5 8.031 1 59.88 174 LYS B C 1
ATOM 3230 O O . LYS B 1 174 ? 32.844 38.062 8.594 1 59.88 174 LYS B O 1
ATOM 3235 N N . GLU B 1 175 ? 31.625 37.438 6.789 1 56.47 175 GLU B N 1
ATOM 3236 C CA . GLU B 1 175 ? 32.469 38.25 5.934 1 56.47 175 GLU B CA 1
ATOM 3237 C C . GLU B 1 175 ? 32.312 39.719 6.242 1 56.47 175 GLU B C 1
ATOM 3239 O O . GLU B 1 175 ? 33.281 40.5 6.168 1 56.47 175 GLU B O 1
ATOM 3244 N N . ILE B 1 176 ? 31.016 40.031 6.531 1 54.69 176 ILE B N 1
ATOM 3245 C CA . ILE B 1 176 ? 30.734 41.438 6.852 1 54.69 176 ILE B CA 1
ATOM 3246 C C . ILE B 1 176 ? 31.219 41.75 8.266 1 54.69 176 ILE B C 1
ATOM 3248 O O . ILE B 1 176 ? 31.828 42.781 8.516 1 54.69 176 ILE B O 1
ATOM 3252 N N . ILE B 1 177 ? 30.734 40.75 9.148 1 51.19 177 ILE B N 1
ATOM 3253 C CA . ILE B 1 177 ? 31.078 41 10.547 1 51.19 177 ILE B CA 1
ATOM 3254 C C . ILE B 1 177 ? 32.562 40.656 10.773 1 51.19 177 ILE B C 1
ATOM 3256 O O . ILE B 1 177 ? 33.188 41.156 11.703 1 51.19 177 ILE B O 1
ATOM 3260 N N . GLY B 1 178 ? 33 39.719 10.016 1 49.12 178 GLY B N 1
ATOM 3261 C CA . GLY B 1 178 ? 34.406 39.406 10.188 1 49.12 178 GLY B CA 1
ATOM 3262 C C . GLY B 1 178 ? 35.312 40.625 10.094 1 49.12 178 GLY B C 1
ATOM 3263 O O . GLY B 1 178 ? 36.531 40.531 10.297 1 49.12 178 GLY B O 1
ATOM 3264 N N . VAL B 1 179 ? 34.781 41.594 9.344 1 43.34 179 VAL B N 1
ATOM 3265 C CA . VAL B 1 179 ? 35.688 42.75 9.258 1 43.34 179 VAL B CA 1
ATOM 3266 C C . VAL B 1 179 ? 35.844 43.375 10.633 1 43.34 179 VAL B C 1
ATOM 3268 O O . VAL B 1 179 ? 36.938 43.781 11.016 1 43.34 179 VAL B O 1
ATOM 3271 N N . GLU B 1 180 ? 34.656 43.781 11.273 1 38.59 180 GLU B N 1
ATOM 3272 C CA . GLU B 1 180 ? 34.844 44.844 12.25 1 38.59 180 GLU B CA 1
ATOM 3273 C C . GLU B 1 180 ? 35.281 44.281 13.594 1 38.59 180 GLU B C 1
ATOM 3275 O O . GLU B 1 180 ? 35.688 45.031 14.484 1 38.59 180 GLU B O 1
ATOM 3280 N N . GLU B 1 181 ? 34.875 43.062 13.914 1 38.44 181 GLU B N 1
ATOM 3281 C CA . GLU B 1 181 ? 34.906 42.844 15.352 1 38.44 181 GLU B CA 1
ATOM 3282 C C . GLU B 1 181 ? 36.344 42.688 15.859 1 38.44 181 GLU B C 1
ATOM 3284 O O . GLU B 1 181 ? 36.875 41.594 15.961 1 38.44 181 GLU B O 1
ATOM 3289 N N . VAL B 1 182 ? 37.281 43.188 15.164 1 37.66 182 VAL B N 1
ATOM 3290 C CA . VAL B 1 182 ? 38.594 43.281 15.805 1 37.66 182 VAL B CA 1
ATOM 3291 C C . VAL B 1 182 ? 38.469 44 17.141 1 37.66 182 VAL B C 1
ATOM 3293 O O . VAL B 1 182 ? 38.375 45.25 17.188 1 37.66 182 VAL B O 1
ATOM 3296 N N . ILE B 1 183 ? 37.375 43.844 17.906 1 34.84 183 ILE B N 1
ATOM 3297 C CA . ILE B 1 183 ? 37.375 44.562 19.172 1 34.84 183 ILE B CA 1
ATOM 3298 C C . ILE B 1 183 ? 38.656 44.281 19.953 1 34.84 183 ILE B C 1
ATOM 3300 O O . ILE B 1 183 ? 39.031 43.125 20.109 1 34.84 183 ILE B O 1
ATOM 3304 N N . LYS B 1 184 ? 39.5 45.344 20.172 1 37.94 184 LYS B N 1
ATOM 3305 C CA . LYS B 1 184 ? 40.688 45.531 20.984 1 37.94 184 LYS B CA 1
ATOM 3306 C C . LYS B 1 184 ? 40.531 44.875 22.359 1 37.94 184 LYS B C 1
ATOM 3308 O O . LYS B 1 184 ? 39.594 45.219 23.109 1 37.94 184 LYS B O 1
ATOM 3313 N N . LYS B 1 185 ? 40.781 43.562 22.484 1 37.09 185 LYS B N 1
ATOM 3314 C CA . LYS B 1 185 ? 40.906 42.812 23.734 1 37.09 185 LYS B CA 1
ATOM 3315 C C . LYS B 1 185 ? 41.688 43.625 24.781 1 37.09 185 LYS B C 1
ATOM 3317 O O . LYS B 1 185 ? 42.844 43.906 24.578 1 37.09 185 LYS B O 1
ATOM 3322 N N . LYS B 1 186 ? 41.031 44.531 25.453 1 35.88 186 LYS B N 1
ATOM 3323 C CA . LYS B 1 186 ? 41.656 45.281 26.547 1 35.88 186 LYS B CA 1
ATOM 3324 C C . LYS B 1 186 ? 42.344 44.312 27.531 1 35.88 186 LYS B C 1
ATOM 3326 O O . LYS B 1 186 ? 41.75 43.312 27.953 1 35.88 186 LYS B O 1
ATOM 3331 N N . LYS B 1 187 ? 43.656 44.344 27.609 1 36.97 187 LYS B N 1
ATOM 3332 C CA . LYS B 1 187 ? 44.594 43.656 28.484 1 36.97 187 LYS B CA 1
ATOM 3333 C C . LYS B 1 187 ? 44.125 43.688 29.938 1 36.97 187 LYS B C 1
ATOM 3335 O O . LYS B 1 187 ? 43.938 44.781 30.5 1 36.97 187 LYS B O 1
ATOM 3340 N N . LYS B 1 188 ? 43.344 42.719 30.375 1 36.53 188 LYS B N 1
ATOM 3341 C CA . LYS B 1 188 ? 42.938 42.594 31.766 1 36.53 188 LYS B CA 1
ATOM 3342 C C . LYS B 1 188 ? 44.156 42.625 32.688 1 36.53 188 LYS B C 1
ATOM 3344 O O . LYS B 1 188 ? 45.125 41.906 32.5 1 36.53 188 LYS B O 1
ATOM 3349 N N . LYS B 1 189 ? 44.344 43.688 33.406 1 34.72 189 LYS B N 1
ATOM 3350 C CA . LYS B 1 189 ? 45.375 43.875 34.438 1 34.72 189 LYS B CA 1
ATOM 3351 C C . LYS B 1 189 ? 45.375 42.719 35.438 1 34.72 189 LYS B C 1
ATOM 3353 O O . LYS B 1 189 ? 44.312 42.188 35.781 1 34.72 189 LYS B O 1
ATOM 3358 N N . LYS B 1 190 ? 46.5 42 35.656 1 37.59 190 LYS B N 1
ATOM 3359 C CA . LYS B 1 190 ? 46.906 40.906 36.531 1 37.59 190 LYS B CA 1
ATOM 3360 C C . LYS B 1 190 ? 46.5 41.188 37.969 1 37.59 190 LYS B C 1
ATOM 3362 O O . LYS B 1 190 ? 47.031 42.125 38.594 1 37.59 190 LYS B O 1
ATOM 3367 N N . GLY B 1 191 ? 45.125 41.281 38.375 1 32.16 191 GLY B N 1
ATOM 3368 C CA . GLY B 1 191 ? 44.719 41.562 39.75 1 32.16 191 GLY B CA 1
ATOM 3369 C C . GLY B 1 191 ? 45.375 40.625 40.75 1 32.16 191 GLY B C 1
ATOM 3370 O O . GLY B 1 191 ? 45.75 39.5 40.438 1 32.16 191 GLY B O 1
ATOM 3371 N N . GLY B 1 192 ? 46.25 41.062 41.719 1 41.19 192 GLY B N 1
ATOM 3372 C CA . GLY B 1 192 ? 47.031 40.438 42.781 1 41.19 192 GLY B CA 1
ATOM 3373 C C . GLY B 1 192 ? 46.188 39.531 43.656 1 41.19 192 GLY B C 1
ATOM 3374 O O . GLY B 1 192 ? 44.969 39.531 43.594 1 41.19 192 GLY B O 1
ATOM 3375 N N . ALA B 1 193 ? 46.812 38.438 44.281 1 41.97 193 ALA B N 1
ATOM 3376 C CA . ALA B 1 193 ? 46.406 37.312 45.125 1 41.97 193 ALA B CA 1
ATOM 3377 C C . ALA B 1 193 ? 45.625 37.781 46.344 1 41.97 193 ALA B C 1
ATOM 3379 O O . ALA B 1 193 ? 45.938 38.812 46.906 1 41.97 193 ALA B O 1
ATOM 3380 N N . ASN B 1 194 ? 44.438 37.562 46.438 1 41.53 194 ASN B N 1
ATOM 3381 C CA . ASN B 1 194 ? 43.594 37.938 47.562 1 41.53 194 ASN B CA 1
ATOM 3382 C C . ASN B 1 194 ? 44.156 37.438 48.875 1 41.53 194 ASN B C 1
ATOM 3384 O O . ASN B 1 194 ? 44.5 36.281 49 1 41.53 194 ASN B O 1
ATOM 3388 N N . PRO B 1 195 ? 44.688 38.219 49.781 1 45.53 195 PRO B N 1
ATOM 3389 C CA . PRO B 1 195 ? 45.438 37.938 51 1 45.53 195 PRO B CA 1
ATOM 3390 C C . PRO B 1 195 ? 44.719 36.969 51.938 1 45.53 195 PRO B C 1
ATOM 3392 O O . PRO B 1 195 ? 45.344 36.312 52.781 1 45.53 195 PRO B O 1
ATOM 3395 N N . LEU B 1 196 ? 43.344 37.25 51.906 1 41.31 196 LEU B N 1
ATOM 3396 C CA . LEU B 1 196 ? 42.656 36.688 53.062 1 41.31 196 LEU B CA 1
ATOM 3397 C C . LEU B 1 196 ? 42.688 35.156 53.062 1 41.31 196 LEU B C 1
ATOM 3399 O O . LEU B 1 196 ? 42.25 34.531 54 1 41.31 196 LEU B O 1
ATOM 3403 N N . SER B 1 197 ? 42.875 34.656 51.875 1 37.75 197 SER B N 1
ATOM 3404 C CA . SER B 1 197 ? 42.5 33.25 51.844 1 37.75 197 SER B CA 1
ATOM 3405 C C . SER B 1 197 ? 43.5 32.406 52.625 1 37.75 197 SER B C 1
ATOM 3407 O O . SER B 1 197 ? 43.438 31.172 52.562 1 37.75 197 SER B O 1
ATOM 3409 N N . CYS B 1 198 ? 44.531 33 52.938 1 38.88 198 CYS B N 1
ATOM 3410 C CA . CYS B 1 198 ? 45.531 32.125 53.469 1 38.88 198 CYS B CA 1
ATOM 3411 C C . CYS B 1 198 ? 45.031 31.469 54.781 1 38.88 198 CYS B C 1
ATOM 3413 O O . CYS B 1 198 ? 45.812 30.906 55.531 1 38.88 198 CYS B O 1
ATOM 3415 N N . LYS B 1 199 ? 43.938 32.156 55.125 1 34.47 199 LYS B N 1
ATOM 3416 C CA . LYS B 1 199 ? 43.75 31.797 56.531 1 34.47 199 LYS B CA 1
ATOM 3417 C C . LYS B 1 199 ? 43.625 30.297 56.719 1 34.47 199 LYS B C 1
ATOM 3419 O O . LYS B 1 199 ? 42.969 29.625 55.906 1 34.47 199 LYS B O 1
ATOM 3424 N N . LYS B 1 200 ? 44.594 29.734 57.344 1 32.06 200 LYS B N 1
ATOM 3425 C CA . LYS B 1 200 ? 44.906 28.344 57.688 1 32.06 200 LYS B CA 1
ATOM 3426 C C . LYS B 1 200 ? 43.656 27.625 58.219 1 32.06 200 LYS B C 1
ATOM 3428 O O . LYS B 1 200 ? 42.938 28.188 59.062 1 32.06 200 LYS B O 1
ATOM 3433 N N . LYS B 1 201 ? 43.094 26.797 57.375 1 31.23 201 LYS B N 1
ATOM 3434 C CA . LYS B 1 201 ? 41.906 25.969 57.594 1 31.23 201 LYS B CA 1
ATOM 3435 C C . LYS B 1 201 ? 41.969 25.266 58.938 1 31.23 201 LYS B C 1
ATOM 3437 O O . LYS B 1 201 ? 42.906 24.516 59.219 1 31.23 201 LYS B O 1
ATOM 3442 N N . LEU B 1 202 ? 41.656 26.047 60 1 29.22 202 LEU B N 1
ATOM 3443 C CA . LEU B 1 202 ? 41.625 25.516 61.344 1 29.22 202 LEU B CA 1
ATOM 3444 C C . LEU B 1 202 ? 40.875 24.219 61.438 1 29.22 202 LEU B C 1
ATOM 3446 O O . LEU B 1 202 ? 39.781 24.094 60.875 1 29.22 202 LEU B O 1
ATOM 3450 N N . MET B 1 203 ? 41.562 23.078 61.594 1 27.11 203 MET B N 1
ATOM 3451 C CA . MET B 1 203 ? 41.188 21.656 61.688 1 27.11 203 MET B CA 1
ATOM 3452 C C . MET B 1 203 ? 40.062 21.453 62.688 1 27.11 203 MET B C 1
ATOM 3454 O O . MET B 1 203 ? 40.25 21.703 63.875 1 27.11 203 MET B O 1
ATOM 3458 N N . LYS B 1 204 ? 38.938 22.094 62.406 1 27.31 204 LYS B N 1
ATOM 3459 C CA . LYS B 1 204 ? 37.906 22.016 63.438 1 27.31 204 LYS B CA 1
ATOM 3460 C C . LYS B 1 204 ? 37.688 20.578 63.906 1 27.31 204 LYS B C 1
ATOM 3462 O O . LYS B 1 204 ? 37.5 19.672 63.094 1 27.31 204 LYS B O 1
ATOM 3467 N N . ALA B 1 205 ? 38.188 20.188 65 1 26.83 205 ALA B N 1
ATOM 3468 C CA . ALA B 1 205 ? 38.219 18.922 65.688 1 26.83 205 ALA B CA 1
ATOM 3469 C C . ALA B 1 205 ? 36.812 18.406 65.938 1 26.83 205 ALA B C 1
ATOM 3471 O O . ALA B 1 205 ? 36.031 19.031 66.688 1 26.83 205 ALA B O 1
ATOM 3472 N N . THR B 1 206 ? 36.031 18.047 64.938 1 24.3 206 THR B N 1
ATOM 3473 C CA . THR B 1 206 ? 34.656 17.625 65 1 24.3 206 THR B CA 1
ATOM 3474 C C . THR B 1 206 ? 34.5 16.562 66.125 1 24.3 206 THR B C 1
ATOM 3476 O O . THR B 1 206 ? 35.125 15.508 66.062 1 24.3 206 THR B O 1
ATOM 3479 N N . VAL B 1 207 ? 34.125 16.859 67.312 1 25.06 207 VAL B N 1
ATOM 3480 C CA . VAL B 1 207 ? 33.875 16.109 68.562 1 25.06 207 VAL B CA 1
ATOM 3481 C C . VAL B 1 207 ? 32.844 15.031 68.312 1 25.06 207 VAL B C 1
ATOM 3483 O O . VAL B 1 207 ? 31.828 15.281 67.625 1 25.06 207 VAL B O 1
ATOM 3486 N N . GLU B 1 208 ? 33.188 13.695 68.25 1 24.61 208 GLU B N 1
ATOM 3487 C CA . GLU B 1 208 ? 32.562 12.383 68.125 1 24.61 208 GLU B CA 1
ATOM 3488 C C . GLU B 1 208 ? 31.438 12.227 69.188 1 24.61 208 GLU B C 1
ATOM 3490 O O . GLU B 1 208 ? 31.688 11.938 70.312 1 24.61 208 GLU B O 1
ATOM 3495 N N . ALA B 1 209 ? 30.5 13.141 69.312 1 24.59 209 ALA B N 1
ATOM 3496 C CA . ALA B 1 209 ? 29.656 12.883 70.5 1 24.59 209 ALA B CA 1
ATOM 3497 C C . ALA B 1 209 ? 28.938 11.547 70.375 1 24.59 209 ALA B C 1
ATOM 3499 O O . ALA B 1 209 ? 28.25 11.305 69.375 1 24.59 209 ALA B O 1
ATOM 3500 N N . VAL B 1 210 ? 29.359 10.438 70.938 1 24.41 210 VAL B N 1
ATOM 3501 C CA . VAL B 1 210 ? 28.906 9.07 71.125 1 24.41 210 VAL B CA 1
ATOM 3502 C C . VAL B 1 210 ? 27.469 9.07 71.688 1 24.41 210 VAL B C 1
ATOM 3504 O O . VAL B 1 210 ? 27.219 9.508 72.812 1 24.41 210 VAL B O 1
ATOM 3507 N N . ARG B 1 211 ? 26.484 9.57 70.875 1 24.12 211 ARG B N 1
ATOM 3508 C CA . ARG B 1 211 ? 25.156 9.625 71.5 1 24.12 211 ARG B CA 1
ATOM 3509 C C . ARG B 1 211 ? 24.719 8.25 72 1 24.12 211 ARG B C 1
ATOM 3511 O O . ARG B 1 211 ? 24.812 7.258 71.25 1 24.12 211 ARG B O 1
ATOM 3518 N N . THR B 1 212 ? 24.5 8 73.25 1 21.67 212 THR B N 1
ATOM 3519 C CA . THR B 1 212 ? 24.078 6.938 74.125 1 21.67 212 THR B CA 1
ATOM 3520 C C . THR B 1 212 ? 22.656 6.48 73.812 1 21.67 212 THR B C 1
ATOM 3522 O O . THR B 1 212 ? 21.719 7.266 73.938 1 21.67 212 THR B O 1
ATOM 3525 N N . GLY B 1 213 ? 22.406 5.684 72.75 1 21.31 213 GLY B N 1
ATOM 3526 C CA . GLY B 1 213 ? 21.188 5.039 72.312 1 21.31 213 GLY B CA 1
ATOM 3527 C C . GLY B 1 213 ? 20.438 4.355 73.438 1 21.31 213 GLY B C 1
ATOM 3528 O O . GLY B 1 213 ? 20.938 3.418 74.062 1 21.31 213 GLY B O 1
ATOM 3529 N N . GLU B 1 214 ? 19.656 4.973 74.25 1 20.12 214 GLU B N 1
ATOM 3530 C CA . GLU B 1 214 ? 18.828 4.371 75.25 1 20.12 214 GLU B CA 1
ATOM 3531 C C . GLU B 1 214 ? 17.844 3.359 74.688 1 20.12 214 GLU B C 1
ATOM 3533 O O . GLU B 1 214 ? 17.109 3.672 73.75 1 20.12 214 GLU B O 1
ATOM 3538 N N . ARG B 1 215 ? 17.938 2.014 74.938 1 24.27 215 ARG B N 1
ATOM 3539 C CA . ARG B 1 215 ? 17.344 0.703 74.688 1 24.27 215 ARG B CA 1
ATOM 3540 C C . ARG B 1 215 ? 15.914 0.635 75.188 1 24.27 215 ARG B C 1
ATOM 3542 O O . ARG B 1 215 ? 15.344 -0.451 75.312 1 24.27 215 ARG B O 1
ATOM 3549 N N . THR B 1 216 ? 14.992 1.583 75.062 1 20.58 216 THR B N 1
ATOM 3550 C CA . THR B 1 216 ? 13.859 1.352 75.938 1 20.58 216 THR B CA 1
ATOM 3551 C C . THR B 1 216 ? 13.141 0.056 75.562 1 20.58 216 THR B C 1
ATOM 3553 O O . THR B 1 216 ? 13.289 -0.45 74.5 1 20.58 216 THR B O 1
ATOM 3556 N N . ALA B 1 217 ? 11.812 -0.328 76.188 1 21.38 217 ALA B N 1
ATOM 3557 C CA . ALA B 1 217 ? 11.008 -1.394 76.812 1 21.38 217 ALA B CA 1
ATOM 3558 C C . ALA B 1 217 ? 10.203 -2.139 75.75 1 21.38 217 ALA B C 1
ATOM 3560 O O . ALA B 1 217 ? 9.891 -1.58 74.688 1 21.38 217 ALA B O 1
ATOM 3561 N N . THR B 1 218 ? 9.703 -3.51 75.938 1 22.53 218 THR B N 1
ATOM 3562 C CA . THR B 1 218 ? 9.32 -4.84 75.438 1 22.53 218 THR B CA 1
ATOM 3563 C C . THR B 1 218 ? 7.852 -4.879 75.062 1 22.53 218 THR B C 1
ATOM 3565 O O . THR B 1 218 ? 7.316 -5.941 74.75 1 22.53 218 THR B O 1
ATOM 3568 N N . GLY B 1 219 ? 7.066 -3.867 74.75 1 21.83 219 GLY B N 1
ATOM 3569 C CA . GLY B 1 219 ? 5.656 -4.074 75 1 21.83 219 GLY B CA 1
ATOM 3570 C C . GLY B 1 219 ? 5.016 -5.129 74.125 1 21.83 219 GLY B C 1
ATOM 3571 O O . GLY B 1 219 ? 5.555 -5.484 73.062 1 21.83 219 GLY B O 1
ATOM 3572 N N . LYS B 1 220 ? 3.834 -5.848 74.625 1 23.59 220 LYS B N 1
ATOM 3573 C CA . LYS B 1 220 ? 2.91 -6.977 74.5 1 23.59 220 LYS B CA 1
ATOM 3574 C C . LYS B 1 220 ? 2.109 -6.93 73.25 1 23.59 220 LYS B C 1
ATOM 3576 O O . LYS B 1 220 ? 1.523 -5.895 72.875 1 23.59 220 LYS B O 1
ATOM 3581 N N . ARG B 1 221 ? 2.318 -7.836 72.312 1 27.11 221 ARG B N 1
ATOM 3582 C CA . ARG B 1 221 ? 1.689 -8.172 71.062 1 27.11 221 ARG B CA 1
ATOM 3583 C C . ARG B 1 221 ? 0.276 -8.703 71.25 1 27.11 221 ARG B C 1
ATOM 3585 O O . ARG B 1 221 ? 0.086 -9.727 71.938 1 27.11 221 ARG B O 1
ATOM 3592 N N . LYS B 1 222 ? -0.79 -8.047 71.5 1 24.62 222 LYS B N 1
ATOM 3593 C CA . LYS B 1 222 ? -2.143 -8.469 71.812 1 24.62 222 LYS B CA 1
ATOM 3594 C C . LYS B 1 222 ? -2.744 -9.352 70.75 1 24.62 222 LYS B C 1
ATOM 3596 O O . LYS B 1 222 ? -2.844 -8.945 69.562 1 24.62 222 LYS B O 1
ATOM 3601 N N . ARG B 1 223 ? -2.775 -10.766 70.875 1 27.36 223 ARG B N 1
ATOM 3602 C CA . ARG B 1 223 ? -3.141 -11.898 70 1 27.36 223 ARG B CA 1
ATOM 3603 C C . ARG B 1 223 ? -4.656 -12.031 69.875 1 27.36 223 ARG B C 1
ATOM 3605 O O . ARG B 1 223 ? -5.156 -12.867 69.125 1 27.36 223 ARG B O 1
ATOM 3612 N N . THR B 1 224 ? -5.695 -11.25 69.688 1 22.09 224 THR B N 1
ATOM 3613 C CA . THR B 1 224 ? -7.004 -11.547 70.25 1 22.09 224 THR B CA 1
ATOM 3614 C C . THR B 1 224 ? -7.648 -12.734 69.562 1 22.09 224 THR B C 1
ATOM 3616 O O . THR B 1 224 ? -8.352 -13.531 70.188 1 22.09 224 THR B O 1
ATOM 3619 N N . LYS B 1 225 ? -7.715 -13.016 68.312 1 26.92 225 LYS B N 1
ATOM 3620 C CA . LYS B 1 225 ? -9.023 -13.555 67.938 1 26.92 225 LYS B CA 1
ATOM 3621 C C . LYS B 1 225 ? -9.188 -14.977 68.438 1 26.92 225 LYS B C 1
ATOM 3623 O O . LYS B 1 225 ? -8.195 -15.672 68.688 1 26.92 225 LYS B O 1
ATOM 3628 N N . LYS B 1 226 ? -10.461 -15.875 67.938 1 26.11 226 LYS B N 1
ATOM 3629 C CA . LYS B 1 226 ? -11.57 -16.672 68.438 1 26.11 226 LYS B CA 1
ATOM 3630 C C . LYS B 1 226 ? -11.172 -18.141 68.625 1 26.11 226 LYS B C 1
ATOM 3632 O O . LYS B 1 226 ? -10.227 -18.594 67.938 1 26.11 226 LYS B O 1
ATOM 3637 N N . LYS B 1 227 ? -12.148 -19.047 69.188 1 25.48 227 LYS B N 1
ATOM 3638 C CA . LYS B 1 227 ? -12.656 -20.094 70.062 1 25.48 227 LYS B CA 1
ATOM 3639 C C . LYS B 1 227 ? -12.852 -21.406 69.312 1 25.48 227 LYS B C 1
ATOM 3641 O O . LYS B 1 227 ? -13.344 -22.391 69.875 1 25.48 227 LYS B O 1
ATOM 3646 N N . ALA B 1 228 ? -12.477 -21.781 68.062 1 28.69 228 ALA B N 1
ATOM 3647 C CA . ALA B 1 228 ? -13.148 -22.984 67.625 1 28.69 228 ALA B CA 1
ATOM 3648 C C . ALA B 1 228 ? -12.969 -24.141 68.562 1 28.69 228 ALA B C 1
ATOM 3650 O O . ALA B 1 228 ? -11.859 -24.391 69.062 1 28.69 228 ALA B O 1
ATOM 3651 N N . THR B 1 229 ? -14.086 -24.828 69.125 1 25.2 229 THR B N 1
ATOM 3652 C CA . THR B 1 229 ? -14.578 -25.844 70.062 1 25.2 229 THR B CA 1
ATOM 3653 C C . THR B 1 229 ? -13.953 -27.203 69.75 1 25.2 229 THR B C 1
ATOM 3655 O O . THR B 1 229 ? -13.602 -27.484 68.562 1 25.2 229 THR B O 1
ATOM 3658 N N . THR B 1 230 ? -13.938 -28.109 70.812 1 27.19 230 THR B N 1
ATOM 3659 C CA . THR B 1 230 ? -13.539 -29.406 71.375 1 27.19 230 THR B CA 1
ATOM 3660 C C . THR B 1 230 ? -14.336 -30.531 70.688 1 27.19 230 THR B C 1
ATOM 3662 O O . THR B 1 230 ? -15.57 -30.516 70.75 1 27.19 230 THR B O 1
ATOM 3665 N N . VAL B 1 231 ? -14.109 -31.172 69.625 1 26.05 231 VAL B N 1
ATOM 3666 C CA . VAL B 1 231 ? -14.641 -32.469 69.25 1 26.05 231 VAL B CA 1
ATOM 3667 C C . VAL B 1 231 ? -14.492 -33.438 70.438 1 26.05 231 VAL B C 1
ATOM 3669 O O . VAL B 1 231 ? -13.375 -33.75 70.812 1 26.05 231 VAL B O 1
ATOM 3672 N N . GLU B 1 232 ? -15.242 -33.031 71.562 1 21.58 232 GLU B N 1
ATOM 3673 C CA . GLU B 1 232 ? -16.141 -34.031 72.125 1 21.58 232 GLU B CA 1
ATOM 3674 C C . GLU B 1 232 ? -17.234 -34.406 71.125 1 21.58 232 GLU B C 1
ATOM 3676 O O . GLU B 1 232 ? -17.797 -33.531 70.438 1 21.58 232 GLU B O 1
#

Sequence (464 aa):
MKVKRLKRANRLLTFYKYNFKFLPPYRVLVDGTFCNAALQEKLNLAEQIPKYLTEETHLMTTNCVLKELEKFGPLLYGALVIAKQFEIAECNHHTPKAASDCLAHLARRAASGKTKYLIATQDDELTEKLRTIVGTPIMYIKFKTVLLDNVSEATKAGSTKDENEIKKLKELKKEIIGVEEVIKKKKKKKGGANPLSCKKKLMKATVEAVRTGERTATGKRKRTKKKATTVEMKVKRLKRANRLLTFYKYNFKFLPPYRVLVDGTFCNAALQEKLNLAEQIPKYLTEETHLMTTNCVLKELEKFGPLLYGALVIAKQFEIAECNHHTPKAASDCLAHLARRAASGKTKYLIATQDDELTEKLRTIVGTPIMYIKFKTVLLDNVSEATKAGSTKDENEIKKLKELKKEIIGVEEVIKKKKKKKGGANPLSCKKKLMKATVEAVRTGERTATGKRKRTKKKATTVE

pLDDT: mean 76.88, std 28.08, range [19.61, 98.88]

Foldseek 3Di:
DVVVQLVVLVVQQVVLCVQQVQDPPAEEEEALQQLVVCVVLVHDCVPAVCVSNVGNYAYEYEPLRLVVLVVVPPVSVSSSVSRVVGHYDCQPDPDRDHRLVSVLSVCLCQSPDDDAYAYEHPDPVSVVSSLQRASHWYWYDDPSHIHIDDNHPNNVVVRVVVVVVVVVVVVVCCVVVVVPPPPPPPPPDPPDDDPPPPPDPPPPDDDPDPPDDDDDDDDDDDPCPDDPDDDD/DVVVQLVVLVVQQVVLCVQQVQDPPAEEEEALQQLVVCVVLVHDCVPAVCVSNVGNYAYEYEPLRLVVLVVVPPVSVSSSVSRVVGHYDCQPDPDRDHRLVSVLSVCLCQSPDDDAYAYEHPDPVSVVSSLQRASHWYWYDDPSHIHIDDNHPNNVVVRVVVVVVVVVVVVVCCVVVVPPPPPDPPDPPPPDDDPPVVPDPPPPPPDPPPPDPDPDDDDDDCPDDDDDDDPD

Solvent-accessible surface area (backbone atoms only — not comparable to full-atom values): 27498 Å² total; per-residue (Å²): 112,65,66,59,51,46,54,50,43,49,53,52,48,48,53,38,29,74,70,60,65,47,56,77,65,36,33,35,39,46,37,54,55,31,34,39,49,29,59,75,56,68,52,58,58,86,58,50,49,36,62,62,66,72,43,59,59,44,56,25,23,38,67,29,30,53,52,51,31,60,71,63,38,77,86,34,39,69,23,40,56,55,52,66,72,37,45,74,49,89,75,85,60,90,64,73,48,58,41,58,60,48,53,50,51,49,52,55,49,20,54,76,43,86,61,55,54,33,40,29,43,66,47,57,64,48,49,57,54,41,38,65,40,49,70,50,52,40,30,36,76,58,78,82,34,82,42,70,56,75,84,32,70,47,29,54,58,57,45,48,52,53,50,51,48,47,47,48,49,48,50,50,44,42,59,58,50,58,60,65,67,66,66,78,78,72,77,76,72,84,76,77,83,73,75,73,71,66,67,73,84,74,78,79,83,74,84,75,75,80,81,82,83,90,80,83,88,83,84,83,87,83,80,82,79,78,82,83,78,80,76,138,110,69,66,58,50,46,53,49,45,49,54,53,47,50,51,39,28,74,69,60,66,48,58,77,65,35,34,36,38,47,37,54,55,32,34,39,50,28,59,76,56,69,51,58,58,87,59,49,49,35,62,61,67,71,43,58,59,41,56,25,24,38,66,31,29,53,52,52,30,58,71,62,36,78,86,33,40,70,23,40,58,56,51,68,71,36,44,73,48,89,77,84,60,91,62,75,47,57,42,58,59,49,52,51,49,50,50,57,50,19,55,78,43,85,61,55,56,34,41,30,42,66,47,57,63,48,49,58,55,41,38,63,41,49,68,50,54,40,30,36,76,58,78,80,34,82,42,72,57,76,84,32,69,47,28,56,56,59,46,47,54,54,49,50,47,47,48,48,49,49,49,49,42,42,60,58,48,62,61,64,70,68,68,81,76,72,80,76,76,85,76,77,81,71,74,73,70,66,62,72,80,71,77,72,77,78,78,80,76,80,77,81,79,78,79,80,90,83,82,86,81,83,76,80,83,94,72,91,83,75,90,117

Nearest PDB structures (foldseek):
  5yz4-assembly1_A  TM=9.097E-01  e=9.912E-12  Schizosaccharomyces pombe 972h-
  5oql-assembly1_P  TM=9.027E-01  e=3.256E-11  Thermochaetoides thermophila DSM 1495
  4mj7-assembly1_A  TM=8.178E-01  e=8.214E-12  Saccharomyces cerevisiae S288C
  7mqa-assembly1_SL  TM=8.432E-01  e=1.558E-10  Homo sapiens
  7mq9-assembly1_SL  TM=8.379E-01  e=1.070E-10  Homo sapiens